Protein AF-U9U650-F1 (afdb_monomer_lite)

Organism: Rhizophagus irregularis (strain DAOM 181602 / DAOM 197198 / MUCL 43194) (NCBI:txid747089)

Radius of gyration: 29.49 Å; chains: 1; bounding box: 70×68×71 Å

Foldseek 3Di:
DLPPPQVVQCVVQVPHQRDQEAEAEDQCPPCQPCVFQSNVVSQLCSLLSSLHQAYHDHHDDPPVCVPPPVVVCVVQLVVLVPPDDDDFADDDPVLVVCVVPDDDPVSLVVSCVVPVSNVVRVVNRCVVVVVSSQVSQQPTDDPNDGDHDDDDDDDPDDPPQRGPVSQVVVVVSVVCCVQCPNSHDNPDPPDPRHDDRPDDPVVSVQDDDQAAWDADPVGRVDTDDSVVCPPHDHDNCPVPVNVVCVVQDFPDDPVFVALVFFADWDAAPVQRAIFTKGFPDHDDPVSVVVLVVLNVVDRDAALDQSDDPPDPCSNGIDTGNSTHSQAFYDPSLVVHPDPPRDAAARGRRHRPQWDDDDPVLVQFAPDWHIHHPVVVVVVDDIDGDDTDPPPPPPPPPPPD

pLDDT: mean 83.82, std 13.19, range [29.0, 96.94]

Secondary structure (DSSP, 8-state):
-TT-HHHHHHHHTTTSPPPSEEEEEE---GGG-TTSHHHHHHHHHHHHHTT-SEEEEEEPPTT-GGG-HHHHHHHHHHHHHTT----PPPPPHHHHHHHHT--SHHHHHHHHHH-HHHHHHHHHTTHHHHHHHHHHHHT-EETTEEP---PPPP----STT-SHHHHHT-HHHHHHHHHTTTTB----TT-SSPPPP-S-HHHHHT-PPPPPP-B-SS-TTSBPPHHHHTTS---GGG-HHHHHHHHT--SS-TTTSSGGGEEEEEE-TTT--EEEEEESSPPPHHHHHHHHHHHHH----TT--SS-TT-GGGGTEEE-SS--TTSPPPHHHHH---TT-----TTT---SSBPPPPHHHHHHEEEE---BHHHHHTT----EEEE-------------

Sequence (400 aa):
MRKNSHNTLNIQYECQILPPILCFYTDGGPDHRCNYGSIQIALICLFLQGDFNLLVAVRTTPNHSWTNSAERIMSTLNLGLQGVALKRDQMSSESKSLFDMTNTLSDIRQKAQEFNELKSELKESIVSIQDLLNSRTERLLLKDKKFKCHNSANSTLKIEETTQAQIRHHSVLVEFMNTHCRIKKCNNTTCLYCKPIRLPSSEFRNLSFLPDPIPSQNNTDHYATFQDIYRTETTEKYRPTYIQSQVNAEPIPKSILVVRKIRSYINCEDCGKRRCVYSDKSLTCKEQQDYQQALDSYSYSCGALIFLDDHYLKETVFVRTRISCNSPIEILYYSSHKSGNYLICYYCGESEDLVTTPQSLKEHFKQIYPLCEGCQGNGKEFYTKGEIKTNGCSSKHHKI

Structure (mmCIF, N/CA/C/O backbone):
data_AF-U9U650-F1
#
_entry.id   AF-U9U650-F1
#
loop_
_atom_site.group_PDB
_atom_site.id
_atom_site.type_symbol
_atom_site.label_atom_id
_atom_site.label_alt_id
_atom_site.label_comp_id
_atom_site.label_asym_id
_atom_site.label_entity_id
_atom_site.label_seq_id
_atom_site.pdbx_PDB_ins_code
_atom_site.Cartn_x
_atom_site.Cartn_y
_atom_site.Cartn_z
_atom_site.occupancy
_atom_site.B_iso_or_equiv
_atom_site.auth_seq_id
_atom_site.auth_comp_id
_atom_site.auth_asym_id
_atom_site.auth_atom_id
_atom_site.pdbx_PDB_model_num
ATOM 1 N N . MET A 1 1 ? -3.698 2.415 15.973 1.00 41.12 1 MET A N 1
ATOM 2 C CA . MET A 1 1 ? -4.398 1.255 16.596 1.00 41.12 1 MET A CA 1
ATOM 3 C C . MET A 1 1 ? -3.538 0.271 17.421 1.00 41.12 1 MET A C 1
ATOM 5 O O . MET A 1 1 ? -4.000 -0.816 17.742 1.00 41.12 1 MET A O 1
ATOM 9 N N . ARG A 1 2 ? -2.328 0.635 17.874 1.00 43.12 2 ARG A N 1
ATOM 10 C CA . ARG A 1 2 ? -1.353 -0.308 18.476 1.00 43.12 2 ARG A CA 1
ATOM 11 C C . ARG A 1 2 ? -1.689 -0.874 19.878 1.00 43.12 2 ARG A C 1
ATOM 13 O O . ARG A 1 2 ? -0.834 -1.530 20.454 1.00 43.12 2 ARG A O 1
ATOM 20 N N . LYS A 1 3 ? -2.856 -0.576 20.470 1.00 46.44 3 LYS A N 1
ATOM 21 C CA . LYS A 1 3 ? -3.097 -0.774 21.921 1.00 46.44 3 LYS A CA 1
ATOM 22 C C . LYS A 1 3 ? -4.461 -1.344 22.342 1.00 46.44 3 LYS A C 1
ATOM 24 O O . LYS A 1 3 ? -4.626 -1.598 23.526 1.00 46.44 3 LYS A O 1
ATOM 29 N N . ASN A 1 4 ? -5.419 -1.575 21.438 1.00 52.78 4 ASN A N 1
ATOM 30 C CA . ASN A 1 4 ? -6.812 -1.777 21.878 1.00 52.78 4 ASN A CA 1
ATOM 31 C C . ASN A 1 4 ? -7.466 -3.116 21.547 1.00 52.78 4 ASN A C 1
ATOM 33 O O . ASN A 1 4 ? -8.429 -3.442 22.221 1.00 52.78 4 ASN A O 1
ATOM 37 N N . SER A 1 5 ? -6.983 -3.921 20.598 1.00 56.16 5 SER A N 1
ATOM 38 C CA . SER A 1 5 ? -7.759 -5.095 20.168 1.00 56.16 5 SER A CA 1
ATOM 39 C C . SER A 1 5 ? -8.018 -6.099 21.299 1.00 56.16 5 SER A C 1
ATOM 41 O O . SER A 1 5 ? -9.138 -6.574 21.431 1.00 56.16 5 SER A O 1
ATOM 43 N N . HIS A 1 6 ? -7.029 -6.376 22.158 1.00 55.59 6 HIS A N 1
ATOM 44 C CA . HIS A 1 6 ? -7.211 -7.306 23.279 1.00 55.59 6 HIS A CA 1
ATOM 45 C C . HIS A 1 6 ? -8.136 -6.739 24.369 1.00 55.59 6 HIS A C 1
ATOM 47 O O . HIS A 1 6 ? -9.048 -7.427 24.811 1.00 55.59 6 HIS A O 1
ATOM 53 N N . ASN A 1 7 ? -7.977 -5.464 24.742 1.00 59.28 7 ASN A N 1
ATOM 54 C CA . ASN A 1 7 ? -8.865 -4.817 25.713 1.00 59.28 7 ASN A CA 1
ATOM 55 C C . ASN A 1 7 ? -10.302 -4.698 25.189 1.00 59.28 7 ASN A C 1
ATOM 57 O O . ASN A 1 7 ? -11.239 -4.972 25.926 1.00 59.28 7 ASN A O 1
ATOM 61 N N . THR A 1 8 ? -10.487 -4.355 23.911 1.00 59.47 8 THR A N 1
ATOM 62 C CA . THR A 1 8 ? -11.807 -4.332 23.266 1.00 59.47 8 THR A CA 1
ATOM 63 C C . THR A 1 8 ? -12.449 -5.718 23.257 1.00 59.47 8 THR A C 1
ATOM 65 O O . THR A 1 8 ? -13.646 -5.824 23.498 1.00 59.47 8 THR A O 1
ATOM 68 N N . LEU A 1 9 ? -11.672 -6.782 23.035 1.00 62.84 9 LEU A N 1
ATOM 69 C CA . LEU A 1 9 ? -12.170 -8.155 23.128 1.00 62.84 9 LEU A CA 1
ATOM 70 C C . LEU A 1 9 ? -12.554 -8.523 24.566 1.00 62.84 9 LEU A C 1
ATOM 72 O O . LEU A 1 9 ? -13.633 -9.061 24.775 1.00 62.84 9 LEU A O 1
ATOM 76 N N . ASN A 1 10 ? -11.738 -8.175 25.562 1.00 64.06 10 ASN A N 1
ATOM 77 C CA . ASN A 1 10 ? -12.074 -8.419 26.968 1.00 64.06 10 ASN A CA 1
ATOM 78 C C . ASN A 1 10 ? -13.358 -7.687 27.390 1.00 64.06 10 ASN A C 1
ATOM 80 O O . ASN A 1 10 ? -14.159 -8.246 28.126 1.00 64.06 10 ASN A O 1
ATOM 84 N N . ILE A 1 11 ? -13.576 -6.476 26.871 1.00 64.19 11 ILE A N 1
ATOM 85 C CA . ILE A 1 11 ? -14.802 -5.697 27.078 1.00 64.19 11 ILE A CA 1
ATOM 86 C C . ILE A 1 11 ? -16.004 -6.346 26.372 1.00 64.19 11 ILE A C 1
ATOM 88 O O . ILE A 1 11 ? -17.077 -6.488 26.952 1.00 64.19 11 ILE A O 1
ATOM 92 N N . GLN A 1 12 ? -15.848 -6.755 25.109 1.00 60.53 12 GLN A N 1
ATOM 93 C CA . GLN A 1 12 ? -16.933 -7.366 24.333 1.00 60.53 12 GLN A CA 1
ATOM 94 C C . GLN A 1 12 ? -17.403 -8.697 24.938 1.00 60.53 12 GLN A C 1
ATOM 96 O O . GLN A 1 12 ? -18.583 -9.032 24.837 1.00 60.53 12 GLN A O 1
ATOM 101 N N . TYR A 1 13 ? -16.484 -9.440 25.552 1.00 63.31 13 TYR A N 1
ATOM 102 C CA . TYR A 1 13 ? -16.736 -10.734 26.172 1.00 63.31 13 TYR A CA 1
ATOM 103 C C . TYR A 1 13 ? -16.679 -10.656 27.705 1.00 63.31 13 TYR A C 1
ATOM 105 O O . TYR A 1 13 ? -16.291 -11.636 28.332 1.00 63.31 13 TYR A O 1
ATOM 113 N N . GLU A 1 14 ? -17.057 -9.529 28.325 1.00 56.16 14 GLU A N 1
ATOM 114 C CA . GLU A 1 14 ? -17.195 -9.426 29.788 1.00 56.16 14 GLU A CA 1
ATOM 115 C C . GLU A 1 14 ? -18.008 -10.628 30.317 1.00 56.16 14 GLU A C 1
ATOM 117 O O . GLU A 1 14 ? -19.205 -10.749 30.057 1.00 56.16 14 GLU A O 1
ATOM 122 N N . CYS A 1 15 ? -17.325 -11.542 31.020 1.00 51.34 15 CYS A N 1
ATOM 123 C CA . CYS A 1 15 ? -17.827 -12.818 31.561 1.00 51.34 15 CYS A CA 1
ATOM 124 C C . CYS A 1 15 ? -18.006 -14.001 30.578 1.00 51.34 15 CYS A C 1
ATOM 126 O O . CYS A 1 15 ? -18.596 -15.014 30.956 1.00 51.34 15 CYS A O 1
ATOM 128 N N . GLN A 1 16 ? -17.474 -13.939 29.354 1.00 61.53 16 GLN A N 1
ATOM 129 C CA . GLN A 1 16 ? -17.494 -15.037 28.380 1.00 61.53 16 GLN A CA 1
ATOM 130 C C . GLN A 1 16 ? -16.085 -15.460 27.956 1.00 61.53 16 GLN A C 1
ATOM 132 O O . GLN A 1 16 ? -15.161 -14.659 27.837 1.00 61.53 16 GLN A O 1
ATOM 137 N N . ILE A 1 17 ? -15.920 -16.756 27.693 1.00 72.25 17 ILE A N 1
ATOM 138 C CA . ILE A 1 17 ? -14.660 -17.293 27.189 1.00 72.25 17 ILE A CA 1
ATOM 139 C C . ILE A 1 17 ? -14.483 -16.819 25.738 1.00 72.25 17 ILE A C 1
ATOM 141 O O . ILE A 1 17 ? -15.305 -17.141 24.880 1.00 72.25 17 ILE A O 1
ATOM 145 N N . LEU A 1 18 ? -13.393 -16.094 25.452 1.00 82.62 18 LEU A N 1
ATOM 146 C CA . LEU A 1 18 ? -13.045 -15.657 24.093 1.00 82.62 18 LEU A CA 1
ATOM 147 C C . LEU A 1 18 ? -13.084 -16.834 23.110 1.00 82.62 18 LEU A C 1
ATOM 149 O O . LEU A 1 18 ? -12.563 -17.897 23.456 1.00 82.62 18 LEU A O 1
ATOM 153 N N . PRO A 1 19 ? -13.630 -16.689 21.892 1.00 87.75 19 PRO A N 1
ATOM 154 C CA . PRO A 1 19 ? -13.633 -17.775 20.920 1.00 87.75 19 PRO A CA 1
ATOM 155 C C . PRO A 1 19 ? -12.196 -18.195 20.574 1.00 87.75 19 PRO A C 1
ATOM 157 O O . PRO A 1 19 ? -11.296 -17.356 20.553 1.00 87.75 19 PRO A O 1
ATOM 160 N N . PRO A 1 20 ? -11.945 -19.482 20.279 1.00 91.12 20 PRO A N 1
ATOM 161 C CA . PRO A 1 20 ? -10.599 -19.960 19.978 1.00 91.12 20 PRO A CA 1
ATOM 162 C C . PRO A 1 20 ? -10.077 -19.483 18.613 1.00 91.12 20 PRO A C 1
ATOM 164 O O . PRO A 1 20 ? -8.884 -19.605 18.355 1.00 91.12 20 PRO A O 1
ATOM 167 N N . ILE A 1 21 ? -10.925 -18.946 17.733 1.00 91.69 21 ILE A N 1
ATOM 168 C CA . ILE A 1 21 ? -10.524 -18.380 16.440 1.00 91.69 21 ILE A CA 1
ATOM 169 C C . ILE A 1 21 ? -10.930 -16.909 16.407 1.00 91.69 21 ILE A C 1
ATOM 171 O O . ILE A 1 21 ? -12.083 -16.581 16.686 1.00 91.69 21 ILE A O 1
ATOM 175 N N . LEU A 1 22 ? -9.995 -16.037 16.025 1.00 90.69 22 LEU A N 1
ATOM 176 C CA . LEU A 1 22 ? -10.253 -14.614 15.822 1.00 90.69 22 LEU A CA 1
ATOM 177 C C . LEU A 1 22 ? -10.045 -14.236 14.354 1.00 90.69 22 LEU A C 1
ATOM 179 O O . LEU A 1 22 ? -8.936 -14.344 13.838 1.00 90.69 22 LEU A O 1
ATOM 183 N N . CYS A 1 23 ? -11.087 -13.714 13.710 1.00 88.50 23 CYS A N 1
ATOM 184 C CA . CYS A 1 23 ? -10.999 -13.097 12.386 1.00 88.50 23 CYS A CA 1
ATOM 185 C C . CYS A 1 23 ? -11.188 -11.582 12.516 1.00 88.50 23 CYS A C 1
ATOM 187 O O . CYS A 1 23 ? -12.250 -11.119 12.929 1.00 88.50 23 CYS A O 1
ATOM 189 N N . PHE A 1 24 ? -10.165 -10.809 12.161 1.00 83.69 24 PHE A N 1
ATOM 190 C CA . PHE A 1 24 ? -10.156 -9.352 12.252 1.00 83.69 24 PHE A CA 1
ATOM 191 C C . PHE A 1 24 ? -10.232 -8.735 10.856 1.00 83.69 24 PHE A C 1
ATOM 193 O O . PHE A 1 24 ? -9.329 -8.939 10.051 1.00 83.69 24 PHE A O 1
ATOM 200 N N . TYR A 1 25 ? -11.297 -7.986 10.571 1.00 83.56 25 TYR A N 1
ATOM 201 C CA . TYR A 1 25 ? -11.533 -7.366 9.266 1.00 83.56 25 TYR A CA 1
ATOM 202 C C . TYR A 1 25 ? -11.102 -5.901 9.269 1.00 83.56 25 TYR A C 1
ATOM 204 O O . TYR A 1 25 ? -11.429 -5.154 10.189 1.00 83.56 25 TYR A O 1
ATOM 212 N N . THR A 1 26 ? -10.380 -5.491 8.227 1.00 82.00 26 THR A N 1
ATOM 213 C CA . THR A 1 26 ?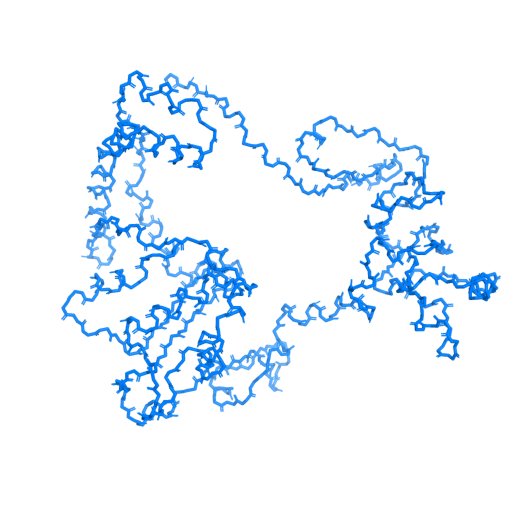 -9.872 -4.122 8.059 1.00 82.00 26 THR A CA 1
ATOM 214 C C . THR A 1 26 ? -9.939 -3.685 6.605 1.00 82.00 26 THR A C 1
ATOM 216 O O . THR A 1 26 ? -9.930 -4.518 5.704 1.00 82.00 26 THR A O 1
ATOM 219 N N . ASP A 1 27 ? -9.903 -2.380 6.365 1.00 77.38 27 ASP A N 1
ATOM 220 C CA . ASP A 1 27 ? -9.704 -1.784 5.036 1.00 77.38 27 ASP A CA 1
ATOM 221 C C . ASP A 1 27 ? -8.244 -1.899 4.525 1.00 77.38 27 ASP A C 1
ATOM 223 O O . ASP A 1 27 ? -7.923 -1.624 3.363 1.00 77.38 27 ASP A O 1
ATOM 227 N N . GLY A 1 28 ? -7.325 -2.332 5.394 1.00 73.56 28 GLY A N 1
ATOM 228 C CA . GLY A 1 28 ? -5.894 -2.408 5.121 1.00 73.56 28 GLY A CA 1
ATOM 229 C C . GLY A 1 28 ? -5.218 -1.047 4.954 1.00 73.56 28 GLY A C 1
ATOM 230 O O . GLY A 1 28 ? -4.214 -0.941 4.233 1.00 73.56 28 GLY A O 1
ATOM 231 N N . GLY A 1 29 ? -5.742 -0.014 5.621 1.00 76.62 29 GLY A N 1
ATOM 232 C CA . GLY A 1 29 ? -5.046 1.251 5.832 1.00 76.62 29 GLY A CA 1
ATOM 233 C C . GLY A 1 29 ? -3.665 1.054 6.486 1.00 76.62 29 GLY A C 1
ATOM 234 O O . GLY A 1 29 ? -3.342 -0.043 6.945 1.00 76.62 29 GLY A O 1
ATOM 235 N N . PRO A 1 30 ? -2.802 2.089 6.533 1.00 74.69 30 PRO A N 1
ATOM 236 C CA . PRO A 1 30 ? -1.428 1.981 7.045 1.00 74.69 30 PRO A CA 1
ATOM 237 C C . PRO A 1 30 ? -1.303 1.316 8.426 1.00 74.69 30 PRO A C 1
ATOM 239 O O . PRO A 1 30 ? -0.351 0.575 8.659 1.00 74.69 30 PRO A O 1
ATOM 242 N N . ASP A 1 31 ? -2.297 1.521 9.292 1.00 75.44 31 ASP A N 1
ATOM 243 C CA . ASP A 1 31 ? -2.402 0.948 10.640 1.00 75.44 31 ASP A CA 1
ATOM 244 C C . ASP A 1 31 ? -2.746 -0.557 10.674 1.00 75.44 31 ASP A C 1
ATOM 246 O O . ASP A 1 31 ? -2.756 -1.164 11.742 1.00 75.44 31 ASP A O 1
ATOM 250 N N . HIS A 1 32 ? -3.006 -1.167 9.518 1.00 77.06 32 HIS A N 1
ATOM 251 C CA . HIS A 1 32 ? -3.410 -2.568 9.356 1.00 77.06 32 HIS A CA 1
ATOM 252 C C . HIS A 1 32 ? -2.570 -3.323 8.321 1.00 77.06 32 HIS A C 1
ATOM 254 O O . HIS A 1 32 ? -2.830 -4.487 8.009 1.00 77.06 32 HIS A O 1
ATOM 260 N N . ARG A 1 33 ? -1.537 -2.679 7.769 1.00 79.25 33 ARG A N 1
ATOM 261 C CA . ARG A 1 33 ? -0.676 -3.304 6.766 1.00 79.25 33 ARG A CA 1
ATOM 262 C C . ARG A 1 33 ? 0.229 -4.348 7.410 1.00 79.25 33 ARG A C 1
ATOM 264 O O . ARG A 1 33 ? 1.184 -4.022 8.107 1.00 79.25 33 ARG A O 1
ATOM 271 N N . CYS A 1 34 ? -0.032 -5.615 7.102 1.00 79.56 34 CYS A N 1
ATOM 272 C CA . CYS A 1 34 ? 0.685 -6.760 7.669 1.00 79.56 34 CYS A CA 1
ATOM 273 C C . CYS A 1 34 ? 2.155 -6.889 7.214 1.00 79.56 34 CYS A C 1
ATOM 275 O O . CYS A 1 34 ? 2.869 -7.749 7.718 1.00 79.56 34 CYS A O 1
ATOM 277 N N . ASN A 1 35 ? 2.633 -6.046 6.289 1.00 78.00 35 ASN A N 1
ATOM 278 C CA . ASN A 1 35 ? 4.058 -5.952 5.944 1.00 78.00 35 ASN A CA 1
ATOM 279 C C . ASN A 1 35 ? 4.848 -5.060 6.920 1.00 78.00 35 ASN A C 1
ATOM 281 O O . ASN A 1 35 ? 6.080 -5.101 6.945 1.00 78.00 35 ASN A O 1
ATOM 285 N N . TYR A 1 36 ? 4.166 -4.242 7.724 1.00 80.56 36 TYR A N 1
ATOM 286 C CA . TYR A 1 36 ? 4.811 -3.404 8.723 1.00 80.56 36 TYR A CA 1
ATOM 287 C C . TYR A 1 36 ? 5.099 -4.224 9.974 1.00 80.56 36 TYR A C 1
ATOM 289 O O . TYR A 1 36 ? 4.199 -4.821 10.562 1.00 80.56 36 TYR A O 1
ATOM 297 N N . GLY A 1 37 ? 6.355 -4.183 10.416 1.00 79.81 37 GLY A N 1
ATOM 298 C CA . GLY A 1 37 ? 6.824 -4.915 11.589 1.00 79.81 37 GLY A CA 1
ATOM 299 C C . GLY A 1 37 ? 5.994 -4.641 12.844 1.00 79.81 37 GLY A C 1
ATOM 300 O O . GLY A 1 37 ? 5.559 -5.560 13.529 1.00 79.81 37 GLY A O 1
ATOM 301 N N . SER A 1 38 ? 5.664 -3.368 13.078 1.00 79.06 38 SER A N 1
ATOM 302 C CA . SER A 1 38 ? 4.773 -2.954 14.172 1.00 79.06 38 SER A CA 1
ATOM 303 C C . SER A 1 38 ? 3.412 -3.650 14.187 1.00 79.06 38 SER A C 1
ATOM 305 O O . SER A 1 38 ? 2.895 -3.936 15.264 1.00 79.06 38 SER A O 1
ATOM 307 N N . ILE A 1 39 ? 2.840 -3.938 13.016 1.00 82.25 39 ILE A N 1
ATOM 308 C CA . ILE A 1 39 ? 1.546 -4.612 12.904 1.00 82.25 39 ILE A CA 1
ATOM 309 C C . ILE A 1 39 ? 1.715 -6.110 13.132 1.00 82.25 39 ILE A C 1
ATOM 311 O O . ILE A 1 39 ? 0.917 -6.700 13.850 1.00 82.25 39 ILE A O 1
ATOM 315 N N . GLN A 1 40 ? 2.784 -6.710 12.605 1.00 83.44 40 GLN A N 1
ATOM 316 C CA . GLN A 1 40 ? 3.107 -8.117 12.857 1.00 83.44 40 GLN A CA 1
ATOM 317 C C . GLN A 1 40 ? 3.282 -8.387 14.357 1.00 83.44 40 GLN A C 1
ATOM 319 O O . GLN A 1 40 ? 2.621 -9.274 14.890 1.00 83.44 40 GLN A O 1
ATOM 324 N N . ILE A 1 41 ? 4.078 -7.569 15.055 1.00 83.50 41 ILE A N 1
ATOM 325 C CA . ILE A 1 41 ? 4.258 -7.673 16.512 1.00 83.50 41 ILE A CA 1
ATOM 326 C C . ILE A 1 41 ? 2.915 -7.523 17.230 1.00 83.50 41 ILE A C 1
ATOM 328 O O . ILE A 1 41 ? 2.586 -8.341 18.082 1.00 83.50 41 ILE A O 1
ATOM 332 N N . ALA A 1 42 ? 2.111 -6.517 16.872 1.00 83.44 42 ALA A N 1
ATOM 333 C CA . ALA A 1 42 ? 0.817 -6.299 17.512 1.00 83.44 42 ALA A CA 1
ATOM 334 C C . ALA A 1 42 ? -0.133 -7.501 17.351 1.00 83.44 42 ALA A C 1
ATOM 336 O O . ALA A 1 42 ? -0.807 -7.877 18.309 1.00 83.44 42 ALA A O 1
ATOM 337 N N . LEU A 1 43 ? -0.167 -8.127 16.169 1.00 87.00 43 LEU A N 1
ATOM 338 C CA . LEU A 1 43 ? -0.974 -9.322 15.912 1.00 87.00 43 LEU A CA 1
ATOM 339 C C . LEU A 1 43 ? -0.452 -10.549 16.673 1.00 87.00 43 LEU A C 1
ATOM 341 O O . LEU A 1 43 ? -1.256 -11.321 17.187 1.00 87.00 43 LEU A O 1
ATOM 345 N N . ILE A 1 44 ? 0.869 -10.705 16.800 1.00 86.94 44 ILE A N 1
ATOM 346 C CA . ILE A 1 44 ? 1.484 -11.772 17.605 1.00 86.94 44 ILE A CA 1
ATOM 347 C C . ILE A 1 44 ? 1.150 -11.578 19.088 1.00 86.94 44 ILE A C 1
ATOM 349 O O . ILE A 1 44 ? 0.699 -12.513 19.743 1.00 86.94 44 ILE A O 1
ATOM 353 N N . CYS A 1 45 ? 1.296 -10.360 19.617 1.00 85.75 45 CYS A N 1
ATOM 354 C CA . CYS A 1 45 ? 0.905 -10.049 20.990 1.00 85.75 45 CYS A CA 1
ATOM 355 C C . CYS A 1 45 ? -0.578 -10.352 21.226 1.00 85.75 45 CYS A C 1
ATOM 357 O O . CYS A 1 45 ? -0.915 -10.995 22.215 1.00 85.75 45 CYS A O 1
ATOM 359 N N . LEU A 1 46 ? -1.453 -9.950 20.299 1.00 86.62 46 LEU A N 1
ATOM 360 C CA . LEU A 1 46 ? -2.886 -10.233 20.369 1.00 86.62 46 LEU A CA 1
ATOM 361 C C . LEU A 1 46 ? -3.181 -11.740 20.361 1.00 86.62 46 LEU A C 1
ATOM 363 O O . LEU A 1 46 ? -4.016 -12.201 21.136 1.00 86.62 46 LEU A O 1
ATOM 367 N N . PHE A 1 47 ? -2.483 -12.499 19.515 1.00 88.75 47 PHE A N 1
ATOM 368 C CA . PHE A 1 47 ? -2.591 -13.953 19.439 1.00 88.75 47 PHE A CA 1
ATOM 369 C C . PHE A 1 47 ? -2.232 -14.636 20.760 1.00 88.75 47 PHE A C 1
ATOM 371 O O . PHE A 1 47 ? -3.006 -15.451 21.263 1.00 88.75 47 PHE A O 1
ATOM 378 N N . LEU A 1 48 ? -1.085 -14.265 21.333 1.00 86.88 48 LEU A N 1
ATOM 379 C CA . LEU A 1 48 ? -0.573 -14.848 22.572 1.00 86.88 48 LEU A CA 1
ATOM 380 C C . LEU A 1 48 ? -1.420 -14.445 23.787 1.00 86.88 48 LEU A C 1
ATOM 382 O O . LEU A 1 48 ? -1.742 -15.290 24.621 1.00 86.88 48 LEU A O 1
ATOM 386 N N . GLN A 1 49 ? -1.812 -13.170 23.881 1.00 85.06 49 GLN A N 1
ATOM 387 C CA . GLN A 1 49 ? -2.625 -12.660 24.991 1.00 85.06 49 GLN A CA 1
ATOM 388 C C . GLN A 1 49 ? -4.052 -13.211 24.967 1.00 85.06 49 GLN A C 1
ATOM 390 O O . GLN A 1 49 ? -4.582 -13.580 26.011 1.00 85.06 49 GLN A O 1
ATOM 395 N N . GLY A 1 50 ? -4.669 -13.297 23.786 1.00 84.88 50 GLY A N 1
ATOM 396 C CA . GLY A 1 50 ? -6.021 -13.834 23.631 1.00 84.88 50 GLY A CA 1
ATOM 397 C C . GLY A 1 50 ? -6.111 -15.362 23.628 1.00 84.88 50 GLY A C 1
ATOM 398 O O . GLY A 1 50 ? -7.215 -15.895 23.564 1.00 84.88 50 GLY A O 1
ATOM 399 N N . ASP A 1 51 ? -4.975 -16.064 23.699 1.00 89.81 51 ASP A N 1
ATOM 400 C CA . ASP A 1 51 ? -4.893 -17.528 23.661 1.00 89.81 51 ASP A CA 1
ATOM 401 C C . ASP A 1 51 ? -5.634 -18.158 22.460 1.00 89.81 51 ASP A C 1
ATOM 403 O O . ASP A 1 51 ? -6.303 -19.196 22.551 1.00 89.81 51 ASP A O 1
ATOM 407 N N . PHE A 1 52 ? -5.529 -17.509 21.299 1.00 91.50 52 PHE A N 1
ATOM 408 C CA . PHE A 1 52 ? -6.203 -17.966 20.089 1.00 91.50 52 PHE A CA 1
ATOM 409 C C . PHE A 1 52 ? -5.511 -19.206 19.512 1.00 91.50 52 PHE A C 1
ATOM 411 O O . PHE A 1 52 ? -4.302 -19.393 19.598 1.00 91.50 52 PHE A O 1
ATOM 418 N N . ASN A 1 53 ? -6.287 -20.103 18.919 1.00 92.12 53 ASN A N 1
ATOM 419 C CA . ASN A 1 53 ? -5.803 -21.253 18.158 1.00 92.12 53 ASN A CA 1
ATOM 420 C C . ASN A 1 53 ? -5.455 -20.861 16.715 1.00 92.12 53 ASN A C 1
ATOM 422 O O . ASN A 1 53 ? -4.523 -21.426 16.142 1.00 92.12 53 ASN A O 1
ATOM 426 N N . LEU A 1 54 ? -6.167 -19.872 16.167 1.00 91.62 54 LEU A N 1
ATOM 427 C CA . LEU A 1 54 ? -5.915 -19.252 14.869 1.00 91.62 54 LEU A CA 1
ATOM 428 C C . LEU A 1 54 ? -6.321 -17.774 14.921 1.00 91.62 54 LEU A C 1
ATOM 430 O O . LEU A 1 54 ? -7.414 -17.448 15.390 1.00 91.62 54 LEU A O 1
ATOM 434 N N . LEU A 1 55 ? -5.463 -16.895 14.406 1.00 91.25 55 LEU A N 1
ATOM 435 C CA . LEU A 1 55 ? -5.786 -15.490 14.175 1.00 91.25 55 LEU A CA 1
ATOM 436 C C . LEU A 1 55 ? -5.669 -15.179 12.684 1.00 91.25 55 LEU A C 1
ATOM 438 O O . LEU A 1 55 ? -4.625 -15.392 12.075 1.00 91.25 55 LEU A O 1
ATOM 442 N N . VAL A 1 56 ? -6.731 -14.624 12.107 1.00 89.31 56 VAL A N 1
ATOM 443 C CA . VAL A 1 56 ? -6.786 -14.229 10.699 1.00 89.31 56 VAL A CA 1
ATOM 444 C C . VAL A 1 56 ? -6.977 -12.721 10.604 1.00 89.31 56 VAL A C 1
ATOM 446 O O . VAL A 1 56 ? -7.999 -12.189 11.032 1.00 89.31 56 VAL A O 1
ATOM 449 N N . ALA A 1 57 ? -6.007 -12.025 10.014 1.00 88.06 57 ALA A N 1
ATOM 450 C CA . ALA A 1 57 ? -6.149 -10.620 9.645 1.00 88.06 57 ALA A CA 1
ATOM 451 C C . ALA A 1 57 ? -6.666 -10.533 8.202 1.00 88.06 57 ALA A C 1
ATOM 453 O O . ALA A 1 57 ? -5.924 -10.760 7.247 1.00 88.06 57 ALA A O 1
ATOM 454 N N . VAL A 1 58 ? -7.952 -10.230 8.050 1.00 83.81 58 VAL A N 1
ATOM 455 C CA . VAL A 1 58 ? -8.623 -10.094 6.759 1.00 83.81 58 VAL A CA 1
ATOM 456 C C . VAL A 1 58 ? -8.588 -8.636 6.316 1.00 83.81 58 VAL A C 1
ATOM 458 O O . VAL A 1 58 ? -8.914 -7.714 7.068 1.00 83.81 58 VAL A O 1
ATOM 461 N N . ARG A 1 59 ? -8.211 -8.428 5.057 1.00 80.75 59 ARG A N 1
ATOM 462 C CA . ARG A 1 59 ? -8.275 -7.130 4.395 1.00 80.75 59 ARG A CA 1
ATOM 463 C C . ARG A 1 59 ? -9.416 -7.140 3.384 1.00 80.75 59 ARG A C 1
ATOM 465 O O . ARG A 1 59 ? -9.448 -8.016 2.523 1.00 80.75 59 ARG A O 1
ATOM 472 N N . THR A 1 60 ? -10.322 -6.173 3.471 1.00 76.19 60 THR A N 1
ATOM 473 C CA . THR A 1 60 ? -11.367 -5.980 2.463 1.00 76.19 60 THR A CA 1
ATOM 474 C C . THR A 1 60 ? -10.758 -5.476 1.159 1.00 76.19 60 THR A C 1
ATOM 476 O O . THR A 1 60 ? -9.703 -4.832 1.132 1.00 76.19 60 THR A O 1
ATOM 479 N N . THR A 1 61 ? -11.396 -5.808 0.041 1.00 71.69 61 THR A N 1
ATOM 480 C CA . THR A 1 61 ? -10.944 -5.344 -1.269 1.00 71.69 61 THR A CA 1
ATOM 481 C C . THR A 1 61 ? -11.014 -3.812 -1.340 1.00 71.69 61 THR A C 1
ATOM 483 O O . THR A 1 61 ? -11.980 -3.211 -0.853 1.00 71.69 61 THR A O 1
ATOM 486 N N . PRO A 1 62 ? -10.002 -3.143 -1.930 1.00 68.62 62 PRO A N 1
ATOM 487 C CA . PRO A 1 62 ? -10.051 -1.698 -2.139 1.00 68.62 62 PRO A CA 1
ATOM 488 C C . PRO A 1 62 ? -11.338 -1.296 -2.865 1.00 68.62 62 PRO A C 1
ATOM 490 O O . PRO A 1 62 ? -11.766 -2.001 -3.771 1.00 68.62 62 PRO A O 1
ATOM 493 N N . ASN A 1 63 ? -11.943 -0.172 -2.477 1.00 68.62 63 ASN A N 1
ATOM 494 C CA . ASN A 1 63 ? -13.213 0.341 -3.019 1.00 68.62 63 ASN A CA 1
ATOM 495 C C . ASN A 1 63 ? -14.463 -0.519 -2.739 1.00 68.62 63 ASN A C 1
ATOM 497 O O . ASN A 1 63 ? -15.539 -0.210 -3.241 1.00 68.62 63 ASN A O 1
ATOM 501 N N . HIS A 1 64 ? -14.371 -1.541 -1.882 1.00 74.44 64 HIS A N 1
ATOM 502 C CA . HIS A 1 64 ? -15.523 -2.314 -1.399 1.00 74.44 64 HIS A CA 1
ATOM 503 C C . HIS A 1 64 ? -15.794 -2.062 0.089 1.00 74.44 64 HIS A C 1
ATOM 505 O O . HIS A 1 64 ? -16.082 -2.986 0.852 1.00 74.44 64 HIS A O 1
ATOM 511 N N . SER A 1 65 ? -15.708 -0.802 0.524 1.00 70.31 65 SER A N 1
ATOM 512 C CA . SER A 1 65 ? -15.918 -0.400 1.925 1.00 70.31 65 SER A CA 1
ATOM 513 C C . SER A 1 65 ? -17.276 -0.847 2.482 1.00 70.31 65 SER A C 1
ATOM 515 O O . SER A 1 65 ? -17.370 -1.161 3.661 1.00 70.31 65 SER A O 1
ATOM 517 N N . TRP A 1 66 ? -18.300 -1.003 1.637 1.00 73.25 66 TRP A N 1
ATOM 518 C CA . TRP A 1 66 ? -19.615 -1.539 2.016 1.00 73.25 66 TRP A CA 1
ATOM 519 C C . TRP A 1 66 ? -19.573 -2.958 2.621 1.00 73.25 66 TRP A C 1
ATOM 521 O O . TRP A 1 66 ? -20.483 -3.334 3.362 1.00 73.25 66 TRP A O 1
ATOM 531 N N . THR A 1 67 ? -18.524 -3.743 2.341 1.00 74.56 67 THR A N 1
ATOM 532 C CA . THR A 1 67 ? -18.297 -5.065 2.960 1.00 74.56 67 THR A CA 1
ATOM 533 C C . THR A 1 67 ? -17.733 -4.970 4.379 1.00 74.56 67 THR A C 1
ATOM 535 O O . THR A 1 67 ? -17.851 -5.920 5.154 1.00 74.56 67 THR A O 1
ATOM 538 N N . ASN A 1 68 ? -17.140 -3.831 4.747 1.00 77.19 68 ASN A N 1
ATOM 539 C CA . ASN A 1 68 ? -16.618 -3.596 6.084 1.00 77.19 68 ASN A CA 1
ATOM 540 C C . ASN A 1 68 ? -17.781 -3.316 7.047 1.00 77.19 68 ASN A C 1
ATOM 542 O O . ASN A 1 68 ? -18.503 -2.326 6.921 1.00 77.19 68 ASN A O 1
ATOM 546 N N . SER A 1 69 ? -17.957 -4.180 8.045 1.00 75.75 69 SER A N 1
ATOM 547 C CA . SER A 1 69 ? -19.013 -4.027 9.049 1.00 75.75 69 SER A CA 1
ATOM 548 C C . SER A 1 69 ? -18.885 -2.732 9.855 1.00 75.75 69 SER A C 1
ATOM 550 O O . SER A 1 69 ? -19.910 -2.190 10.267 1.00 75.75 69 SER A O 1
ATOM 552 N N . ALA A 1 70 ? -17.667 -2.204 10.031 1.00 78.31 70 ALA A N 1
ATOM 553 C CA . ALA A 1 70 ? -17.445 -0.932 10.713 1.00 78.31 70 ALA A CA 1
ATOM 554 C C . ALA A 1 70 ? -18.117 0.236 9.971 1.00 78.31 70 ALA A C 1
ATOM 556 O O . ALA A 1 70 ? -18.806 1.042 10.593 1.00 78.31 70 ALA A O 1
ATOM 557 N N . GLU A 1 71 ? -18.015 0.269 8.638 1.00 78.56 71 GLU A N 1
ATOM 558 C CA . GLU A 1 71 ? -18.614 1.319 7.796 1.00 78.56 71 GLU A CA 1
ATOM 559 C C . GLU A 1 71 ? -20.141 1.326 7.889 1.00 78.56 71 GLU A C 1
ATOM 561 O O . GLU A 1 71 ? -20.777 2.379 7.887 1.00 78.56 71 GLU A O 1
ATOM 566 N N . ARG A 1 72 ? -20.752 0.147 8.057 1.00 77.31 72 ARG A N 1
ATOM 567 C CA . ARG A 1 72 ? -22.208 0.036 8.221 1.00 77.31 72 ARG A CA 1
ATOM 568 C C . ARG A 1 72 ? -22.699 0.755 9.481 1.00 77.31 72 ARG A C 1
ATOM 570 O O . ARG A 1 72 ? -23.783 1.331 9.460 1.00 77.31 72 ARG A O 1
ATOM 577 N N . ILE A 1 73 ? -21.903 0.745 10.552 1.00 83.81 73 ILE A N 1
ATOM 578 C CA . ILE A 1 73 ? -22.243 1.359 11.846 1.00 83.81 73 ILE A CA 1
ATOM 579 C C . ILE A 1 73 ? -21.981 2.874 11.842 1.00 83.81 73 ILE A C 1
ATOM 581 O O . ILE A 1 73 ? -22.668 3.611 12.548 1.00 83.81 73 ILE A O 1
ATOM 585 N N . MET A 1 74 ? -21.047 3.361 11.016 1.00 84.00 74 MET A N 1
ATOM 586 C CA . MET A 1 74 ? -20.702 4.790 10.942 1.00 84.00 74 MET A CA 1
ATOM 587 C C . MET A 1 74 ? -21.912 5.681 10.650 1.00 84.00 74 MET A C 1
ATOM 589 O O . MET A 1 74 ? -22.049 6.746 11.247 1.00 84.00 74 MET A O 1
ATOM 593 N N . SER A 1 75 ? -22.830 5.224 9.793 1.00 84.19 75 SER A N 1
ATOM 594 C CA . SER A 1 75 ? -24.077 5.944 9.502 1.00 84.19 75 SER A CA 1
ATOM 595 C C . SER A 1 75 ? -24.926 6.199 10.757 1.00 84.19 75 SER A C 1
ATOM 597 O O . SER A 1 75 ? -25.437 7.301 10.942 1.00 84.19 75 SER A O 1
ATOM 599 N N . THR A 1 76 ? -25.015 5.218 11.660 1.00 88.81 76 THR A N 1
ATOM 600 C CA . THR A 1 76 ? -25.715 5.343 12.944 1.00 88.81 76 THR A CA 1
ATOM 601 C C . THR A 1 76 ? -24.970 6.275 13.894 1.00 88.81 76 THR A C 1
ATOM 603 O O . THR A 1 76 ? -25.593 7.138 14.506 1.00 88.81 76 THR A O 1
ATOM 606 N N . LEU A 1 77 ? -23.642 6.152 13.991 1.00 88.50 77 LEU A N 1
ATOM 607 C CA . LEU A 1 77 ? -22.824 7.029 14.840 1.00 88.50 77 LEU A CA 1
ATOM 608 C C . LEU A 1 77 ? -22.935 8.500 14.420 1.00 88.50 77 LEU A C 1
ATOM 610 O O . LEU A 1 77 ? -23.025 9.379 15.277 1.00 88.50 77 LEU A O 1
ATOM 614 N N . ASN A 1 78 ? -23.019 8.767 13.114 1.00 89.06 78 ASN A N 1
ATOM 615 C CA . ASN A 1 78 ? -23.178 10.120 12.585 1.00 89.06 78 ASN A CA 1
ATOM 616 C C . ASN A 1 78 ? -24.461 10.806 13.077 1.00 89.06 78 ASN A C 1
ATOM 618 O O . ASN A 1 78 ? -24.438 12.017 13.277 1.00 89.06 78 ASN A O 1
ATOM 622 N N . LEU A 1 79 ? -25.547 10.068 13.346 1.00 89.69 79 LEU A N 1
ATOM 623 C CA . LEU A 1 79 ? -26.769 10.638 13.937 1.00 89.69 79 LEU A CA 1
ATOM 624 C C . LEU A 1 79 ? -26.492 11.256 15.314 1.00 89.69 79 LEU A C 1
ATOM 626 O O . LEU A 1 79 ? -26.993 12.333 15.633 1.00 89.69 79 LEU A O 1
ATOM 630 N N . GLY A 1 80 ? -25.630 10.616 16.110 1.00 88.75 80 GLY A N 1
ATOM 631 C CA . GLY A 1 80 ? -25.197 11.136 17.406 1.00 88.75 80 GLY A CA 1
ATOM 632 C C . GLY A 1 80 ? -24.432 12.454 17.290 1.00 88.75 80 GLY A C 1
ATOM 633 O O . GLY A 1 80 ? -24.474 13.260 18.218 1.00 88.75 80 GLY A O 1
ATOM 634 N N . LEU A 1 81 ? -23.801 12.709 16.143 1.00 90.06 81 LEU A N 1
ATOM 635 C CA . LEU A 1 81 ? -22.976 13.889 15.874 1.00 90.06 81 LEU A CA 1
ATOM 636 C C . LEU A 1 81 ? -23.714 14.999 15.107 1.00 90.06 81 LEU A C 1
ATOM 638 O O . LEU A 1 81 ? -23.176 16.095 14.953 1.00 90.06 81 LEU A O 1
ATOM 642 N N . GLN A 1 82 ? -24.943 14.761 14.641 1.00 90.06 82 GLN A N 1
ATOM 643 C CA . GLN A 1 82 ? -25.708 15.770 13.907 1.00 90.06 82 GLN A CA 1
ATOM 644 C C . GLN A 1 82 ? -26.000 17.005 14.769 1.00 90.06 82 GLN A C 1
ATOM 646 O O . GLN A 1 82 ? -26.477 16.903 15.905 1.00 90.06 82 GLN A O 1
ATOM 651 N N . GLY A 1 83 ? -25.717 18.183 14.204 1.00 89.19 83 GLY A N 1
ATOM 652 C CA . GLY A 1 83 ? -25.934 19.471 14.865 1.00 89.19 83 GLY A CA 1
ATOM 653 C C . GLY A 1 83 ? -25.042 19.706 16.087 1.00 89.19 83 GLY A C 1
ATOM 654 O O . GLY A 1 83 ? -25.395 20.511 16.943 1.00 89.19 83 GLY A O 1
ATOM 655 N N . VAL A 1 84 ? -23.919 18.989 16.210 1.00 89.25 84 VAL A N 1
ATOM 656 C CA . VAL A 1 84 ? -22.973 19.154 17.321 1.00 89.25 84 VAL A CA 1
ATOM 657 C C . VAL A 1 84 ? -21.824 20.066 16.902 1.00 89.25 84 VAL A C 1
ATOM 659 O O . VAL A 1 84 ? -21.100 19.769 15.954 1.00 89.25 84 VAL A O 1
ATOM 662 N N . ALA A 1 85 ? -21.620 21.146 17.654 1.00 91.25 85 ALA A N 1
ATOM 663 C CA . ALA A 1 85 ? -20.400 21.942 17.618 1.00 91.25 85 ALA A CA 1
ATOM 664 C C . ALA A 1 85 ? -19.572 21.633 18.871 1.00 91.25 85 ALA A C 1
ATOM 666 O O . ALA A 1 85 ? -20.103 21.623 19.981 1.00 91.25 85 ALA A O 1
ATOM 667 N N . LEU A 1 86 ? -18.278 21.365 18.693 1.00 91.94 86 LEU A N 1
ATOM 668 C CA . LEU A 1 86 ? -17.369 21.038 19.788 1.00 91.94 86 LEU A CA 1
ATOM 669 C C . LEU A 1 86 ? -16.421 22.204 20.037 1.00 91.94 86 LEU A C 1
ATOM 671 O O . LEU A 1 86 ? -15.748 22.679 19.122 1.00 91.94 86 LEU A O 1
ATOM 675 N N . LYS A 1 87 ? -16.342 22.635 21.292 1.00 92.81 87 LYS A N 1
ATOM 676 C CA . LYS A 1 87 ? -15.395 23.643 21.756 1.00 92.81 87 LYS A CA 1
ATOM 677 C C . LYS A 1 87 ? -14.816 23.162 23.074 1.00 92.81 87 LYS A C 1
ATOM 679 O O . LYS A 1 87 ? -15.568 22.782 23.961 1.00 92.81 87 LYS A O 1
ATOM 684 N N . ARG A 1 88 ? -13.486 23.150 23.166 1.00 92.44 88 ARG A N 1
ATOM 685 C CA . ARG A 1 88 ? -12.789 22.816 24.410 1.00 92.44 88 ARG A CA 1
ATOM 686 C C . ARG A 1 88 ? -13.005 23.911 25.441 1.00 92.44 88 ARG A C 1
ATOM 688 O O . ARG A 1 88 ? -13.123 25.084 25.067 1.00 92.44 88 ARG A O 1
ATOM 695 N N . ASP A 1 89 ? -12.965 23.536 26.705 1.00 93.19 89 ASP A N 1
ATOM 696 C CA . ASP A 1 89 ? -13.018 24.508 27.780 1.00 93.19 89 ASP A CA 1
ATOM 697 C C . ASP A 1 89 ? -11.768 25.393 27.776 1.00 93.19 89 ASP A C 1
ATOM 699 O O . ASP A 1 89 ? -10.720 25.093 27.174 1.00 93.19 89 ASP A O 1
ATOM 703 N N . GLN A 1 90 ? -11.926 26.560 28.391 1.00 92.62 90 GLN A N 1
ATOM 704 C CA . GLN A 1 90 ? -10.851 27.524 28.500 1.00 92.62 90 GLN A CA 1
ATOM 705 C C . GLN A 1 90 ? -9.769 26.981 29.436 1.00 92.62 90 GLN A C 1
ATOM 707 O O . GLN A 1 90 ? -10.052 26.406 30.479 1.00 92.62 90 GLN A O 1
ATOM 712 N N . MET A 1 91 ? -8.527 27.164 29.009 1.00 93.94 91 MET A N 1
ATOM 713 C CA . MET A 1 91 ? -7.323 26.829 29.763 1.00 93.94 91 MET A CA 1
ATOM 714 C C . MET A 1 91 ? -6.736 28.111 30.361 1.00 93.94 91 MET A C 1
ATOM 716 O O . MET A 1 91 ? -7.147 29.210 29.967 1.00 93.94 91 MET A O 1
ATOM 720 N N . SER A 1 92 ? -5.753 27.983 31.248 1.00 93.81 92 SER A N 1
ATOM 721 C CA . SER A 1 92 ? -4.968 29.116 31.736 1.00 93.81 92 SER A CA 1
ATOM 722 C C . SER A 1 92 ? -4.289 29.861 30.584 1.00 93.81 92 SER A C 1
ATOM 724 O O . SER A 1 92 ? -4.042 29.314 29.501 1.00 93.81 92 SER A O 1
ATOM 726 N N . SER A 1 93 ? -3.995 31.141 30.808 1.00 93.19 93 SER A N 1
ATOM 727 C CA . SER A 1 93 ? -3.261 31.987 29.862 1.00 93.19 93 SER A CA 1
ATOM 728 C C . SER A 1 93 ? -1.912 31.385 29.476 1.00 93.19 93 SER A C 1
ATOM 730 O O . SER A 1 93 ? -1.536 31.393 28.303 1.00 93.19 93 SER A O 1
ATOM 732 N N . GLU A 1 94 ? -1.210 30.824 30.455 1.00 92.12 94 GLU A N 1
ATOM 733 C CA . GLU A 1 94 ? 0.109 30.221 30.334 1.00 92.12 94 GLU A CA 1
ATOM 734 C C . GLU A 1 94 ? 0.048 28.971 29.454 1.00 92.12 94 GLU A C 1
ATOM 736 O O . GLU A 1 94 ? 0.722 28.902 28.422 1.00 92.12 94 GLU A O 1
ATOM 741 N N . SER A 1 95 ? -0.827 28.017 29.789 1.00 91.19 95 SER A N 1
ATOM 742 C CA . SER A 1 95 ? -1.013 26.798 28.998 1.00 91.19 95 SER A CA 1
ATOM 743 C C . SER A 1 95 ? -1.548 27.102 27.598 1.00 91.19 95 SER A C 1
ATOM 745 O O . SER A 1 95 ? -1.187 26.430 26.627 1.00 91.19 95 SER A O 1
ATOM 747 N N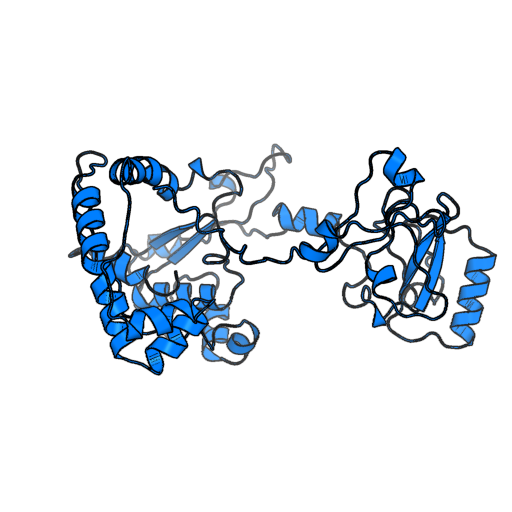 . LYS A 1 96 ? -2.379 28.142 27.455 1.00 91.94 96 LYS A N 1
ATOM 748 C CA . LYS A 1 96 ? -2.882 28.589 26.154 1.00 91.94 96 LYS A CA 1
ATOM 749 C C . LYS A 1 96 ? -1.765 29.148 25.274 1.00 91.94 96 LYS A C 1
ATOM 751 O O . LYS A 1 96 ? -1.688 28.760 24.111 1.00 91.94 96 LYS A O 1
ATOM 756 N N . SER A 1 97 ? -0.897 29.987 25.834 1.00 92.12 97 SER A N 1
ATOM 757 C CA . SER A 1 97 ? 0.277 30.529 25.145 1.00 92.12 97 SER A CA 1
ATOM 758 C C . SER A 1 97 ? 1.228 29.411 24.711 1.00 92.12 97 SER A C 1
ATOM 760 O O . SER A 1 97 ? 1.578 29.312 23.536 1.00 92.12 97 SER A O 1
ATOM 762 N N . LEU A 1 98 ? 1.550 28.487 25.626 1.00 90.62 98 LEU A N 1
ATOM 763 C CA . LEU A 1 98 ? 2.399 27.330 25.330 1.00 90.62 98 LEU A CA 1
ATOM 764 C C . LEU A 1 98 ? 1.814 26.454 24.219 1.00 90.62 98 LEU A C 1
ATOM 766 O O . LEU A 1 98 ? 2.543 26.031 23.324 1.00 90.62 98 LEU A O 1
ATOM 770 N N . PHE A 1 99 ? 0.506 26.195 24.253 1.00 90.06 99 PHE A N 1
ATOM 771 C CA . PHE A 1 99 ? -0.174 25.437 23.207 1.00 90.06 99 PHE A CA 1
ATOM 772 C C . PHE A 1 99 ? -0.146 26.170 21.860 1.00 90.06 99 PHE A C 1
ATOM 774 O O . PHE A 1 99 ? 0.142 25.557 20.835 1.00 90.06 99 PHE A O 1
ATOM 781 N N . ASP A 1 100 ? -0.397 27.478 21.847 1.00 89.12 100 ASP A N 1
ATOM 782 C CA . ASP A 1 100 ? -0.441 28.273 20.617 1.00 89.12 100 ASP A CA 1
ATOM 783 C C . ASP A 1 100 ? 0.951 28.433 19.961 1.00 89.12 100 ASP A C 1
ATOM 785 O O . ASP A 1 100 ? 1.033 28.654 18.755 1.00 89.12 100 ASP A O 1
ATOM 789 N N . MET A 1 101 ? 2.045 28.246 20.714 1.00 89.19 101 MET A N 1
ATOM 790 C CA . MET A 1 101 ? 3.420 28.191 20.186 1.00 89.19 101 MET A CA 1
ATOM 791 C C . MET A 1 101 ? 3.782 26.857 19.509 1.00 89.19 101 MET A C 1
ATOM 793 O O . MET A 1 101 ? 4.844 26.748 18.891 1.00 89.19 101 MET A O 1
ATOM 797 N N . THR A 1 102 ? 2.945 25.823 19.634 1.00 89.00 102 THR A N 1
ATOM 798 C CA . THR A 1 102 ? 3.223 24.489 19.081 1.00 89.00 102 THR A CA 1
ATOM 799 C C . THR A 1 102 ? 2.522 24.261 17.746 1.00 89.00 102 THR A C 1
ATOM 801 O O . THR A 1 102 ? 1.354 24.598 17.575 1.00 89.00 102 THR A O 1
ATOM 804 N N . ASN A 1 103 ? 3.230 23.644 16.795 1.00 83.44 103 ASN A N 1
ATOM 805 C CA . ASN A 1 103 ? 2.724 23.436 15.432 1.00 83.44 103 ASN A CA 1
ATOM 806 C C . ASN A 1 103 ? 2.380 21.973 15.127 1.00 83.44 103 ASN A C 1
ATOM 808 O O . ASN A 1 103 ? 1.661 21.689 14.166 1.00 83.44 103 ASN A O 1
ATOM 812 N N . THR A 1 104 ? 2.885 21.023 15.920 1.00 82.94 104 THR A N 1
ATOM 813 C CA . THR A 1 104 ? 2.637 19.592 15.716 1.00 82.94 104 THR A CA 1
ATOM 814 C C . THR A 1 104 ? 2.217 18.883 17.002 1.00 82.94 104 THR A C 1
ATOM 816 O O . THR A 1 104 ? 2.545 19.293 18.113 1.00 82.94 104 THR A O 1
ATOM 819 N N . LEU A 1 105 ? 1.538 17.737 16.859 1.00 81.81 105 LEU A N 1
ATOM 820 C CA . LEU A 1 105 ? 1.233 16.851 17.992 1.00 81.81 105 LEU A CA 1
ATOM 821 C C . LEU A 1 105 ? 2.494 16.346 18.709 1.00 81.81 105 LEU A C 1
ATOM 823 O O . LEU A 1 105 ? 2.411 15.964 19.874 1.00 81.81 105 LEU A O 1
ATOM 827 N N . SER A 1 106 ? 3.637 16.297 18.017 1.00 81.38 106 SER A N 1
ATOM 828 C CA . SER A 1 106 ? 4.915 15.941 18.633 1.00 81.38 106 SER A CA 1
ATOM 829 C C . SER A 1 106 ? 5.388 17.058 19.556 1.00 81.38 106 SER A C 1
ATOM 831 O O . SER A 1 106 ? 5.685 16.790 20.717 1.00 81.38 106 SER A O 1
ATOM 833 N N . ASP A 1 107 ? 5.353 18.301 19.075 1.00 87.69 107 ASP A N 1
ATOM 834 C CA . ASP A 1 107 ? 5.763 19.479 19.846 1.00 87.69 107 ASP A CA 1
ATOM 835 C C . ASP A 1 107 ? 4.867 19.664 21.070 1.00 87.69 107 ASP A C 1
ATOM 837 O O . ASP A 1 107 ? 5.367 19.881 22.169 1.00 87.69 107 ASP A O 1
ATOM 841 N N . ILE A 1 108 ? 3.548 19.480 20.911 1.00 87.75 108 ILE A N 1
ATOM 842 C CA . ILE A 1 108 ? 2.591 19.505 22.027 1.00 87.75 108 ILE A CA 1
ATOM 843 C C . ILE A 1 108 ? 2.973 18.463 23.081 1.00 87.75 108 ILE A C 1
ATOM 845 O O . ILE A 1 108 ? 2.986 18.764 24.270 1.00 87.75 108 ILE A O 1
ATOM 849 N N . ARG A 1 109 ? 3.290 17.227 22.669 1.00 86.75 109 ARG A N 1
ATOM 850 C CA . ARG A 1 109 ? 3.667 16.156 23.606 1.00 86.75 109 ARG A CA 1
ATOM 851 C C . ARG A 1 109 ? 4.980 16.451 24.312 1.00 86.75 109 ARG A C 1
ATOM 853 O O . ARG A 1 109 ? 5.070 16.172 25.501 1.00 86.75 109 ARG A O 1
ATOM 860 N N . GLN A 1 110 ? 5.964 16.992 23.601 1.00 88.56 110 GLN A N 1
ATOM 861 C CA . GLN A 1 110 ? 7.239 17.389 24.184 1.00 88.56 110 GLN A CA 1
ATOM 862 C C . GLN A 1 110 ? 7.036 18.524 25.193 1.00 88.56 110 GLN A C 1
ATOM 864 O O . GLN A 1 110 ? 7.447 18.408 26.343 1.00 88.56 110 GLN A O 1
ATOM 869 N N . LYS A 1 111 ? 6.296 19.572 24.817 1.00 87.94 111 LYS A N 1
ATOM 870 C CA . LYS A 1 111 ? 5.962 20.673 25.724 1.00 87.94 111 LYS A CA 1
ATOM 871 C C . LYS A 1 111 ? 5.155 20.218 26.932 1.00 87.94 111 LYS A C 1
ATOM 873 O O . LYS A 1 111 ? 5.416 20.679 28.030 1.00 87.94 111 LYS A O 1
ATOM 878 N N . ALA A 1 112 ? 4.244 19.266 26.767 1.00 87.69 112 ALA A N 1
ATOM 879 C CA . ALA A 1 112 ? 3.488 18.672 27.869 1.00 87.69 112 ALA A CA 1
ATOM 880 C C . ALA A 1 112 ? 4.319 17.720 28.757 1.00 87.69 112 ALA A C 1
ATOM 882 O O . ALA A 1 112 ? 3.862 17.340 29.834 1.00 87.69 112 ALA A O 1
ATOM 883 N N . GLN A 1 113 ? 5.500 17.278 28.307 1.00 87.56 113 GLN A N 1
ATOM 884 C CA . GLN A 1 113 ? 6.478 16.577 29.150 1.00 87.56 113 GLN A CA 1
ATOM 885 C C . GLN A 1 113 ? 7.347 17.567 29.932 1.00 87.56 113 GLN A C 1
ATOM 887 O O . GLN A 1 113 ? 7.687 17.287 31.076 1.00 87.56 113 GLN A O 1
ATOM 892 N N . GLU A 1 114 ? 7.678 18.709 29.325 1.00 88.75 114 GLU A N 1
ATOM 893 C CA . GLU A 1 114 ? 8.403 19.812 29.968 1.00 88.75 114 GLU A CA 1
ATOM 894 C C . GLU A 1 114 ? 7.520 20.545 31.001 1.00 88.75 114 GLU A C 1
ATOM 896 O O . GLU A 1 114 ? 7.992 20.896 32.079 1.00 88.75 114 GLU A O 1
ATOM 901 N N . PHE A 1 115 ? 6.227 20.719 30.705 1.00 88.19 115 PHE A N 1
ATOM 902 C CA . PHE A 1 115 ? 5.248 21.439 31.523 1.00 88.19 115 PHE A CA 1
ATOM 903 C C . PHE A 1 115 ? 4.055 20.536 31.861 1.00 88.19 115 PHE A C 1
ATOM 905 O O . PHE A 1 115 ? 3.145 20.340 31.053 1.00 88.19 115 PHE A O 1
ATOM 912 N N . ASN A 1 116 ? 4.042 19.988 33.077 1.00 88.25 116 ASN A N 1
ATOM 913 C CA . ASN A 1 116 ? 2.992 19.060 33.512 1.00 88.25 116 ASN A CA 1
ATOM 914 C C . ASN A 1 116 ? 1.597 19.707 33.602 1.00 88.25 116 ASN A C 1
ATOM 916 O O . ASN A 1 116 ? 0.612 19.019 33.345 1.00 88.25 116 ASN A O 1
ATOM 920 N N . GLU A 1 117 ? 1.504 21.003 33.908 1.00 91.56 117 GLU A N 1
ATOM 921 C CA . GLU A 1 117 ? 0.228 21.741 33.969 1.00 91.56 117 GLU A CA 1
ATOM 922 C C . GLU A 1 117 ? -0.466 21.803 32.605 1.00 91.56 117 GLU A C 1
ATOM 924 O O . GLU A 1 117 ? -1.660 21.529 32.493 1.00 91.56 117 GLU A O 1
ATOM 929 N N . LEU A 1 118 ? 0.300 22.013 31.528 1.00 90.00 118 LEU A N 1
ATOM 930 C CA . LEU A 1 118 ? -0.226 21.953 30.164 1.00 90.00 118 LEU A CA 1
ATOM 931 C C . LEU A 1 118 ? -0.880 20.590 29.884 1.00 90.00 118 LEU A C 1
ATOM 933 O O . LEU A 1 118 ? -1.912 20.505 29.221 1.00 90.00 118 LEU A O 1
ATOM 937 N N . LYS A 1 119 ? -0.295 19.504 30.399 1.00 89.38 119 LYS A N 1
ATOM 938 C CA . LYS A 1 119 ? -0.819 18.145 30.226 1.00 89.38 119 LYS A CA 1
ATOM 939 C C . LYS A 1 119 ? -2.121 17.914 30.992 1.00 89.38 119 LYS A C 1
ATOM 941 O O . LYS A 1 119 ? -2.996 17.235 30.451 1.00 89.38 119 LYS A O 1
ATOM 946 N N . SER A 1 120 ? -2.233 18.386 32.235 1.00 90.12 120 SER A N 1
ATOM 947 C CA . SER A 1 120 ? -3.467 18.256 33.024 1.00 90.12 120 SER A CA 1
ATOM 948 C C . SER A 1 120 ? -4.577 19.110 32.428 1.00 90.12 120 SER A C 1
ATOM 950 O O . SER A 1 120 ? -5.634 18.573 32.111 1.00 90.12 120 SER A O 1
ATOM 952 N N . GLU A 1 121 ? -4.303 20.378 32.123 1.00 93.19 121 GLU A N 1
ATOM 953 C CA . GLU A 1 121 ? -5.299 21.285 31.549 1.00 93.19 121 GLU A CA 1
ATOM 954 C C . GLU A 1 121 ? -5.777 20.845 30.157 1.00 93.19 121 GLU A C 1
ATOM 956 O O . GLU A 1 121 ? -6.953 20.981 29.818 1.00 93.19 121 GLU A O 1
ATOM 961 N N . LEU A 1 122 ? -4.901 20.266 29.326 1.00 90.50 122 LEU A N 1
ATOM 962 C CA . LEU A 1 122 ? -5.319 19.710 28.034 1.00 90.50 122 LEU A CA 1
ATOM 963 C C . LEU A 1 122 ? -6.261 18.515 28.199 1.00 90.50 122 LEU A C 1
ATOM 965 O O . LEU A 1 122 ? -7.134 18.317 27.358 1.00 90.50 122 LEU A O 1
ATOM 969 N N . LYS A 1 123 ? -6.082 17.708 29.250 1.00 89.12 123 LYS A N 1
ATOM 970 C CA . LYS A 1 123 ? -7.000 16.605 29.552 1.00 89.12 123 LYS A CA 1
ATOM 971 C C . LYS A 1 123 ? -8.319 17.128 30.095 1.00 89.12 123 LYS A C 1
ATOM 973 O O . LYS A 1 123 ? -9.359 16.685 29.630 1.00 89.12 123 LYS A O 1
ATOM 978 N N . GLU A 1 124 ? -8.270 18.060 31.038 1.00 92.38 124 GLU A N 1
ATOM 979 C CA . GLU A 1 124 ? -9.452 18.642 31.677 1.00 92.38 124 GLU A CA 1
ATOM 980 C C . GLU A 1 124 ? -10.309 19.417 30.675 1.00 92.38 124 GLU A C 1
ATOM 982 O O . GLU A 1 124 ? -11.518 19.212 30.616 1.00 92.38 124 GLU A O 1
ATOM 987 N N . SER A 1 125 ? -9.684 20.206 29.795 1.00 94.06 125 SER A N 1
ATOM 988 C CA . SER A 1 125 ? -10.394 21.040 28.815 1.00 94.06 125 SER A CA 1
ATOM 989 C C . SER A 1 125 ? -11.215 20.273 27.773 1.00 94.06 125 SER A C 1
ATOM 991 O O . SER A 1 125 ? -11.983 20.883 27.028 1.00 94.06 125 SER A O 1
ATOM 993 N N . ILE A 1 126 ? -11.061 18.949 27.683 1.00 92.38 126 ILE A N 1
ATOM 994 C CA . ILE A 1 126 ? -11.837 18.098 26.774 1.00 92.38 126 ILE A CA 1
ATOM 995 C C . ILE A 1 126 ? -12.814 17.167 27.499 1.00 92.38 126 ILE A C 1
ATOM 997 O O . ILE A 1 126 ? -13.555 16.461 26.817 1.00 92.38 126 ILE A O 1
ATOM 1001 N N . VAL A 1 127 ? -12.843 17.150 28.838 1.00 92.25 127 VAL A N 1
ATOM 1002 C CA . VAL A 1 127 ? -13.723 16.252 29.612 1.00 92.25 127 VAL A CA 1
ATOM 1003 C C . VAL A 1 127 ? -15.189 16.523 29.286 1.00 92.25 127 VAL A C 1
ATOM 1005 O O . VAL A 1 127 ? -15.917 15.599 28.937 1.00 92.25 127 VAL A O 1
ATOM 1008 N N . SER A 1 128 ? -15.600 17.794 29.272 1.00 92.31 128 SER A N 1
ATOM 1009 C CA . SER A 1 128 ? -16.971 18.195 28.929 1.00 92.31 128 SER A CA 1
ATOM 1010 C C . SER A 1 128 ? -17.396 17.717 27.532 1.00 92.31 128 SER A C 1
ATOM 1012 O O . SER A 1 128 ? -18.515 17.238 27.336 1.00 92.31 128 SER A O 1
ATOM 1014 N N . ILE A 1 129 ? -16.481 17.776 26.558 1.00 92.62 129 ILE A N 1
ATOM 1015 C CA . ILE A 1 129 ? -16.689 17.239 25.208 1.00 92.62 129 ILE A CA 1
ATOM 1016 C C . ILE A 1 129 ? -16.838 15.717 25.247 1.00 92.62 129 ILE A C 1
ATOM 1018 O O . ILE A 1 129 ? -17.720 15.177 24.579 1.00 92.62 129 ILE A O 1
ATOM 1022 N N . GLN A 1 130 ? -15.973 15.017 25.984 1.00 91.19 130 GLN A N 1
ATOM 1023 C CA . GLN A 1 130 ? -16.029 13.560 26.101 1.00 91.19 130 GLN A CA 1
ATOM 1024 C C . GLN A 1 130 ? -17.365 13.114 26.697 1.00 91.19 130 GLN A C 1
ATOM 1026 O O . GLN A 1 130 ? -18.013 12.239 26.125 1.00 91.19 130 GLN A O 1
ATOM 1031 N N . ASP A 1 131 ? -17.821 13.763 27.766 1.00 91.94 131 ASP A N 1
ATOM 1032 C CA . ASP A 1 131 ? -19.100 13.471 28.413 1.00 91.94 131 ASP A CA 1
ATOM 1033 C C . ASP A 1 131 ? -20.288 13.747 27.486 1.00 91.94 131 ASP A C 1
ATOM 1035 O O . ASP A 1 131 ? -21.199 12.920 27.373 1.00 91.94 131 ASP A O 1
ATOM 1039 N N . LEU A 1 132 ? -20.260 14.866 26.750 1.00 93.25 132 LEU A N 1
ATOM 1040 C CA . LEU A 1 132 ? -21.270 15.185 25.740 1.00 93.25 132 LEU A CA 1
ATOM 1041 C C . LEU A 1 132 ? -21.341 14.100 24.657 1.00 93.25 132 LEU A C 1
ATOM 1043 O O . LEU A 1 132 ? -22.428 13.619 24.323 1.00 93.25 132 LEU A O 1
ATOM 1047 N N . LEU A 1 133 ? -20.191 13.714 24.099 1.00 92.31 133 LEU A N 1
ATOM 1048 C CA . LEU A 1 133 ? -20.109 12.696 23.054 1.00 92.31 133 LEU A CA 1
ATOM 1049 C C . LEU A 1 133 ? -20.539 11.322 23.575 1.00 92.31 133 LEU A C 1
ATOM 1051 O O . LEU A 1 133 ? -21.273 10.620 22.875 1.00 92.31 133 LEU A O 1
ATOM 1055 N N . ASN A 1 134 ? -20.157 10.962 24.801 1.00 92.12 134 ASN A N 1
ATOM 1056 C CA . ASN A 1 134 ? -20.578 9.723 25.449 1.00 92.12 134 ASN A CA 1
ATOM 1057 C C . ASN A 1 134 ? -22.095 9.695 25.634 1.00 92.12 134 ASN A C 1
ATOM 1059 O O . ASN A 1 134 ? -22.758 8.792 25.126 1.00 92.12 134 ASN A O 1
ATOM 1063 N N . SER A 1 135 ? -22.665 10.742 26.238 1.00 92.06 135 SER A N 1
ATOM 1064 C CA . SER A 1 135 ? -24.107 10.842 26.477 1.00 92.06 135 SER A CA 1
ATOM 1065 C C . SER A 1 135 ? -24.922 10.760 25.186 1.00 92.06 135 SER A C 1
ATOM 1067 O O . SER A 1 135 ? -25.989 10.148 25.165 1.00 92.06 135 SER A O 1
ATOM 1069 N N . ARG A 1 136 ? -24.449 11.370 24.092 1.00 93.19 136 ARG A N 1
ATOM 1070 C CA . ARG A 1 136 ? -25.135 11.293 22.793 1.00 93.19 136 ARG A CA 1
ATOM 1071 C C . ARG A 1 136 ? -24.983 9.923 22.145 1.00 93.19 136 ARG A C 1
ATOM 1073 O O . ARG A 1 136 ? -25.960 9.410 21.605 1.00 93.19 136 ARG A O 1
ATOM 1080 N N . THR A 1 137 ? -23.800 9.321 22.225 1.00 91.69 137 THR A N 1
ATOM 1081 C CA . THR A 1 137 ? -23.535 7.996 21.651 1.00 91.69 137 THR A CA 1
ATOM 1082 C C . THR A 1 137 ? -24.358 6.917 22.354 1.00 91.69 137 THR A C 1
ATOM 1084 O O . THR A 1 137 ? -24.991 6.110 21.685 1.00 91.69 137 THR A O 1
ATOM 1087 N N . GLU A 1 138 ? -24.453 6.943 23.684 1.00 93.62 138 GLU A N 1
ATOM 1088 C CA . GLU A 1 138 ? -25.208 5.959 24.480 1.00 93.62 138 GLU A CA 1
ATOM 1089 C C . GLU A 1 138 ? -26.734 6.020 24.279 1.00 93.62 138 GLU A C 1
ATOM 1091 O O . GLU A 1 138 ? -27.452 5.073 24.613 1.00 93.62 138 GLU A O 1
ATOM 1096 N N . ARG A 1 139 ? -27.252 7.112 23.696 1.00 92.44 139 ARG A N 1
ATOM 1097 C CA . ARG A 1 139 ? -28.660 7.222 23.270 1.00 92.44 139 ARG A CA 1
ATOM 1098 C C . ARG A 1 139 ? -28.935 6.531 21.938 1.00 92.44 139 ARG A C 1
ATOM 1100 O O . ARG A 1 139 ? -30.098 6.281 21.628 1.00 92.44 139 ARG A O 1
ATOM 1107 N N . LEU A 1 140 ? -27.902 6.251 21.144 1.00 92.81 140 LEU A N 1
ATOM 1108 C CA . LEU A 1 140 ? -28.058 5.559 19.871 1.00 92.81 140 LEU A CA 1
ATOM 1109 C C . LEU A 1 140 ? -28.430 4.094 20.102 1.00 92.81 140 LEU A C 1
ATOM 1111 O O . LEU A 1 140 ? -28.060 3.473 21.102 1.00 92.81 140 LEU A O 1
ATOM 1115 N N . LEU A 1 141 ? -29.146 3.537 19.131 1.00 91.06 141 LEU A N 1
ATOM 1116 C CA . LEU A 1 141 ? -29.598 2.153 19.124 1.00 91.06 141 LEU A CA 1
ATOM 1117 C C . LEU A 1 141 ? -29.191 1.498 17.808 1.00 91.06 141 LEU A C 1
ATOM 1119 O O . LEU A 1 141 ? -29.328 2.087 16.737 1.00 91.06 141 LEU A O 1
ATOM 1123 N N . LEU A 1 142 ? -28.727 0.257 17.888 1.00 86.75 142 LEU A N 1
ATOM 1124 C CA . LEU A 1 142 ? -28.517 -0.604 16.732 1.00 86.75 142 LEU A CA 1
ATOM 1125 C C . LEU A 1 142 ? -29.141 -1.966 17.027 1.00 86.75 142 LEU A C 1
ATOM 1127 O O . LEU A 1 142 ? -28.677 -2.672 17.921 1.00 86.75 142 LEU A O 1
ATOM 1131 N N . LYS A 1 143 ? -30.182 -2.339 16.269 1.00 87.56 143 LYS A N 1
ATOM 1132 C CA . LYS A 1 143 ? -30.960 -3.574 16.497 1.00 87.56 143 LYS A CA 1
ATOM 1133 C C . LYS A 1 143 ? -31.409 -3.701 17.961 1.00 87.56 143 LYS A C 1
ATOM 1135 O O . LYS A 1 143 ? -31.099 -4.689 18.624 1.00 87.56 143 LYS A O 1
ATOM 1140 N N . ASP A 1 144 ? -32.019 -2.633 18.471 1.00 87.25 144 ASP A N 1
ATOM 1141 C CA . ASP A 1 144 ? -32.548 -2.521 19.839 1.00 87.25 144 ASP A CA 1
ATOM 1142 C C . ASP A 1 144 ? -31.506 -2.618 20.967 1.00 87.25 144 ASP A C 1
ATOM 1144 O O . ASP A 1 144 ? -31.851 -2.659 22.148 1.00 87.25 144 ASP A O 1
ATOM 1148 N N . LYS A 1 145 ? -30.210 -2.596 20.632 1.00 88.06 145 LYS A N 1
ATOM 1149 C CA . LYS A 1 145 ? -29.117 -2.534 21.607 1.00 88.06 145 LYS A CA 1
ATOM 1150 C C . LYS A 1 145 ? -28.531 -1.132 21.661 1.00 88.06 145 LYS A C 1
ATOM 1152 O O . LYS A 1 145 ? -28.200 -0.554 20.626 1.00 88.06 145 LYS A O 1
ATOM 1157 N N . LYS A 1 146 ? -28.379 -0.604 22.877 1.00 89.62 146 LYS A N 1
ATOM 1158 C CA . LYS A 1 146 ? -27.715 0.681 23.120 1.00 89.62 146 LYS A CA 1
ATOM 1159 C C . LYS A 1 146 ? -26.209 0.560 22.926 1.00 89.62 146 LYS A C 1
ATOM 1161 O O . LYS A 1 146 ? -25.619 -0.476 23.243 1.00 89.62 146 LYS A O 1
ATOM 1166 N N . PHE A 1 147 ? -25.596 1.631 22.440 1.00 89.25 147 PHE A N 1
ATOM 1167 C CA . PHE A 1 147 ? -24.141 1.749 22.432 1.00 89.25 147 PHE A CA 1
ATOM 1168 C C . PHE A 1 147 ? -23.619 1.940 23.860 1.00 89.25 147 PHE A C 1
ATOM 1170 O O . PHE A 1 147 ? -24.319 2.471 24.721 1.00 89.25 147 PHE A O 1
ATOM 1177 N N . LYS A 1 148 ? -22.383 1.498 24.098 1.00 86.56 148 LYS A N 1
ATOM 1178 C CA . LYS A 1 148 ? -21.655 1.705 25.352 1.00 86.56 148 LYS A CA 1
ATOM 1179 C C . LYS A 1 148 ? -20.363 2.445 25.052 1.00 86.56 148 LYS A C 1
ATOM 1181 O O . LYS A 1 148 ? -19.647 2.068 24.119 1.00 86.56 148 LYS A O 1
ATOM 1186 N N . CYS A 1 149 ? -20.063 3.465 25.842 1.00 84.62 149 CYS A N 1
ATOM 1187 C CA . CYS A 1 149 ? -18.779 4.140 25.780 1.00 84.62 149 CYS A CA 1
ATOM 1188 C C . CYS A 1 149 ? -17.795 3.515 26.769 1.00 84.62 149 CYS A C 1
ATOM 1190 O O . CYS A 1 149 ? -18.163 3.071 27.854 1.00 84.62 149 CYS A O 1
ATOM 1192 N N . HIS A 1 150 ? -16.522 3.471 26.381 1.00 79.50 150 HIS A N 1
ATOM 1193 C CA . HIS A 1 150 ? -15.453 2.910 27.199 1.00 79.50 150 HIS A CA 1
ATOM 1194 C C . HIS A 1 150 ? -14.293 3.896 27.302 1.00 79.50 150 HIS A C 1
ATOM 1196 O O . HIS A 1 150 ? -13.964 4.596 26.341 1.00 79.50 150 HIS A O 1
ATOM 1202 N N . ASN A 1 151 ? -13.644 3.911 28.465 1.00 71.06 151 ASN A N 1
ATOM 1203 C CA . ASN A 1 151 ? -12.485 4.758 28.718 1.00 71.06 151 ASN A CA 1
ATOM 1204 C C . ASN A 1 151 ? -11.275 4.318 27.882 1.00 71.06 151 ASN A C 1
ATOM 1206 O O . ASN A 1 151 ? -11.092 3.139 27.571 1.00 71.06 151 ASN A O 1
ATOM 1210 N N . SER A 1 152 ? -10.410 5.274 27.535 1.00 60.62 152 SER A N 1
ATOM 1211 C CA . SER A 1 152 ? -9.183 4.983 26.790 1.00 60.62 152 SER A CA 1
ATOM 1212 C C . SER A 1 152 ? -8.245 4.073 27.590 1.00 60.62 152 SER A C 1
ATOM 1214 O O . SER A 1 152 ? -7.984 4.339 28.763 1.00 60.62 152 SER A O 1
ATOM 1216 N N . ALA A 1 153 ? -7.666 3.055 26.953 1.00 52.03 153 ALA A N 1
ATOM 1217 C CA . ALA A 1 153 ? -6.666 2.202 27.590 1.00 52.03 153 ALA A CA 1
ATOM 1218 C C . ALA A 1 153 ? -5.328 2.937 27.828 1.00 52.03 153 ALA A C 1
ATOM 1220 O O . ALA A 1 153 ? -4.876 3.726 26.991 1.00 52.03 153 ALA A O 1
ATOM 1221 N N . ASN A 1 154 ? -4.670 2.635 28.955 1.00 47.56 154 ASN A N 1
ATOM 1222 C CA . ASN A 1 154 ? -3.395 3.236 29.363 1.00 47.56 154 ASN A CA 1
ATOM 1223 C C . ASN A 1 154 ? -2.243 2.990 28.363 1.00 47.56 154 ASN A C 1
ATOM 1225 O O . ASN A 1 154 ? -2.145 1.974 27.675 1.00 47.56 154 ASN A O 1
ATOM 1229 N N . SER A 1 155 ? -1.343 3.971 28.273 1.00 46.47 155 SER A N 1
ATOM 1230 C CA . SER A 1 155 ? -0.409 4.190 27.167 1.00 46.47 155 SER A CA 1
ATOM 1231 C C . SER A 1 155 ? 0.909 3.392 27.217 1.00 46.47 155 SER A C 1
ATOM 1233 O O . SER A 1 155 ? 1.941 3.934 26.834 1.00 46.47 155 SER A O 1
ATOM 1235 N N . THR A 1 156 ? 0.927 2.105 27.558 1.00 45.34 156 THR A N 1
ATOM 1236 C CA . THR A 1 156 ? 2.171 1.413 27.993 1.00 45.34 156 THR A CA 1
ATOM 1237 C C . THR A 1 156 ? 3.035 0.720 26.917 1.00 45.34 156 THR A C 1
ATOM 1239 O O . THR A 1 156 ? 3.857 -0.121 27.247 1.00 45.34 156 THR A O 1
ATOM 1242 N N . LEU A 1 157 ? 2.921 1.055 25.627 1.00 44.34 157 LEU A N 1
ATOM 1243 C CA . LEU A 1 157 ? 3.829 0.518 24.587 1.00 44.34 157 LEU A CA 1
ATOM 1244 C C . LEU A 1 157 ? 4.579 1.653 23.886 1.00 44.34 157 LEU A C 1
ATOM 1246 O O . LEU A 1 157 ? 3.937 2.541 23.306 1.00 44.34 157 LEU A O 1
ATOM 1250 N N . LYS A 1 158 ? 5.916 1.621 23.974 1.00 48.44 158 LYS A N 1
ATOM 1251 C CA . LYS A 1 158 ? 6.844 2.495 23.243 1.00 48.44 158 LYS A CA 1
ATOM 1252 C C . LYS A 1 158 ? 6.959 2.000 21.794 1.00 48.44 158 LYS A C 1
ATOM 1254 O O . LYS A 1 158 ? 6.954 0.805 21.528 1.00 48.44 158 LYS A O 1
ATOM 1259 N N . ILE A 1 159 ? 6.961 2.935 20.848 1.00 55.28 159 ILE A N 1
ATOM 1260 C CA . ILE A 1 159 ? 6.796 2.702 19.397 1.00 55.28 159 ILE A CA 1
ATOM 1261 C C . ILE A 1 159 ? 8.125 2.366 18.689 1.00 55.28 159 ILE A C 1
ATOM 1263 O O . ILE A 1 159 ? 8.120 1.948 17.528 1.00 55.28 159 ILE A O 1
ATOM 1267 N N . GLU A 1 160 ? 9.243 2.518 19.392 1.00 55.09 160 GLU A N 1
ATOM 1268 C CA . GLU A 1 160 ? 10.565 2.797 18.817 1.00 55.09 160 GLU A CA 1
ATOM 1269 C C . GLU A 1 160 ? 11.322 1.556 18.297 1.00 55.09 160 GLU A C 1
ATOM 1271 O O . GLU A 1 160 ? 12.269 1.701 17.529 1.00 55.09 160 GLU A O 1
ATOM 1276 N N . GLU A 1 161 ? 10.856 0.339 18.600 1.00 57.66 161 GLU A N 1
ATOM 1277 C CA . GLU A 1 161 ? 11.554 -0.924 18.267 1.00 57.66 161 GLU A CA 1
ATOM 1278 C C . GLU A 1 161 ? 10.828 -1.785 17.216 1.00 57.66 161 GLU A C 1
ATOM 1280 O O . GLU A 1 161 ? 10.969 -3.003 17.161 1.00 57.66 161 GLU A O 1
ATOM 1285 N N . THR A 1 162 ? 9.985 -1.172 16.383 1.00 65.25 162 THR A N 1
ATOM 1286 C CA . THR A 1 162 ? 9.018 -1.915 15.552 1.00 65.25 162 THR A CA 1
ATOM 1287 C C . THR A 1 162 ? 9.298 -1.897 14.045 1.00 65.25 162 THR A C 1
ATOM 1289 O O . THR A 1 162 ? 8.431 -2.258 13.237 1.00 65.25 162 THR A O 1
ATOM 1292 N N . THR A 1 163 ? 10.495 -1.472 13.630 1.00 72.25 163 THR A N 1
ATOM 1293 C CA . THR A 1 163 ? 10.893 -1.516 12.214 1.00 72.25 163 THR A CA 1
ATOM 1294 C C . THR A 1 163 ? 11.282 -2.933 11.783 1.00 72.25 163 THR A C 1
ATOM 1296 O O . THR A 1 163 ? 11.741 -3.741 12.585 1.00 72.25 163 THR A O 1
ATOM 1299 N N . GLN A 1 164 ? 11.142 -3.241 10.488 1.00 70.56 164 GLN A N 1
ATOM 1300 C CA . GLN A 1 164 ? 11.534 -4.553 9.949 1.00 70.56 164 GLN A CA 1
ATOM 1301 C C . GLN A 1 164 ? 13.028 -4.857 10.139 1.00 70.56 164 GLN A C 1
ATOM 1303 O O . GLN A 1 164 ? 13.396 -6.011 10.326 1.00 70.56 164 GLN A O 1
ATOM 1308 N N . ALA A 1 165 ? 13.890 -3.835 10.110 1.00 75.06 165 ALA A N 1
ATOM 1309 C CA . ALA A 1 165 ? 15.317 -4.006 10.369 1.00 75.06 165 ALA A CA 1
ATOM 1310 C C . ALA A 1 165 ? 15.568 -4.454 11.817 1.00 75.06 165 ALA A C 1
ATOM 1312 O O . ALA A 1 165 ? 16.249 -5.448 12.034 1.00 75.06 165 ALA A O 1
ATOM 1313 N N . GLN A 1 166 ? 14.941 -3.789 12.791 1.00 77.44 166 GLN A N 1
ATOM 1314 C CA . GLN A 1 166 ? 15.063 -4.133 14.213 1.00 77.44 166 GLN A CA 1
ATOM 1315 C C . GLN A 1 166 ? 14.503 -5.526 14.525 1.00 77.44 166 GLN A C 1
ATOM 1317 O O . GLN A 1 166 ? 15.144 -6.297 15.232 1.00 77.44 166 GLN A O 1
ATOM 1322 N N . ILE A 1 167 ? 13.357 -5.890 13.937 1.00 76.88 167 ILE A N 1
ATOM 1323 C CA . ILE A 1 167 ? 12.735 -7.212 14.130 1.00 76.88 167 ILE A CA 1
ATOM 1324 C C . ILE A 1 167 ? 13.673 -8.353 13.735 1.00 76.88 167 ILE A C 1
ATOM 1326 O O . ILE A 1 167 ? 13.720 -9.368 14.425 1.00 76.88 167 ILE A O 1
ATOM 1330 N N . ARG A 1 168 ? 14.452 -8.186 12.658 1.00 78.56 168 ARG A N 1
ATOM 1331 C CA . ARG A 1 168 ? 15.404 -9.209 12.192 1.00 78.56 168 ARG A CA 1
ATOM 1332 C C . ARG A 1 168 ? 16.528 -9.488 13.187 1.00 78.56 168 ARG A C 1
ATOM 1334 O O . ARG A 1 168 ? 17.100 -10.571 13.141 1.00 78.56 168 ARG A O 1
ATOM 1341 N N . HIS A 1 169 ? 16.834 -8.547 14.076 1.00 81.50 169 HIS A N 1
ATOM 1342 C CA . HIS A 1 169 ? 17.837 -8.734 15.123 1.00 81.50 169 HIS A CA 1
ATOM 1343 C C . HIS A 1 169 ? 17.288 -9.482 16.348 1.00 81.50 169 HIS A C 1
ATOM 1345 O O . HIS A 1 169 ? 18.065 -9.894 17.205 1.00 81.50 169 HIS A O 1
ATOM 1351 N N . HIS A 1 170 ? 15.972 -9.701 16.431 1.00 82.31 170 HIS A N 1
ATOM 1352 C CA . HIS A 1 170 ? 15.339 -10.378 17.557 1.00 82.31 170 HIS A CA 1
ATOM 1353 C C . HIS A 1 170 ? 15.107 -11.863 17.235 1.00 82.31 170 HIS A C 1
ATOM 1355 O O . HIS A 1 170 ? 14.036 -12.256 16.769 1.00 82.31 170 HIS A O 1
ATOM 1361 N N . SER A 1 171 ? 16.117 -12.699 17.498 1.00 83.44 171 SER A N 1
ATOM 1362 C CA . SER A 1 171 ? 16.142 -14.130 17.139 1.00 83.44 171 SER A CA 1
ATOM 1363 C C . SER A 1 171 ? 14.878 -14.892 17.552 1.00 83.44 171 SER A C 1
ATOM 1365 O O . SER A 1 171 ? 14.291 -15.577 16.723 1.00 83.44 171 SER A O 1
ATOM 1367 N N . VAL A 1 172 ? 14.397 -14.687 18.781 1.00 83.19 172 VAL A N 1
ATOM 1368 C CA . VAL A 1 172 ? 13.179 -15.326 19.318 1.00 83.19 172 VAL A CA 1
ATOM 1369 C C . VAL A 1 172 ? 11.929 -14.997 18.490 1.00 83.19 172 VAL A C 1
ATOM 1371 O O . VAL A 1 172 ? 11.074 -15.851 18.274 1.00 83.19 172 VAL A O 1
ATOM 1374 N N . LEU A 1 173 ? 11.803 -13.755 18.012 1.00 81.88 173 LEU A N 1
ATOM 1375 C CA . LEU A 1 173 ? 10.648 -13.326 17.222 1.00 81.88 173 LEU A CA 1
ATOM 1376 C C . LEU A 1 173 ? 10.728 -13.881 15.797 1.00 81.88 173 LEU A C 1
ATOM 1378 O O . LEU A 1 173 ? 9.716 -14.297 15.238 1.00 81.88 173 LEU A O 1
ATOM 1382 N N . VAL A 1 174 ? 11.932 -13.913 15.220 1.00 82.56 174 VAL A N 1
ATOM 1383 C CA . VAL A 1 174 ? 12.187 -14.544 13.919 1.00 82.56 174 VAL A CA 1
ATOM 1384 C C . VAL A 1 174 ? 11.886 -16.043 13.983 1.00 82.56 174 VAL A C 1
ATOM 1386 O O . VAL A 1 174 ? 11.188 -16.561 13.115 1.00 82.56 174 VAL A O 1
ATOM 1389 N N . GLU A 1 175 ? 12.333 -16.723 15.038 1.00 85.19 175 GLU A N 1
ATOM 1390 C CA . GLU A 1 175 ? 12.027 -18.130 15.295 1.00 85.19 175 GLU A CA 1
ATOM 1391 C C . GLU A 1 175 ? 10.520 -18.361 15.428 1.00 85.19 175 GLU A C 1
ATOM 1393 O O . GLU A 1 175 ? 9.981 -19.251 14.768 1.00 85.19 175 GLU A O 1
ATOM 1398 N N . PHE A 1 176 ? 9.812 -17.525 16.195 1.00 85.12 176 PHE A N 1
ATOM 1399 C CA . PHE A 1 176 ? 8.355 -17.595 16.292 1.00 85.12 176 PHE A CA 1
ATOM 1400 C C . PHE A 1 176 ? 7.690 -17.455 14.916 1.00 85.12 176 PHE A C 1
ATOM 1402 O O . PHE A 1 176 ? 6.849 -18.275 14.557 1.00 85.12 176 PHE A O 1
ATOM 1409 N N . MET A 1 177 ? 8.073 -16.453 14.119 1.00 82.44 177 MET A N 1
ATOM 1410 C CA . MET A 1 177 ? 7.492 -16.232 12.789 1.00 82.44 177 MET A CA 1
ATOM 1411 C C . MET A 1 177 ? 7.751 -17.400 11.828 1.00 82.44 177 MET A C 1
ATOM 1413 O O . MET A 1 177 ? 6.870 -17.737 11.038 1.00 82.44 177 MET A O 1
ATOM 1417 N N . ASN A 1 178 ? 8.924 -18.032 11.918 1.00 81.75 178 ASN A N 1
ATOM 1418 C CA . ASN A 1 178 ? 9.277 -19.191 11.099 1.00 81.75 178 ASN A CA 1
ATOM 1419 C C . ASN A 1 178 ? 8.512 -20.454 11.528 1.00 81.75 178 ASN A C 1
ATOM 1421 O O . ASN A 1 178 ? 8.043 -21.211 10.683 1.00 81.75 178 ASN A O 1
ATOM 1425 N N . THR A 1 179 ? 8.366 -20.677 12.836 1.00 80.25 179 THR A N 1
ATOM 1426 C CA . THR A 1 179 ? 7.745 -21.891 13.402 1.00 80.25 179 THR A CA 1
ATOM 1427 C C . THR A 1 179 ? 6.216 -21.831 13.442 1.00 80.25 179 THR A C 1
ATOM 1429 O O . THR A 1 179 ? 5.555 -22.854 13.287 1.00 80.25 179 THR A O 1
ATOM 1432 N N . HIS A 1 180 ? 5.635 -20.642 13.616 1.00 79.12 180 HIS A N 1
ATOM 1433 C CA . HIS A 1 180 ? 4.192 -20.415 13.770 1.00 79.12 180 HIS A CA 1
ATOM 1434 C C . HIS A 1 180 ? 3.607 -19.683 12.560 1.00 79.12 180 HIS A C 1
ATOM 1436 O O . HIS A 1 180 ? 2.795 -18.761 12.704 1.00 79.12 180 HIS A O 1
ATOM 1442 N N . CYS A 1 181 ? 4.045 -20.104 11.366 1.00 63.28 181 CYS A N 1
ATOM 1443 C CA . CYS A 1 181 ? 3.649 -19.566 10.065 1.00 63.28 181 CYS A CA 1
ATOM 1444 C C . CYS A 1 181 ? 2.165 -19.157 10.060 1.00 63.28 181 CYS A C 1
ATOM 1446 O O . CYS A 1 181 ? 1.298 -19.945 10.430 1.00 63.28 181 CYS A O 1
ATOM 1448 N N . ARG A 1 182 ? 1.874 -17.904 9.680 1.00 70.00 182 ARG A N 1
ATOM 1449 C CA . ARG A 1 182 ? 0.504 -17.360 9.575 1.00 70.00 182 ARG A CA 1
ATOM 1450 C C . ARG A 1 182 ? -0.349 -17.449 10.874 1.00 70.00 182 ARG A C 1
ATOM 1452 O O . ARG A 1 182 ? -1.562 -17.590 10.789 1.00 70.00 182 ARG A O 1
ATOM 1459 N N . ILE A 1 183 ? 0.256 -17.298 12.063 1.00 82.25 183 ILE A N 1
ATOM 1460 C CA . ILE A 1 183 ? -0.406 -17.104 13.381 1.00 82.25 183 ILE A CA 1
ATOM 1461 C C . ILE A 1 183 ? -1.475 -18.182 13.697 1.00 82.25 183 ILE A C 1
ATOM 1463 O O . ILE A 1 183 ? -2.656 -17.911 13.939 1.00 82.25 183 ILE A O 1
ATOM 1467 N N . LYS A 1 184 ? -1.031 -19.444 13.709 1.00 88.88 184 LYS A N 1
ATOM 1468 C CA . LYS A 1 184 ? -1.785 -20.625 14.163 1.00 88.88 184 LYS A CA 1
ATOM 1469 C C . LYS A 1 184 ? -0.955 -21.387 15.196 1.00 88.88 184 LYS A C 1
ATOM 1471 O O . LYS A 1 184 ? 0.268 -21.443 15.082 1.00 88.88 184 LYS A O 1
ATOM 1476 N N . LYS A 1 185 ? -1.600 -22.010 16.189 1.00 90.31 185 LYS A N 1
ATOM 1477 C CA . LYS A 1 185 ? -0.894 -22.913 17.116 1.00 90.31 185 LYS A CA 1
ATOM 1478 C C . LYS A 1 185 ? -0.290 -24.103 16.357 1.00 90.31 185 LYS A C 1
ATOM 1480 O O . LYS A 1 185 ? -0.867 -24.591 15.391 1.00 90.31 185 LYS A O 1
ATOM 1485 N N . CYS A 1 186 ? 0.861 -24.595 16.800 1.00 86.50 186 CYS A N 1
ATOM 1486 C CA . CYS A 1 186 ? 1.608 -25.633 16.079 1.00 86.50 186 CYS A CA 1
ATOM 1487 C C . CYS A 1 186 ? 1.257 -27.079 16.480 1.00 86.50 186 CYS A C 1
ATOM 1489 O O . CYS A 1 186 ? 1.802 -28.009 15.898 1.00 86.50 186 CYS A O 1
ATOM 1491 N N . ASN A 1 187 ? 0.361 -27.290 17.457 1.00 83.62 187 ASN A N 1
ATOM 1492 C CA . ASN A 1 187 ? 0.022 -28.615 18.016 1.00 83.62 187 ASN A CA 1
ATOM 1493 C C . ASN A 1 187 ? 1.219 -29.403 18.587 1.00 83.62 187 ASN A C 1
ATOM 1495 O O . ASN A 1 187 ? 1.113 -30.604 18.816 1.00 83.62 187 ASN A O 1
ATOM 1499 N N . ASN A 1 188 ? 2.351 -28.738 18.827 1.00 85.00 188 ASN A N 1
ATOM 1500 C CA . ASN A 1 188 ? 3.510 -29.342 19.463 1.00 85.00 188 ASN A CA 1
ATOM 1501 C C . ASN A 1 188 ? 3.427 -29.153 20.986 1.00 85.00 188 ASN A C 1
ATOM 1503 O O . ASN A 1 188 ? 3.346 -28.023 21.469 1.00 85.00 188 ASN A O 1
ATOM 1507 N N . THR A 1 189 ? 3.473 -30.255 21.736 1.00 81.69 189 THR A N 1
ATOM 1508 C CA . THR A 1 189 ? 3.441 -30.267 23.206 1.00 81.69 189 THR A CA 1
ATOM 1509 C C . THR A 1 189 ? 4.690 -29.660 23.841 1.00 81.69 189 THR A C 1
ATOM 1511 O O . THR A 1 189 ? 4.618 -29.202 24.976 1.00 81.69 189 THR A O 1
ATOM 1514 N N . THR A 1 190 ? 5.813 -29.604 23.118 1.00 86.81 190 THR A N 1
ATOM 1515 C CA . THR A 1 190 ? 7.058 -28.961 23.572 1.00 86.81 190 THR A CA 1
ATOM 1516 C C . THR A 1 190 ? 7.177 -27.504 23.125 1.00 86.81 190 THR A C 1
ATOM 1518 O O . THR A 1 190 ? 8.220 -26.879 23.309 1.00 86.81 190 THR A O 1
ATOM 1521 N N . CYS A 1 191 ? 6.125 -26.934 22.526 1.00 86.38 191 CYS A N 1
ATOM 1522 C CA . CYS A 1 191 ? 6.145 -25.545 22.093 1.00 86.38 191 CYS A CA 1
ATOM 1523 C C . CYS A 1 191 ? 6.235 -24.592 23.289 1.00 86.38 191 CYS A C 1
ATOM 1525 O O . CYS A 1 191 ? 5.339 -24.544 24.128 1.00 86.38 191 CYS A O 1
ATOM 1527 N N . LEU A 1 192 ? 7.279 -23.763 23.306 1.00 86.12 192 LEU A N 1
ATOM 1528 C CA . LEU A 1 192 ? 7.506 -22.769 24.358 1.00 86.12 192 LEU A CA 1
ATOM 1529 C C . LEU A 1 192 ? 6.535 -21.577 24.293 1.00 86.12 192 LEU A C 1
ATOM 1531 O O . LEU A 1 192 ? 6.428 -20.817 25.251 1.00 86.12 192 LEU A O 1
ATOM 1535 N N . TYR A 1 193 ? 5.832 -21.398 23.169 1.00 86.81 193 TYR A N 1
ATOM 1536 C CA . TYR A 1 193 ? 4.980 -20.230 22.923 1.00 86.81 193 TYR A CA 1
ATOM 1537 C C . TYR A 1 193 ? 3.481 -20.531 23.027 1.00 86.81 193 TYR A C 1
ATOM 1539 O O . TYR A 1 193 ? 2.696 -19.674 23.433 1.00 86.81 193 TYR A O 1
ATOM 1547 N N . CYS A 1 194 ? 3.055 -21.730 22.623 1.00 88.44 194 CYS A N 1
ATOM 1548 C CA . CYS A 1 194 ? 1.643 -22.083 22.532 1.00 88.44 194 CYS A CA 1
ATOM 1549 C C . CYS A 1 194 ? 1.140 -22.712 23.833 1.00 88.44 194 CYS A C 1
ATOM 1551 O O . CYS A 1 194 ? 1.582 -23.784 24.227 1.00 88.44 194 CYS A O 1
ATOM 1553 N N . LYS A 1 195 ? 0.109 -22.112 24.430 1.00 88.62 195 LYS A N 1
ATOM 1554 C CA . LYS A 1 195 ? -0.738 -22.787 25.428 1.00 88.62 195 LYS A CA 1
ATOM 1555 C C . LYS A 1 195 ? -1.527 -23.950 24.793 1.00 88.62 195 LYS A C 1
ATOM 1557 O O . LYS A 1 195 ? -1.669 -23.963 23.562 1.00 88.62 195 LYS A O 1
ATOM 1562 N N . PRO A 1 196 ? -2.134 -24.854 25.588 1.00 90.25 196 PRO A N 1
ATOM 1563 C CA . PRO A 1 196 ? -2.971 -25.941 25.076 1.00 90.25 196 PRO A CA 1
ATOM 1564 C C . PRO A 1 196 ? -4.028 -25.488 24.057 1.00 90.25 196 PRO A C 1
ATOM 1566 O O . PRO A 1 196 ? -4.576 -24.384 24.133 1.00 90.25 196 PRO A O 1
ATOM 1569 N N . ILE A 1 197 ? -4.293 -26.327 23.055 1.00 91.75 197 ILE A N 1
ATOM 1570 C CA . ILE A 1 197 ? -5.321 -26.055 22.043 1.00 91.75 197 ILE A CA 1
ATOM 1571 C C . ILE A 1 197 ? -6.698 -26.121 22.705 1.00 91.75 197 ILE A C 1
ATOM 1573 O O . ILE A 1 197 ? -6.963 -26.993 23.525 1.00 91.75 197 ILE A O 1
ATOM 1577 N N . ARG A 1 198 ? -7.559 -25.166 22.347 1.00 92.62 198 ARG A N 1
ATOM 1578 C CA . ARG A 1 198 ? -8.892 -24.995 22.933 1.00 92.62 198 ARG A CA 1
ATOM 1579 C C . A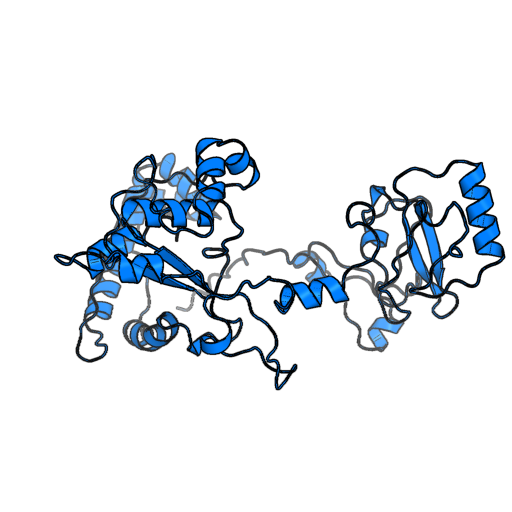RG A 1 198 ? -9.998 -25.605 22.071 1.00 92.62 198 ARG A C 1
ATOM 1581 O O . ARG A 1 198 ? -11.056 -25.934 22.590 1.00 92.62 198 ARG A O 1
ATOM 1588 N N . LEU A 1 199 ? -9.763 -25.725 20.766 1.00 91.50 199 LEU A N 1
ATOM 1589 C CA . LEU A 1 199 ? -10.634 -26.430 19.832 1.00 91.50 199 LEU A CA 1
ATOM 1590 C C . LEU A 1 199 ? -10.565 -27.950 20.040 1.00 91.50 199 LEU A C 1
ATOM 1592 O O . LEU A 1 199 ? -9.495 -28.471 20.371 1.00 91.50 199 LEU A O 1
ATOM 1596 N N . PRO A 1 200 ? -11.656 -28.683 19.758 1.00 92.12 200 PRO A N 1
ATOM 1597 C CA . PRO A 1 200 ? -11.623 -30.137 19.663 1.00 92.12 200 PRO A CA 1
ATOM 1598 C C . PRO A 1 200 ? -10.542 -30.622 18.687 1.00 92.12 200 PRO A C 1
ATOM 1600 O O . PRO A 1 200 ? -10.330 -30.039 17.621 1.00 92.12 200 PRO A O 1
ATOM 1603 N N . SER A 1 201 ? -9.863 -31.724 19.016 1.00 88.50 201 SER A N 1
ATOM 1604 C CA . SER A 1 201 ? -8.718 -32.210 18.231 1.00 88.50 201 SER A CA 1
ATOM 1605 C C . SER A 1 201 ? -9.072 -32.586 16.787 1.00 88.50 201 SER A C 1
ATOM 1607 O O . SER A 1 201 ? -8.207 -32.543 15.915 1.00 88.50 201 SER A O 1
ATOM 1609 N N . SER A 1 202 ? -10.314 -32.990 16.508 1.00 89.38 202 SER A N 1
ATOM 1610 C CA . SER A 1 202 ? -10.802 -33.231 15.142 1.00 89.38 202 SER A CA 1
ATOM 1611 C C . SER A 1 202 ? -10.928 -31.925 14.352 1.00 89.38 202 SER A C 1
ATOM 1613 O O . SER A 1 202 ? -10.430 -31.839 13.233 1.00 89.38 202 SER A O 1
ATOM 1615 N N . GLU A 1 203 ? -11.521 -30.891 14.946 1.00 91.00 203 GLU A N 1
ATOM 1616 C CA . GLU A 1 203 ? -11.696 -29.575 14.323 1.00 91.00 203 GLU A CA 1
ATOM 1617 C C . GLU A 1 203 ? -10.356 -28.887 14.067 1.00 91.00 203 GLU A C 1
ATOM 1619 O O . GLU A 1 203 ? -10.109 -28.404 12.965 1.00 91.00 203 GLU A O 1
ATOM 1624 N N . PHE A 1 204 ? -9.453 -28.901 15.051 1.00 90.69 204 PHE A N 1
ATOM 1625 C CA . PHE A 1 204 ? -8.152 -28.250 14.918 1.00 90.69 204 PHE A CA 1
ATOM 1626 C C . PHE A 1 204 ? -7.271 -28.894 13.837 1.00 90.69 204 PHE A C 1
ATOM 1628 O O . PHE A 1 204 ? -6.600 -28.188 13.079 1.00 90.69 204 PHE A O 1
ATOM 1635 N N . ARG A 1 205 ? -7.285 -30.232 13.737 1.00 87.12 205 ARG A N 1
ATOM 1636 C CA . ARG A 1 205 ? -6.566 -30.966 12.679 1.00 87.12 205 ARG A CA 1
ATOM 1637 C C . ARG A 1 205 ? -7.108 -30.640 11.289 1.00 87.12 205 ARG A C 1
ATOM 1639 O O . ARG A 1 205 ? -6.336 -30.539 10.345 1.00 87.12 205 ARG A O 1
ATOM 1646 N N . ASN A 1 206 ? -8.413 -30.414 11.195 1.00 87.56 206 ASN A N 1
ATOM 1647 C CA . ASN A 1 206 ? -9.119 -30.091 9.960 1.00 87.56 206 ASN A CA 1
ATOM 1648 C C . ASN A 1 206 ? -9.078 -28.598 9.580 1.00 87.56 206 ASN A C 1
ATOM 1650 O O . ASN A 1 206 ? -9.578 -28.223 8.512 1.00 87.56 206 ASN A O 1
ATOM 1654 N N . LEU A 1 207 ? -8.520 -27.749 10.448 1.00 87.88 207 LEU A N 1
ATOM 1655 C CA . LEU A 1 207 ? -8.419 -26.307 10.255 1.00 87.88 207 LEU A CA 1
ATOM 1656 C C . LEU A 1 207 ? -7.188 -25.970 9.405 1.00 87.88 207 LEU A C 1
ATOM 1658 O O . LEU A 1 207 ? -6.065 -25.947 9.908 1.00 87.88 207 LEU A O 1
ATOM 1662 N N . SER A 1 208 ? -7.386 -25.658 8.129 1.00 86.06 208 SER A N 1
ATOM 1663 C CA . SER A 1 208 ? -6.329 -25.186 7.223 1.00 86.06 208 SER A CA 1
ATOM 1664 C C . SER A 1 208 ? -6.324 -23.663 7.102 1.00 86.06 208 SER A C 1
ATOM 1666 O O . SER A 1 208 ? -7.329 -23.005 7.387 1.00 86.06 208 SER A O 1
ATOM 1668 N N . PHE A 1 209 ? -5.190 -23.101 6.674 1.00 86.19 209 PHE A N 1
ATOM 1669 C CA . PHE A 1 209 ? -5.097 -21.681 6.337 1.00 86.19 209 PHE A CA 1
ATOM 1670 C C . PHE A 1 209 ? -6.016 -21.321 5.172 1.00 86.19 209 PHE A C 1
ATOM 1672 O O . PHE A 1 209 ? -6.403 -22.179 4.378 1.00 86.19 209 PHE A O 1
ATOM 1679 N N . LEU A 1 210 ? -6.352 -20.033 5.080 1.00 86.12 210 LEU A N 1
ATOM 1680 C CA . LEU A 1 210 ? -7.069 -19.525 3.922 1.00 86.12 210 LEU A CA 1
ATOM 1681 C C . LEU A 1 210 ? -6.203 -19.714 2.662 1.00 86.12 210 LEU A C 1
ATOM 1683 O O . LEU A 1 210 ? -5.013 -19.378 2.700 1.00 86.12 210 LEU A O 1
ATOM 1687 N N . PRO A 1 211 ? -6.786 -20.259 1.584 1.00 89.12 211 PRO A N 1
ATOM 1688 C CA . PRO A 1 211 ? -6.089 -20.476 0.330 1.00 89.12 211 PRO A CA 1
ATOM 1689 C C . PRO A 1 211 ? -5.835 -19.138 -0.369 1.00 89.12 211 PRO A C 1
ATOM 1691 O O . PRO A 1 211 ? -6.607 -18.183 -0.239 1.00 89.12 211 PRO A O 1
ATOM 1694 N N . ASP A 1 212 ? -4.741 -19.072 -1.114 1.00 88.38 212 ASP A N 1
ATOM 1695 C CA . ASP A 1 212 ? -4.438 -17.962 -2.009 1.00 88.38 212 ASP A CA 1
ATOM 1696 C C . ASP A 1 212 ? -5.349 -18.043 -3.250 1.00 88.38 212 ASP A C 1
ATOM 1698 O O . ASP A 1 212 ? -5.817 -19.128 -3.607 1.00 88.38 212 ASP A O 1
ATOM 1702 N N . PRO A 1 213 ? -5.631 -16.916 -3.924 1.00 87.81 213 PRO A N 1
ATOM 1703 C CA . PRO A 1 213 ? -6.496 -16.923 -5.099 1.00 87.81 213 PRO A CA 1
ATOM 1704 C C . PRO A 1 213 ? -5.875 -17.753 -6.235 1.00 87.81 213 PRO A C 1
ATOM 1706 O O . PRO A 1 213 ? -4.721 -17.533 -6.597 1.00 87.81 213 PRO A O 1
ATOM 1709 N N . ILE A 1 214 ? -6.647 -18.680 -6.812 1.00 90.44 214 ILE A N 1
ATOM 1710 C CA . ILE A 1 214 ? -6.273 -19.518 -7.968 1.00 90.44 214 ILE A CA 1
ATOM 1711 C C . ILE A 1 214 ? -7.391 -19.434 -9.019 1.00 90.44 214 ILE A C 1
ATOM 1713 O O . ILE A 1 214 ? -8.558 -19.463 -8.623 1.00 90.44 214 ILE A O 1
ATOM 1717 N N . PRO A 1 215 ? -7.089 -19.300 -10.325 1.00 90.19 215 PRO A N 1
ATOM 1718 C CA . PRO A 1 215 ? -8.098 -19.306 -11.382 1.00 90.19 215 PRO A CA 1
ATOM 1719 C C . PRO A 1 215 ? -8.959 -20.572 -11.353 1.00 90.19 215 PRO A C 1
ATOM 1721 O O . PRO A 1 215 ? -8.468 -21.663 -11.059 1.00 90.19 215 PRO A O 1
ATOM 1724 N N . SER A 1 216 ? -10.242 -20.435 -11.669 1.00 89.75 216 SER A N 1
ATOM 1725 C CA . SER A 1 216 ? -11.138 -21.575 -11.820 1.00 89.75 216 SER A CA 1
ATOM 1726 C C . SER A 1 216 ? -10.724 -22.417 -13.025 1.00 89.75 216 SER A C 1
ATOM 1728 O O . SER A 1 216 ? -10.354 -21.886 -14.072 1.00 89.75 216 SER A O 1
ATOM 1730 N N . GLN A 1 217 ? -10.826 -23.741 -12.890 1.00 86.38 217 GLN A N 1
ATOM 1731 C CA . GLN A 1 217 ? -10.554 -24.678 -13.984 1.00 86.38 217 GLN A CA 1
ATOM 1732 C C . GLN A 1 217 ? -11.561 -24.527 -15.134 1.00 86.38 217 GLN A C 1
ATOM 1734 O O . GLN A 1 217 ? -11.209 -24.741 -16.289 1.00 86.38 217 GLN A O 1
ATOM 1739 N N . ASN A 1 218 ? -12.798 -24.129 -14.817 1.00 85.50 218 ASN A N 1
ATOM 1740 C CA . ASN A 1 218 ? -13.889 -24.017 -15.787 1.00 85.50 218 ASN A CA 1
ATOM 1741 C C . ASN A 1 218 ? -13.958 -22.636 -16.451 1.00 85.50 218 ASN A C 1
ATOM 1743 O O . ASN A 1 218 ? -14.521 -22.503 -17.533 1.00 85.50 218 ASN A O 1
ATOM 1747 N N . ASN A 1 219 ? -13.438 -21.598 -15.789 1.00 84.50 219 ASN A N 1
ATOM 1748 C CA . ASN A 1 219 ? -13.433 -20.235 -16.309 1.00 84.50 219 ASN A CA 1
ATOM 1749 C C . ASN A 1 219 ? -12.233 -19.458 -15.755 1.00 84.50 219 ASN A C 1
ATOM 1751 O O . ASN A 1 219 ? -12.237 -19.031 -14.600 1.00 84.50 219 ASN A O 1
ATOM 1755 N N . THR A 1 220 ? -11.226 -19.240 -16.596 1.00 81.31 220 THR A N 1
ATOM 1756 C CA . THR A 1 220 ? -9.981 -18.565 -16.212 1.00 81.31 220 THR A CA 1
ATOM 1757 C C . THR A 1 220 ? -10.153 -17.084 -15.866 1.00 81.31 220 THR A C 1
ATOM 1759 O O . THR A 1 220 ? -9.258 -16.520 -15.239 1.00 81.31 220 THR A O 1
ATOM 1762 N N . ASP A 1 221 ? -11.290 -16.466 -16.209 1.00 85.00 221 ASP A N 1
ATOM 1763 C CA . ASP A 1 221 ? -11.601 -15.071 -15.861 1.00 85.00 221 ASP A CA 1
ATOM 1764 C C . ASP A 1 221 ? -12.084 -14.914 -14.410 1.00 85.00 221 ASP A C 1
ATOM 1766 O O . ASP A 1 221 ? -12.162 -13.802 -13.884 1.00 85.00 221 ASP A O 1
ATOM 1770 N N . HIS A 1 222 ? -12.385 -16.024 -13.731 1.00 86.56 222 HIS A N 1
ATOM 1771 C CA . HIS A 1 222 ? -12.822 -16.039 -12.340 1.00 86.56 222 HIS A CA 1
ATOM 1772 C C . HIS A 1 222 ? -11.883 -16.873 -11.467 1.00 86.56 222 HIS A C 1
ATOM 1774 O O . HIS A 1 222 ? -11.286 -17.851 -11.910 1.00 86.56 222 HIS A O 1
ATOM 1780 N N . TYR A 1 223 ? -11.776 -16.515 -10.186 1.00 90.38 223 TYR A N 1
ATOM 1781 C CA . TYR A 1 223 ? -11.115 -17.371 -9.201 1.00 90.38 223 TYR A CA 1
ATOM 1782 C C . TYR A 1 223 ? -11.995 -18.573 -8.848 1.00 90.38 223 TYR A C 1
ATOM 1784 O O . TYR A 1 223 ? -13.224 -18.483 -8.857 1.00 90.38 223 TYR A O 1
ATOM 1792 N N . ALA A 1 224 ? -11.353 -19.692 -8.521 1.00 91.00 224 ALA A N 1
ATOM 1793 C CA . ALA A 1 224 ? -12.006 -20.876 -7.988 1.00 91.00 224 ALA A CA 1
ATOM 1794 C C . ALA A 1 224 ? -12.733 -20.556 -6.672 1.00 91.00 224 ALA A C 1
ATOM 1796 O O . ALA A 1 224 ? -12.338 -19.654 -5.922 1.00 91.00 224 ALA A O 1
ATOM 1797 N N . THR A 1 225 ? -13.811 -21.287 -6.389 1.00 91.38 225 THR A N 1
ATOM 1798 C CA . THR A 1 225 ? -14.586 -21.065 -5.166 1.00 91.38 225 THR A CA 1
ATOM 1799 C C . THR A 1 225 ? -13.815 -21.565 -3.948 1.00 91.38 225 THR A C 1
ATOM 1801 O O . THR A 1 225 ? -12.987 -22.466 -4.061 1.00 91.38 225 THR A O 1
ATOM 1804 N N . PHE A 1 226 ? -14.094 -21.012 -2.761 1.00 89.81 226 PHE A N 1
ATOM 1805 C CA . PHE A 1 226 ? -13.428 -21.437 -1.523 1.00 89.81 226 PHE A CA 1
ATOM 1806 C C . PHE A 1 226 ? -13.546 -22.948 -1.292 1.00 89.81 226 PHE A C 1
ATOM 1808 O O . PHE A 1 226 ? -12.555 -23.577 -0.937 1.00 89.81 226 PHE A O 1
ATOM 1815 N N . GLN A 1 227 ? -14.727 -23.529 -1.518 1.00 90.62 227 GLN A N 1
ATOM 1816 C CA . GLN A 1 227 ? -14.971 -24.963 -1.358 1.00 90.62 227 GLN A CA 1
ATOM 1817 C C . GLN A 1 227 ? -14.037 -25.822 -2.218 1.00 90.62 227 GLN A C 1
ATOM 1819 O O . GLN A 1 227 ? -13.577 -26.853 -1.736 1.00 90.62 227 GLN A O 1
ATOM 1824 N N . ASP A 1 228 ? -13.729 -25.381 -3.437 1.00 89.75 228 ASP A N 1
ATOM 1825 C CA . ASP A 1 228 ? -12.915 -26.152 -4.382 1.00 89.75 228 ASP A CA 1
ATOM 1826 C C . ASP A 1 228 ? -11.424 -26.138 -4.019 1.00 89.75 228 ASP A C 1
ATOM 1828 O O . ASP A 1 228 ? -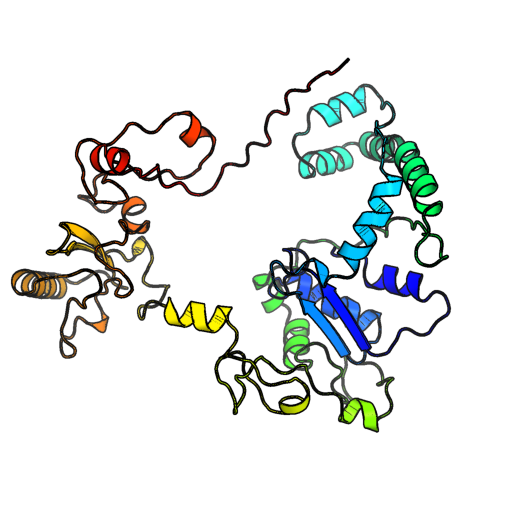10.706 -27.099 -4.287 1.00 89.75 228 ASP A O 1
ATOM 1832 N N . ILE A 1 229 ? -10.944 -25.045 -3.413 1.00 91.44 229 ILE A N 1
ATOM 1833 C CA . ILE A 1 229 ? -9.511 -24.834 -3.137 1.00 91.44 229 ILE A CA 1
ATOM 1834 C C . ILE A 1 229 ? -9.142 -24.954 -1.659 1.00 91.44 229 ILE A C 1
ATOM 1836 O O . ILE A 1 229 ? -7.957 -25.009 -1.317 1.00 91.44 229 ILE A O 1
ATOM 1840 N N . TYR A 1 230 ? -10.110 -24.976 -0.746 1.00 91.62 230 TYR A N 1
ATOM 1841 C CA . TYR A 1 230 ? -9.803 -25.095 0.672 1.00 91.62 230 TYR A CA 1
ATOM 1842 C C . TYR A 1 230 ? -9.100 -26.426 0.954 1.00 91.62 230 TYR A C 1
ATOM 1844 O O . TYR A 1 230 ? -9.552 -27.485 0.530 1.00 91.62 230 TYR A O 1
ATOM 1852 N N . ARG A 1 231 ? -8.002 -26.368 1.721 1.00 87.25 231 ARG A N 1
ATOM 1853 C CA . ARG A 1 231 ? -7.100 -27.503 2.020 1.00 87.25 231 ARG A CA 1
ATOM 1854 C C . ARG A 1 231 ? -6.254 -28.004 0.847 1.00 87.25 231 ARG A C 1
ATOM 1856 O O . ARG A 1 231 ? -5.607 -29.037 0.988 1.00 87.25 231 ARG A O 1
ATOM 1863 N N . THR A 1 232 ? -6.212 -27.274 -0.259 1.00 88.12 232 THR A N 1
ATOM 1864 C CA . THR A 1 232 ? -5.242 -27.519 -1.333 1.00 88.12 232 THR A CA 1
ATOM 1865 C C . THR A 1 232 ? -4.008 -26.635 -1.145 1.00 88.12 232 THR A C 1
ATOM 1867 O O . THR A 1 232 ? -4.066 -25.613 -0.453 1.00 88.12 232 THR A O 1
ATOM 1870 N N . GLU A 1 233 ? -2.873 -27.030 -1.724 1.00 85.19 233 GLU A N 1
ATOM 1871 C CA . GLU A 1 233 ? -1.699 -26.159 -1.776 1.00 85.19 233 GLU A CA 1
ATOM 1872 C C . GLU A 1 233 ? -1.929 -25.036 -2.787 1.00 85.19 233 GLU A C 1
ATOM 1874 O O . GLU A 1 233 ? -2.216 -25.272 -3.961 1.00 85.19 233 GLU A O 1
ATOM 1879 N N . THR A 1 234 ? -1.784 -23.799 -2.322 1.00 87.69 234 THR A N 1
ATOM 1880 C CA . THR A 1 234 ? -1.966 -22.600 -3.137 1.00 87.69 234 THR A CA 1
ATOM 1881 C C . THR A 1 234 ? -0.719 -21.731 -3.131 1.00 87.69 234 THR A C 1
ATOM 1883 O O . THR A 1 234 ? 0.153 -21.873 -2.275 1.00 87.69 234 THR A O 1
ATOM 1886 N N . THR A 1 235 ? -0.623 -20.816 -4.097 1.00 86.56 235 THR A N 1
ATOM 1887 C CA . THR A 1 235 ? 0.494 -19.867 -4.181 1.00 86.56 235 THR A CA 1
ATOM 1888 C C . THR A 1 235 ? -0.013 -18.459 -4.461 1.00 86.56 235 THR A C 1
ATOM 1890 O O . THR A 1 235 ? -1.037 -18.271 -5.117 1.00 86.56 235 THR A O 1
ATOM 1893 N N . GLU A 1 236 ? 0.752 -17.440 -4.064 1.00 85.81 236 GLU A N 1
ATOM 1894 C CA . GLU A 1 236 ? 0.424 -16.038 -4.368 1.00 85.81 236 GLU A CA 1
ATOM 1895 C C . GLU A 1 236 ? 0.569 -15.665 -5.861 1.00 85.81 236 GLU A C 1
ATOM 1897 O O . GLU A 1 236 ? 0.353 -14.505 -6.224 1.00 85.81 236 GLU A O 1
ATOM 1902 N N . LYS A 1 237 ? 0.927 -16.615 -6.744 1.00 86.94 237 LYS A N 1
ATOM 1903 C CA . LYS A 1 237 ? 1.224 -16.374 -8.168 1.00 86.94 237 LYS A CA 1
ATOM 1904 C C . LYS A 1 237 ? 0.090 -15.653 -8.894 1.00 86.94 237 LYS A C 1
ATOM 1906 O O . LYS A 1 237 ? 0.356 -14.800 -9.738 1.00 86.94 237 LYS A O 1
ATOM 1911 N N . TYR A 1 238 ? -1.157 -15.969 -8.555 1.00 86.69 238 TYR A N 1
ATOM 1912 C CA . TYR A 1 238 ? -2.322 -15.388 -9.216 1.00 86.69 238 TYR A CA 1
ATOM 1913 C C . TYR A 1 238 ? -2.926 -14.203 -8.458 1.00 86.69 238 TYR A C 1
ATOM 1915 O O . TYR A 1 238 ? -3.992 -13.719 -8.816 1.00 86.69 238 TYR A O 1
ATOM 1923 N N . ARG A 1 239 ? -2.252 -13.671 -7.430 1.00 84.50 239 ARG A N 1
ATOM 1924 C CA . ARG A 1 239 ? -2.697 -12.440 -6.769 1.00 84.50 239 ARG A CA 1
ATOM 1925 C C . ARG A 1 239 ? -2.653 -11.275 -7.778 1.00 84.50 239 ARG A C 1
ATOM 1927 O O . ARG A 1 239 ? -1.570 -11.010 -8.304 1.00 84.50 239 ARG A O 1
ATOM 1934 N N . PRO A 1 240 ? -3.732 -10.488 -7.976 1.00 78.62 240 PRO A N 1
ATOM 1935 C CA . PRO A 1 240 ? -3.786 -9.437 -9.004 1.00 78.62 240 PRO A CA 1
ATOM 1936 C C . PRO A 1 240 ? -2.605 -8.462 -8.968 1.00 78.62 240 PRO A C 1
ATOM 1938 O O . PRO A 1 240 ? -1.974 -8.187 -9.984 1.00 78.62 240 PRO A O 1
ATOM 1941 N N . THR A 1 241 ? -2.241 -7.986 -7.773 1.00 77.00 241 THR A N 1
ATOM 1942 C CA . THR A 1 241 ? -1.108 -7.066 -7.592 1.00 77.00 241 THR A CA 1
ATOM 1943 C C . THR A 1 241 ? 0.226 -7.710 -7.967 1.00 77.00 241 THR A C 1
ATOM 1945 O O . THR A 1 241 ? 1.124 -7.022 -8.441 1.00 77.00 241 THR A O 1
ATOM 1948 N N . TYR A 1 242 ? 0.373 -9.020 -7.745 1.00 81.94 242 TYR A N 1
ATOM 1949 C CA . TYR A 1 242 ? 1.587 -9.743 -8.110 1.00 81.94 242 TYR A CA 1
ATOM 1950 C C . TYR A 1 242 ? 1.677 -9.921 -9.628 1.00 81.94 242 TYR A C 1
ATOM 1952 O O . TYR A 1 242 ? 2.697 -9.544 -10.203 1.00 81.94 242 TYR A O 1
ATOM 1960 N N . ILE A 1 243 ? 0.591 -10.353 -10.281 1.00 83.06 243 ILE A N 1
ATOM 1961 C CA . ILE A 1 243 ? 0.499 -10.436 -11.749 1.00 83.06 243 ILE A CA 1
ATOM 1962 C C . ILE A 1 243 ? 0.840 -9.080 -12.373 1.00 83.06 243 ILE A C 1
ATOM 1964 O O . ILE A 1 243 ? 1.746 -8.983 -13.197 1.00 83.06 243 ILE A O 1
ATOM 1968 N N . GLN A 1 244 ? 0.189 -8.006 -11.920 1.00 79.31 244 GLN A N 1
ATOM 1969 C CA . GLN A 1 244 ? 0.436 -6.662 -12.439 1.00 79.31 244 GLN A CA 1
ATOM 1970 C C . GLN A 1 244 ? 1.884 -6.211 -12.205 1.00 79.31 244 GLN A C 1
ATOM 1972 O O . GLN A 1 244 ? 2.474 -5.546 -13.056 1.00 79.31 244 GLN A O 1
ATOM 1977 N N . SER A 1 245 ? 2.485 -6.586 -11.071 1.00 78.88 245 SER A N 1
ATOM 1978 C CA . SER A 1 245 ? 3.892 -6.284 -10.801 1.00 78.88 245 SER A CA 1
ATOM 1979 C C . SER A 1 245 ? 4.856 -7.049 -11.706 1.00 78.88 245 SER A C 1
ATOM 1981 O O . SER A 1 245 ? 5.894 -6.491 -12.043 1.00 78.88 245 SER A O 1
ATOM 1983 N N . GLN A 1 246 ? 4.518 -8.278 -12.114 1.00 78.81 246 GLN A N 1
ATOM 1984 C CA . GLN A 1 246 ? 5.322 -9.063 -13.050 1.00 78.81 246 GLN A CA 1
ATOM 1985 C C . GLN A 1 246 ? 5.191 -8.547 -14.484 1.00 78.81 246 GLN A C 1
ATOM 1987 O O . GLN A 1 246 ? 6.200 -8.379 -15.160 1.00 78.81 246 GLN A O 1
ATOM 1992 N N . VAL A 1 247 ? 3.970 -8.236 -14.934 1.00 77.44 247 VAL A N 1
ATOM 1993 C CA . VAL A 1 247 ? 3.726 -7.666 -16.272 1.00 77.44 247 VAL A CA 1
ATOM 1994 C C . VAL A 1 247 ? 4.496 -6.355 -16.451 1.00 77.44 247 VAL A C 1
ATOM 1996 O O . VAL A 1 247 ? 5.110 -6.128 -17.491 1.00 77.44 247 VAL A O 1
ATOM 1999 N N . ASN A 1 248 ? 4.520 -5.525 -15.405 1.00 74.88 248 ASN A N 1
ATOM 2000 C CA . ASN A 1 248 ? 5.218 -4.240 -15.400 1.00 74.88 248 ASN A CA 1
ATOM 2001 C C . ASN A 1 248 ? 6.683 -4.330 -14.939 1.00 74.88 248 ASN A C 1
ATOM 2003 O O . ASN A 1 248 ? 7.329 -3.294 -14.762 1.00 74.88 248 ASN A O 1
ATOM 2007 N N . ALA A 1 249 ? 7.208 -5.530 -14.678 1.00 80.19 249 ALA A N 1
ATOM 2008 C CA . ALA A 1 249 ? 8.596 -5.678 -14.274 1.00 80.19 249 ALA A CA 1
ATOM 2009 C C . ALA A 1 249 ? 9.514 -5.439 -15.477 1.00 80.19 249 ALA A C 1
ATOM 2011 O O . ALA A 1 249 ? 9.354 -6.040 -16.542 1.00 80.19 249 ALA A O 1
ATOM 2012 N N . GLU A 1 250 ? 10.502 -4.570 -15.281 1.00 85.12 250 GLU A N 1
ATOM 2013 C CA . GLU A 1 250 ? 11.670 -4.539 -16.154 1.00 85.12 250 GLU A CA 1
ATOM 2014 C C . GLU A 1 250 ? 12.455 -5.846 -15.960 1.00 85.12 250 GLU A C 1
ATOM 2016 O O . GLU A 1 250 ? 12.652 -6.255 -14.810 1.00 85.12 250 GLU A O 1
ATOM 2021 N N . PRO A 1 251 ? 12.944 -6.482 -17.041 1.00 84.25 251 PRO A N 1
ATOM 2022 C CA . PRO A 1 251 ? 13.885 -7.601 -16.947 1.00 84.25 251 PRO A CA 1
ATOM 2023 C C . PRO A 1 251 ? 15.164 -7.221 -16.187 1.00 84.25 251 PRO A C 1
ATOM 2025 O O . PRO A 1 251 ? 15.823 -8.063 -15.582 1.00 84.25 251 PRO A O 1
ATOM 2028 N N . ILE A 1 252 ? 15.500 -5.929 -16.197 1.00 86.00 252 ILE A N 1
ATOM 2029 C CA . ILE A 1 252 ? 16.682 -5.374 -15.547 1.00 86.00 252 ILE A CA 1
ATOM 2030 C C . ILE A 1 252 ? 16.465 -5.295 -14.027 1.00 86.00 252 ILE A C 1
ATOM 2032 O O . ILE A 1 252 ? 15.467 -4.717 -13.573 1.00 86.00 252 ILE A O 1
ATOM 2036 N N . PRO A 1 253 ? 17.421 -5.777 -13.209 1.00 85.81 253 PRO A N 1
ATOM 2037 C CA . PRO A 1 253 ? 17.373 -5.631 -11.761 1.00 85.81 253 PRO A CA 1
ATOM 2038 C C . PRO A 1 253 ? 17.161 -4.179 -11.308 1.00 85.81 253 PRO A C 1
ATOM 2040 O O . PRO A 1 253 ? 17.858 -3.255 -11.730 1.00 85.81 253 PRO A O 1
ATOM 2043 N N . LYS A 1 254 ? 16.242 -3.967 -10.357 1.00 85.50 254 LYS A N 1
ATOM 2044 C CA . LYS A 1 254 ? 15.938 -2.627 -9.811 1.00 85.50 254 LYS A CA 1
ATOM 2045 C C . LYS A 1 254 ? 17.150 -1.932 -9.179 1.00 85.50 254 LYS A C 1
ATOM 2047 O O . LYS A 1 254 ? 17.170 -0.708 -9.119 1.00 85.50 254 LYS A O 1
ATOM 2052 N N . SER A 1 255 ? 18.143 -2.691 -8.715 1.00 88.69 255 SER A N 1
ATOM 2053 C CA . SER A 1 255 ? 19.411 -2.165 -8.194 1.00 88.69 255 SER A CA 1
ATOM 2054 C C . SER A 1 255 ? 20.249 -1.445 -9.257 1.00 88.69 255 SER A C 1
ATOM 2056 O O . SER A 1 255 ? 21.037 -0.569 -8.904 1.00 88.69 255 SER A O 1
ATOM 2058 N N . ILE A 1 256 ? 20.066 -1.782 -10.538 1.00 90.62 256 ILE A N 1
ATOM 2059 C CA . ILE A 1 256 ? 20.754 -1.159 -11.676 1.00 90.62 256 ILE A CA 1
ATOM 2060 C C . ILE A 1 256 ? 20.017 0.105 -12.136 1.00 90.62 256 ILE A C 1
ATOM 2062 O O . ILE A 1 256 ? 20.657 1.080 -12.518 1.00 90.62 256 ILE A O 1
ATOM 2066 N N . LEU A 1 257 ? 18.683 0.138 -12.049 1.00 91.19 257 LEU A N 1
ATOM 2067 C CA . LEU A 1 257 ? 17.849 1.279 -12.457 1.00 91.19 257 LEU A CA 1
ATOM 2068 C C . LEU A 1 257 ? 17.870 2.422 -11.422 1.00 91.19 257 LEU A C 1
ATOM 2070 O O . LEU A 1 257 ? 16.837 2.817 -10.877 1.00 91.19 257 LEU A O 1
ATOM 2074 N N . VAL A 1 258 ? 19.060 2.950 -11.136 1.00 93.19 258 VAL A N 1
ATOM 2075 C CA . VAL A 1 258 ? 19.299 4.057 -10.201 1.00 93.19 258 VAL A CA 1
ATOM 2076 C C . VAL A 1 258 ? 20.238 5.092 -10.816 1.00 93.19 258 VAL A C 1
ATOM 2078 O O . VAL A 1 258 ? 21.102 4.763 -11.626 1.00 93.19 258 VAL A O 1
ATOM 2081 N N . VAL A 1 259 ? 20.128 6.350 -10.378 1.00 91.00 259 VAL A N 1
ATOM 2082 C CA . VAL A 1 259 ? 20.882 7.491 -10.939 1.00 91.00 259 VAL A CA 1
ATOM 2083 C C . VAL A 1 259 ? 22.390 7.227 -11.027 1.00 91.00 259 VAL A C 1
ATOM 2085 O O . VAL A 1 259 ? 23.008 7.471 -12.057 1.00 91.00 259 VAL A O 1
ATOM 2088 N N . ARG A 1 260 ? 22.994 6.662 -9.969 1.00 90.88 260 ARG A N 1
ATOM 2089 C CA . ARG A 1 260 ? 24.451 6.407 -9.889 1.00 90.88 260 ARG A CA 1
ATOM 2090 C C . ARG A 1 260 ? 24.959 5.386 -10.915 1.00 90.88 260 ARG A C 1
ATOM 2092 O O . ARG A 1 260 ? 26.170 5.252 -11.090 1.00 90.88 260 ARG A O 1
ATOM 2099 N N . LYS A 1 261 ? 24.058 4.633 -11.543 1.00 93.81 261 LYS A N 1
ATOM 2100 C CA . LYS A 1 261 ? 24.363 3.584 -12.520 1.00 93.81 261 LYS A CA 1
ATOM 2101 C C . LYS A 1 261 ? 24.090 4.027 -13.957 1.00 93.81 261 LYS A C 1
ATOM 2103 O O . LYS A 1 261 ? 24.385 3.270 -14.871 1.00 93.81 261 LYS A O 1
ATOM 2108 N N . ILE A 1 262 ? 23.611 5.255 -14.171 1.00 93.12 262 ILE A N 1
ATOM 2109 C CA . ILE A 1 262 ? 23.515 5.852 -15.507 1.00 93.12 262 ILE A CA 1
ATOM 2110 C C . ILE A 1 262 ? 24.934 6.114 -16.035 1.00 93.12 262 ILE A C 1
ATOM 2112 O O . ILE A 1 262 ? 25.763 6.740 -15.363 1.00 93.12 262 ILE A O 1
ATOM 2116 N N . ARG A 1 263 ? 25.236 5.611 -17.234 1.00 90.94 263 ARG A N 1
ATOM 2117 C CA . ARG A 1 263 ? 26.546 5.741 -17.895 1.00 90.94 263 ARG A CA 1
ATOM 2118 C C . ARG A 1 263 ? 26.512 6.667 -19.091 1.00 90.94 263 ARG A C 1
ATOM 2120 O O . ARG A 1 263 ? 27.442 7.455 -19.254 1.00 90.94 263 ARG A O 1
ATOM 2127 N N . SER A 1 264 ? 25.446 6.624 -19.865 1.00 91.25 264 SER A N 1
ATOM 2128 C CA . SER A 1 264 ? 25.277 7.436 -21.062 1.00 91.25 264 SER A CA 1
ATOM 2129 C C . SER A 1 264 ? 23.790 7.619 -21.345 1.00 91.25 264 SER A C 1
ATOM 2131 O O . SER A 1 264 ? 22.926 7.190 -20.568 1.00 91.25 264 SER A O 1
ATOM 2133 N N . TYR A 1 265 ? 23.507 8.286 -22.454 1.00 92.19 265 TYR A N 1
ATOM 2134 C CA . TYR A 1 265 ? 22.170 8.396 -22.994 1.00 92.19 265 TYR A CA 1
ATOM 2135 C C . TYR A 1 265 ? 22.171 7.983 -24.454 1.00 92.19 265 TYR A C 1
ATOM 2137 O O . TYR A 1 265 ? 23.176 8.144 -25.143 1.00 92.19 265 TYR A O 1
ATOM 2145 N N . ILE A 1 266 ? 21.029 7.485 -24.902 1.00 92.31 266 ILE A N 1
ATOM 2146 C CA . ILE A 1 266 ? 20.779 7.089 -26.282 1.00 92.31 266 ILE A CA 1
ATOM 2147 C C . ILE A 1 266 ? 19.505 7.781 -26.755 1.00 92.31 266 ILE A C 1
ATOM 2149 O O . ILE A 1 266 ? 18.548 7.898 -25.988 1.00 92.31 266 ILE A O 1
ATOM 2153 N N . ASN A 1 267 ? 19.494 8.293 -27.979 1.00 93.75 267 ASN A N 1
ATOM 2154 C CA . ASN A 1 267 ? 18.298 8.901 -28.552 1.00 93.75 267 ASN A CA 1
ATOM 2155 C C . ASN A 1 267 ? 17.540 7.838 -29.345 1.00 93.75 267 ASN A C 1
ATOM 2157 O O . ASN A 1 267 ? 18.147 7.058 -30.069 1.00 93.75 267 ASN A O 1
ATOM 2161 N N . CYS A 1 268 ? 16.223 7.797 -29.182 1.00 94.94 268 CYS A N 1
ATOM 2162 C CA . CYS A 1 268 ? 15.366 6.965 -30.013 1.00 94.94 268 CYS A CA 1
ATOM 2163 C C . CYS A 1 268 ? 15.211 7.588 -31.401 1.00 94.94 268 CYS A C 1
ATOM 2165 O O . CYS A 1 268 ? 14.866 8.764 -31.484 1.00 94.94 268 CYS A O 1
ATOM 2167 N N . GLU A 1 269 ? 15.392 6.811 -32.464 1.00 93.88 269 GLU A N 1
ATOM 2168 C CA . GLU A 1 269 ? 15.223 7.290 -33.842 1.00 93.88 269 GLU A CA 1
ATOM 2169 C C . GLU A 1 269 ? 13.765 7.641 -34.153 1.00 93.88 269 GLU A C 1
ATOM 2171 O O . GLU A 1 269 ? 13.492 8.707 -34.693 1.00 93.88 269 GLU A O 1
ATOM 2176 N N . ASP A 1 270 ? 12.814 6.823 -33.693 1.00 93.38 270 ASP A N 1
ATOM 2177 C CA . ASP A 1 270 ? 11.392 7.027 -34.003 1.00 93.38 270 ASP A CA 1
ATOM 2178 C C . ASP A 1 270 ? 10.777 8.279 -33.362 1.00 93.38 270 ASP A C 1
ATOM 2180 O O . ASP A 1 270 ? 9.819 8.845 -33.883 1.00 93.38 270 ASP A O 1
ATOM 2184 N N . CYS A 1 271 ? 11.245 8.679 -32.174 1.00 93.62 271 CYS A N 1
ATOM 2185 C CA . CYS A 1 271 ? 10.622 9.774 -31.416 1.00 93.62 271 CYS A CA 1
ATOM 2186 C C . CYS A 1 271 ? 11.584 10.854 -30.929 1.00 93.62 271 CYS A C 1
ATOM 2188 O O . CYS A 1 271 ? 11.151 11.751 -30.209 1.00 93.62 271 CYS A O 1
ATOM 2190 N N . GLY A 1 272 ? 12.881 10.739 -31.214 1.00 92.69 272 GLY A N 1
ATOM 2191 C CA . GLY A 1 272 ? 13.922 11.672 -30.771 1.00 92.69 272 GLY A CA 1
ATOM 2192 C C . GLY A 1 272 ? 14.209 11.669 -29.264 1.00 92.69 272 GLY A C 1
ATOM 2193 O O . GLY A 1 272 ? 15.210 12.231 -28.820 1.00 92.69 272 GLY A O 1
ATOM 2194 N N . LYS A 1 273 ? 13.369 11.021 -28.444 1.00 94.81 273 LYS A N 1
ATOM 2195 C CA . LYS A 1 273 ? 13.493 11.053 -26.982 1.00 94.81 273 LYS A CA 1
ATOM 2196 C C . LYS A 1 273 ? 14.778 10.396 -26.515 1.00 94.81 273 LYS A C 1
ATOM 2198 O O . LYS A 1 273 ? 15.098 9.264 -26.880 1.00 94.81 273 LYS A O 1
ATOM 2203 N N . ARG A 1 274 ? 15.438 11.079 -25.586 1.00 93.31 274 ARG A N 1
ATOM 2204 C CA . ARG A 1 274 ? 16.621 10.583 -24.896 1.00 93.31 274 ARG A CA 1
ATOM 2205 C C . ARG A 1 274 ? 16.248 9.561 -23.816 1.00 93.31 274 ARG A C 1
ATOM 2207 O O . ARG A 1 274 ? 15.393 9.820 -22.965 1.00 93.31 274 ARG A O 1
ATOM 2214 N N . ARG A 1 275 ? 16.902 8.401 -23.837 1.00 94.62 275 ARG A N 1
ATOM 2215 C CA . ARG A 1 275 ? 16.741 7.282 -22.897 1.00 94.62 275 ARG A CA 1
ATOM 2216 C C . ARG A 1 275 ? 18.020 7.057 -22.101 1.00 94.62 275 ARG A C 1
ATOM 2218 O O . ARG A 1 275 ? 19.124 7.292 -22.593 1.00 94.62 275 ARG A O 1
ATOM 2225 N N . CYS A 1 276 ? 17.869 6.659 -20.843 1.00 94.31 276 CYS A N 1
ATOM 2226 C CA . CYS A 1 276 ? 18.986 6.404 -19.945 1.00 94.31 276 CYS A CA 1
ATOM 2227 C C . CYS A 1 276 ? 19.601 5.035 -20.231 1.00 94.31 276 CYS A C 1
ATOM 2229 O O . CYS A 1 276 ? 18.897 4.030 -20.327 1.00 94.31 276 CYS A O 1
ATOM 2231 N N . VAL A 1 277 ? 20.930 5.004 -20.289 1.00 94.12 277 VAL A N 1
ATOM 2232 C CA . VAL A 1 277 ? 21.708 3.776 -20.438 1.00 94.12 277 VAL A CA 1
ATOM 2233 C C . VAL A 1 277 ? 22.413 3.495 -19.120 1.00 94.12 277 VAL A C 1
ATOM 2235 O O . VAL A 1 277 ? 23.102 4.358 -18.566 1.00 94.12 277 VAL A O 1
ATOM 2238 N N . TYR A 1 278 ? 22.223 2.291 -18.599 1.00 94.62 278 TYR A N 1
ATOM 2239 C CA . TYR A 1 278 ? 22.651 1.878 -17.270 1.00 94.62 278 TYR A CA 1
ATOM 2240 C C . TYR A 1 278 ? 23.748 0.815 -17.346 1.00 94.62 278 TYR A C 1
ATOM 2242 O O . TYR A 1 278 ? 23.760 -0.015 -18.248 1.00 94.62 278 TYR A O 1
ATOM 2250 N N . SER A 1 279 ? 24.646 0.800 -16.365 1.00 93.38 279 SER A N 1
ATOM 2251 C CA . SER A 1 279 ? 25.569 -0.314 -16.128 1.00 93.38 279 SER A CA 1
ATOM 2252 C C . SER A 1 279 ? 25.958 -0.377 -14.658 1.00 93.38 279 SER A C 1
ATOM 2254 O O . SER A 1 279 ? 26.095 0.655 -13.987 1.00 93.38 279 SER A O 1
ATOM 2256 N N . ASP A 1 280 ? 26.166 -1.588 -14.141 1.00 91.69 280 ASP A N 1
ATOM 2257 C CA . ASP A 1 280 ? 26.560 -1.769 -12.749 1.00 91.69 280 ASP A CA 1
ATOM 2258 C C . ASP A 1 280 ? 27.947 -1.158 -12.468 1.00 91.69 280 ASP A C 1
ATOM 2260 O O . ASP A 1 280 ? 28.148 -0.444 -11.476 1.00 91.69 280 ASP A O 1
ATOM 2264 N N . LYS A 1 281 ? 28.882 -1.321 -13.405 1.00 90.00 281 LYS A N 1
ATOM 2265 C CA . LYS A 1 281 ? 30.248 -0.787 -13.333 1.00 90.00 281 LYS A CA 1
ATOM 2266 C C . LYS A 1 281 ? 30.421 0.374 -14.308 1.00 90.00 281 LYS A C 1
ATOM 2268 O O . LYS A 1 281 ? 29.562 0.628 -15.149 1.00 90.00 281 LYS A O 1
ATOM 2273 N N . SER A 1 282 ? 31.480 1.155 -14.137 1.00 89.44 282 SER A N 1
ATOM 2274 C CA . SER A 1 282 ? 31.899 2.084 -15.189 1.00 89.44 282 SER A CA 1
ATOM 2275 C C . SER A 1 282 ? 32.461 1.272 -16.350 1.00 89.44 282 SER A C 1
ATOM 2277 O O . SER A 1 282 ? 33.187 0.313 -16.100 1.00 89.44 282 SER A O 1
ATOM 2279 N N . LEU A 1 283 ? 32.128 1.656 -17.582 1.00 89.00 283 LEU A N 1
ATOM 2280 C CA . LEU A 1 283 ? 32.679 1.013 -18.771 1.00 89.00 283 LEU A CA 1
ATOM 2281 C C . LEU A 1 283 ? 34.171 1.333 -18.883 1.00 89.00 283 LEU A C 1
ATOM 2283 O O . LEU A 1 283 ? 34.590 2.467 -18.636 1.00 89.00 283 LEU A O 1
ATOM 2287 N N . THR A 1 284 ? 34.965 0.331 -19.235 1.00 92.00 284 THR A N 1
ATOM 2288 C CA . THR A 1 284 ? 36.367 0.505 -19.621 1.00 92.00 284 THR A CA 1
ATOM 2289 C C . THR A 1 284 ? 36.471 1.230 -20.965 1.00 92.00 284 THR A C 1
ATOM 2291 O O . THR A 1 284 ? 35.505 1.288 -21.724 1.00 92.00 284 THR A O 1
ATOM 2294 N N . CYS A 1 285 ? 37.654 1.755 -21.303 1.00 91.50 285 CYS A N 1
ATOM 2295 C CA . CYS A 1 285 ? 37.859 2.436 -22.587 1.00 91.50 285 CYS A CA 1
ATOM 2296 C C . CYS A 1 285 ? 37.490 1.550 -23.787 1.00 91.50 285 CYS A C 1
ATOM 2298 O O . CYS A 1 285 ? 36.901 2.044 -24.742 1.00 91.50 285 CYS A O 1
ATOM 2300 N N . LYS A 1 286 ? 37.790 0.245 -23.714 1.00 92.06 286 LYS A N 1
ATOM 2301 C CA . LYS A 1 286 ? 37.438 -0.721 -24.762 1.00 92.06 286 LYS A CA 1
ATOM 2302 C C . LYS A 1 286 ? 35.926 -0.934 -24.849 1.00 92.06 286 LYS A C 1
ATOM 2304 O O . LYS A 1 286 ? 35.358 -0.791 -25.919 1.00 92.06 286 LYS A O 1
ATOM 2309 N N . GLU A 1 287 ? 35.262 -1.199 -23.725 1.00 91.69 287 GLU A N 1
ATOM 2310 C CA . GLU A 1 287 ? 33.802 -1.385 -23.700 1.00 91.69 287 GLU A CA 1
ATOM 2311 C C . GLU A 1 287 ? 33.059 -0.130 -24.173 1.00 91.69 287 GLU A C 1
ATOM 2313 O O . GLU A 1 287 ? 32.002 -0.229 -24.786 1.00 91.69 287 GLU A O 1
ATOM 2318 N N . GLN A 1 288 ? 33.607 1.057 -23.905 1.00 90.62 288 GLN A N 1
ATOM 2319 C CA . GLN A 1 288 ? 33.048 2.314 -24.385 1.00 90.62 288 GLN A CA 1
ATOM 2320 C C . GLN A 1 288 ? 33.212 2.485 -25.904 1.00 90.62 288 GLN A C 1
ATOM 2322 O O . GLN A 1 288 ? 32.295 2.995 -26.544 1.00 90.62 288 GLN A O 1
ATOM 2327 N N . GLN A 1 289 ? 34.339 2.052 -26.477 1.00 90.50 289 GLN A N 1
ATOM 2328 C CA . GLN A 1 289 ? 34.549 2.026 -27.930 1.00 90.50 289 GLN A CA 1
ATOM 2329 C C . GLN A 1 289 ? 33.605 1.030 -28.607 1.00 90.50 289 GLN A C 1
ATOM 2331 O O . GLN A 1 289 ? 32.900 1.409 -29.538 1.00 90.50 289 GLN A O 1
ATOM 2336 N N . ASP A 1 290 ? 33.523 -0.196 -28.088 1.00 90.31 290 ASP A N 1
ATOM 2337 C CA . ASP A 1 290 ? 32.644 -1.245 -28.617 1.00 90.31 290 ASP A CA 1
ATOM 2338 C C . ASP A 1 290 ? 31.163 -0.831 -28.509 1.00 90.31 290 ASP A C 1
ATOM 2340 O O . ASP A 1 290 ? 30.381 -1.028 -29.438 1.00 90.31 290 ASP A O 1
ATOM 2344 N N . TYR A 1 291 ? 30.775 -0.187 -27.400 1.00 90.81 291 TYR A N 1
ATOM 2345 C CA . TYR A 1 291 ? 29.445 0.402 -27.237 1.00 90.81 291 TYR A CA 1
ATOM 2346 C C . TYR A 1 291 ? 29.162 1.478 -28.292 1.00 90.81 291 TYR A C 1
ATOM 2348 O O . TYR A 1 291 ? 28.091 1.466 -28.891 1.00 90.81 291 TYR A O 1
ATOM 2356 N N . GLN A 1 292 ? 30.105 2.391 -28.543 1.00 89.00 292 GLN A N 1
ATOM 2357 C CA . GLN A 1 292 ? 29.916 3.441 -29.545 1.00 89.00 292 GLN A CA 1
ATOM 2358 C C . GLN A 1 292 ? 29.808 2.858 -30.960 1.00 89.00 292 GLN A C 1
ATOM 2360 O O . GLN A 1 292 ? 28.914 3.242 -31.702 1.00 89.00 292 GLN A O 1
ATOM 2365 N N . GLN A 1 293 ? 30.639 1.871 -31.300 1.00 88.25 293 GLN A N 1
ATOM 2366 C CA . GLN A 1 293 ? 30.574 1.178 -32.588 1.00 88.25 293 GLN A CA 1
ATOM 2367 C C . GLN A 1 293 ? 29.223 0.473 -32.801 1.00 88.25 293 GLN A C 1
ATOM 2369 O O . GLN A 1 293 ? 28.682 0.473 -33.910 1.00 88.25 293 GLN A O 1
ATOM 2374 N N . ALA A 1 294 ? 28.656 -0.108 -31.740 1.00 86.31 294 ALA A N 1
ATOM 2375 C CA . ALA A 1 294 ? 27.317 -0.683 -31.794 1.00 86.31 294 ALA A CA 1
ATOM 2376 C C . ALA A 1 294 ? 26.256 0.395 -32.057 1.00 86.31 294 ALA A C 1
ATOM 2378 O O . ALA A 1 294 ? 25.397 0.196 -32.907 1.00 86.31 294 ALA A O 1
ATOM 2379 N N . LEU A 1 295 ? 26.338 1.558 -31.401 1.00 85.75 295 LEU A N 1
ATOM 2380 C CA . LEU A 1 295 ? 25.410 2.665 -31.657 1.00 85.75 295 LEU A CA 1
ATOM 2381 C C . LEU A 1 295 ? 25.508 3.224 -33.078 1.00 85.75 295 LEU A C 1
ATOM 2383 O O . LEU A 1 295 ? 24.487 3.560 -33.665 1.00 85.75 295 LEU A O 1
ATOM 2387 N N . ASP A 1 296 ? 26.714 3.309 -33.634 1.00 85.31 296 ASP A N 1
ATOM 2388 C CA . ASP A 1 296 ? 26.930 3.852 -34.979 1.00 85.31 296 ASP A CA 1
ATOM 2389 C C . ASP A 1 296 ? 26.357 2.933 -36.077 1.00 85.31 296 ASP A C 1
ATOM 2391 O O . ASP A 1 296 ? 26.095 3.379 -37.193 1.00 85.31 296 ASP A O 1
ATOM 2395 N N . SER A 1 297 ? 26.157 1.647 -35.766 1.00 83.38 297 SER A N 1
ATOM 2396 C CA . SER A 1 297 ? 25.619 0.634 -36.684 1.00 83.38 297 SER A CA 1
ATOM 2397 C C . SER A 1 297 ? 24.168 0.237 -36.393 1.00 83.38 297 SER A C 1
ATOM 2399 O O . SER A 1 297 ? 23.554 -0.449 -37.213 1.00 83.38 297 SER A O 1
ATOM 2401 N N . TYR A 1 298 ? 23.605 0.662 -35.256 1.00 84.94 298 TYR A N 1
ATOM 2402 C CA . TYR A 1 298 ? 22.290 0.236 -34.785 1.00 84.94 298 TYR A CA 1
ATOM 2403 C C . TYR A 1 298 ? 21.296 1.391 -34.607 1.00 84.94 298 TYR A C 1
ATOM 2405 O O . TYR A 1 298 ? 21.490 2.306 -33.806 1.00 84.94 298 TYR A O 1
ATOM 2413 N N . SER A 1 299 ? 20.178 1.260 -35.326 1.00 87.56 299 SER A N 1
ATOM 2414 C CA . SER A 1 299 ? 18.937 2.019 -35.180 1.00 87.56 299 SER A CA 1
ATOM 2415 C C . SER A 1 299 ? 18.225 1.808 -33.830 1.00 87.56 299 SER A C 1
ATOM 2417 O O . SER A 1 299 ? 17.450 0.855 -33.736 1.00 87.56 299 SER A O 1
ATOM 2419 N N . TYR A 1 300 ? 18.447 2.604 -32.776 1.00 92.69 300 TYR A N 1
ATOM 2420 C CA . TYR A 1 300 ? 17.729 2.396 -31.511 1.00 92.69 300 TYR A CA 1
ATOM 2421 C C . TYR A 1 300 ? 16.292 2.943 -31.507 1.00 92.69 300 TYR A C 1
ATOM 2423 O O . TYR A 1 300 ? 16.047 4.146 -31.635 1.00 92.69 300 TYR A O 1
ATOM 2431 N N . SER A 1 301 ? 15.354 2.063 -31.152 1.00 93.75 301 SER A N 1
ATOM 2432 C CA . SER A 1 301 ? 13.954 2.389 -30.863 1.00 93.75 301 SER A CA 1
ATOM 2433 C C . SER A 1 301 ? 13.593 2.129 -29.399 1.00 93.75 301 SER A C 1
ATOM 2435 O O . SER A 1 301 ? 14.105 1.212 -28.755 1.00 93.75 301 SER A O 1
ATOM 2437 N N . CYS A 1 302 ? 12.674 2.927 -28.844 1.00 94.31 302 CYS A N 1
ATOM 2438 C CA . CYS A 1 302 ? 12.236 2.787 -27.453 1.00 94.31 302 CYS A CA 1
ATOM 2439 C C . CYS A 1 302 ? 11.746 1.362 -27.161 1.00 94.31 302 CYS A C 1
ATOM 2441 O O . CYS A 1 302 ? 10.826 0.876 -27.813 1.00 94.31 302 CYS A O 1
ATOM 2443 N N . GLY A 1 303 ? 12.311 0.738 -26.130 1.00 90.88 303 GLY A N 1
ATOM 2444 C CA . GLY A 1 303 ? 11.946 -0.616 -25.717 1.00 90.88 303 GLY A CA 1
ATOM 2445 C C . GLY A 1 303 ? 12.800 -1.722 -26.345 1.00 90.88 303 GLY A C 1
ATOM 2446 O O . GLY A 1 303 ? 12.760 -2.851 -25.857 1.00 90.88 303 GLY A O 1
ATOM 2447 N N . ALA A 1 304 ? 13.602 -1.406 -27.366 1.00 90.62 304 ALA A N 1
ATOM 2448 C CA . ALA A 1 304 ? 14.516 -2.356 -27.987 1.00 90.62 304 ALA A CA 1
ATOM 2449 C C . ALA A 1 304 ? 15.773 -2.600 -27.133 1.00 90.62 304 ALA A C 1
ATOM 2451 O O . ALA A 1 304 ? 16.145 -1.793 -26.275 1.00 90.62 304 ALA A O 1
ATOM 2452 N N . LEU A 1 305 ? 16.433 -3.731 -27.376 1.00 90.06 305 LEU A N 1
ATOM 2453 C CA . LEU A 1 305 ? 17.763 -4.013 -26.838 1.00 90.06 305 LEU A CA 1
ATOM 2454 C C . LEU A 1 305 ? 18.816 -3.295 -27.692 1.00 90.06 305 LEU A C 1
ATOM 2456 O O . LEU A 1 305 ? 18.664 -3.214 -28.903 1.00 90.06 305 LEU A O 1
ATOM 2460 N N . ILE A 1 306 ? 19.890 -2.800 -27.068 1.00 87.56 306 ILE A N 1
ATOM 2461 C CA . ILE A 1 306 ? 21.016 -2.187 -27.805 1.00 87.56 306 ILE A CA 1
ATOM 2462 C 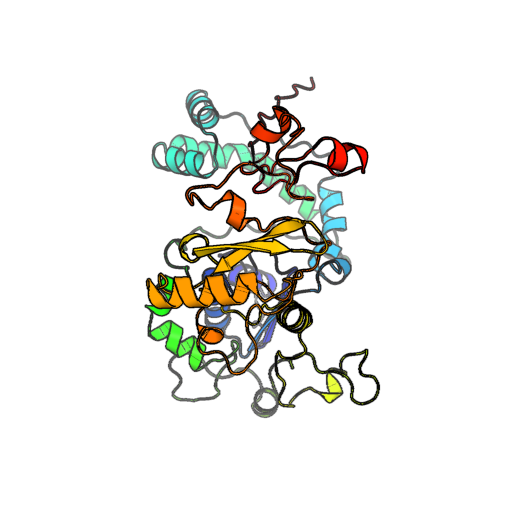C . ILE A 1 306 ? 21.832 -3.254 -28.539 1.00 87.56 306 ILE A C 1
ATOM 2464 O O . ILE A 1 306 ? 22.375 -3.013 -29.609 1.00 87.56 306 ILE A O 1
ATOM 2468 N N . PHE A 1 307 ? 21.943 -4.432 -27.932 1.00 87.38 307 PHE A N 1
ATOM 2469 C CA . PHE A 1 307 ? 22.818 -5.495 -28.389 1.00 87.38 307 PHE A CA 1
ATOM 2470 C C . PHE A 1 307 ? 22.023 -6.750 -28.733 1.00 87.38 307 PHE A C 1
ATOM 2472 O O . PHE A 1 307 ? 21.043 -7.072 -28.055 1.00 87.38 307 PHE A O 1
ATOM 2479 N N . LEU A 1 308 ? 22.497 -7.473 -29.748 1.00 80.44 308 LEU A N 1
ATOM 2480 C CA . LEU A 1 308 ? 22.042 -8.824 -30.063 1.00 80.44 308 LEU A CA 1
ATOM 2481 C C . LEU A 1 308 ? 22.434 -9.811 -28.955 1.00 80.44 308 LEU A C 1
ATOM 2483 O O . LEU A 1 308 ? 23.274 -9.525 -28.096 1.00 80.44 308 LEU A O 1
ATOM 2487 N N . ASP A 1 309 ? 21.787 -10.977 -28.965 1.00 77.12 309 ASP A N 1
ATOM 2488 C CA . ASP A 1 309 ? 21.855 -11.951 -27.876 1.00 77.12 309 ASP A CA 1
ATOM 2489 C C . ASP A 1 309 ? 23.257 -12.510 -27.593 1.00 77.12 309 ASP A C 1
ATOM 2491 O O . ASP A 1 309 ? 23.513 -12.941 -26.470 1.00 77.12 309 ASP A O 1
ATOM 2495 N N . ASP A 1 310 ? 24.144 -12.464 -28.580 1.00 81.94 310 ASP A N 1
ATOM 2496 C CA . ASP A 1 310 ? 25.511 -12.983 -28.584 1.00 81.94 310 ASP A CA 1
ATOM 2497 C C . ASP A 1 310 ? 26.580 -11.948 -28.189 1.00 81.94 310 ASP A C 1
ATOM 2499 O O . ASP A 1 310 ? 27.743 -12.301 -27.977 1.00 81.94 310 ASP A O 1
ATOM 2503 N N . HIS A 1 311 ? 26.216 -10.672 -28.044 1.00 87.12 311 HIS A N 1
ATOM 2504 C CA . HIS A 1 311 ? 27.181 -9.626 -27.730 1.00 87.12 311 HIS A CA 1
ATOM 2505 C C . HIS A 1 311 ? 27.539 -9.596 -26.235 1.00 87.12 311 HIS A C 1
ATOM 2507 O O . HIS A 1 311 ? 26.672 -9.470 -25.367 1.00 87.12 311 HIS A O 1
ATOM 2513 N N . TYR A 1 312 ? 28.835 -9.582 -25.911 1.00 90.06 312 TYR A N 1
ATOM 2514 C CA . TYR A 1 312 ? 29.314 -9.654 -24.522 1.00 90.06 312 TYR A CA 1
ATOM 2515 C C . TYR A 1 312 ? 28.858 -8.475 -23.630 1.00 90.06 312 TYR A C 1
ATOM 2517 O O . TYR A 1 312 ? 28.717 -8.623 -22.416 1.00 90.06 312 TYR A O 1
ATOM 2525 N N . LEU A 1 313 ? 28.584 -7.302 -24.217 1.00 89.81 313 LEU A N 1
ATOM 2526 C CA . LEU A 1 313 ? 28.063 -6.133 -23.487 1.00 89.81 313 LEU A CA 1
ATOM 2527 C C . LEU A 1 313 ? 26.578 -6.222 -23.114 1.00 89.81 313 LEU A C 1
ATOM 2529 O O . LEU A 1 313 ? 26.127 -5.413 -22.303 1.00 89.81 313 LEU A O 1
ATOM 2533 N N . LYS A 1 314 ? 25.818 -7.187 -23.645 1.00 87.62 314 LYS A N 1
ATOM 2534 C CA . LYS A 1 314 ? 24.374 -7.319 -23.393 1.00 87.62 314 LYS A CA 1
ATOM 2535 C C . LYS A 1 314 ? 24.030 -7.444 -21.905 1.00 87.62 314 LYS A C 1
ATOM 2537 O O . LYS A 1 314 ? 23.040 -6.881 -21.450 1.00 87.62 314 LYS A O 1
ATOM 2542 N N . GLU A 1 315 ? 24.853 -8.156 -21.139 1.00 87.56 315 GLU A N 1
ATOM 2543 C CA . GLU A 1 315 ? 24.670 -8.323 -19.688 1.00 87.56 315 GLU A CA 1
ATOM 2544 C C . GLU A 1 315 ? 25.377 -7.240 -18.857 1.00 87.56 315 GLU A C 1
ATOM 2546 O O . GLU A 1 315 ? 25.350 -7.265 -17.627 1.00 87.56 315 GLU A O 1
ATOM 2551 N N . THR A 1 316 ? 26.017 -6.275 -19.515 1.00 89.94 316 THR A N 1
ATOM 2552 C CA . THR A 1 316 ? 26.771 -5.200 -18.858 1.00 89.94 316 THR A CA 1
ATOM 2553 C C . THR A 1 316 ? 26.083 -3.850 -19.022 1.00 89.94 316 THR A C 1
ATOM 2555 O O . THR A 1 316 ? 26.087 -3.040 -18.090 1.00 89.94 316 THR A O 1
ATOM 2558 N N . VAL A 1 317 ? 25.489 -3.595 -20.187 1.00 92.12 317 VAL A N 1
ATOM 2559 C CA . VAL A 1 317 ? 24.879 -2.322 -20.570 1.00 92.12 317 VAL A CA 1
ATOM 2560 C C . VAL A 1 317 ? 23.391 -2.523 -20.819 1.00 92.12 317 VAL A C 1
ATOM 2562 O O . VAL A 1 317 ? 22.979 -3.380 -21.594 1.00 92.12 317 VAL A O 1
ATOM 2565 N N . PHE A 1 318 ? 22.579 -1.690 -20.181 1.00 93.44 318 PHE A N 1
ATOM 2566 C CA . PHE A 1 318 ? 21.140 -1.882 -20.104 1.00 93.44 318 PHE A CA 1
ATOM 2567 C C . PHE A 1 318 ? 20.372 -0.623 -20.494 1.00 93.44 318 PHE A C 1
ATOM 2569 O O . PHE A 1 318 ? 20.740 0.488 -20.117 1.00 93.44 318 PHE A O 1
ATOM 2576 N N . VAL A 1 319 ? 19.234 -0.814 -21.154 1.00 93.44 319 VAL A N 1
ATOM 2577 C CA . VAL A 1 319 ? 18.200 0.205 -21.388 1.00 93.44 319 VAL A CA 1
ATOM 2578 C C . VAL A 1 319 ? 16.856 -0.350 -20.978 1.00 93.44 319 VAL A C 1
ATOM 2580 O O . VAL A 1 319 ? 16.616 -1.551 -21.069 1.00 93.44 319 VAL A O 1
ATOM 2583 N N . ARG A 1 320 ? 15.953 0.524 -20.540 1.00 93.44 320 ARG A N 1
ATOM 2584 C CA . ARG A 1 320 ? 14.584 0.105 -20.247 1.00 93.44 320 ARG A CA 1
ATOM 2585 C C . ARG A 1 320 ? 13.923 -0.487 -21.486 1.00 93.44 320 ARG A C 1
ATOM 2587 O O . ARG A 1 320 ? 13.939 0.128 -22.549 1.00 93.44 320 ARG A O 1
ATOM 2594 N N . THR A 1 321 ? 13.314 -1.655 -21.311 1.00 91.69 321 THR A N 1
ATOM 2595 C CA . THR A 1 321 ? 12.625 -2.382 -22.391 1.00 91.69 321 THR A CA 1
ATOM 2596 C C . THR A 1 321 ? 11.108 -2.268 -22.261 1.00 91.69 321 THR A C 1
ATOM 2598 O O . THR A 1 321 ? 10.387 -2.310 -23.253 1.00 91.69 321 THR A O 1
ATOM 2601 N N . ARG A 1 322 ? 10.590 -2.013 -21.049 1.00 90.44 322 ARG A N 1
ATOM 2602 C CA . ARG A 1 322 ? 9.167 -1.713 -20.805 1.00 90.44 322 ARG A CA 1
ATOM 2603 C C . ARG A 1 322 ? 8.865 -0.224 -21.003 1.00 90.44 322 ARG A C 1
ATOM 2605 O O . ARG A 1 322 ? 8.217 0.415 -20.174 1.00 90.44 322 ARG A O 1
ATOM 2612 N N . ILE A 1 323 ? 9.346 0.338 -22.109 1.00 91.88 323 ILE A N 1
ATOM 2613 C CA . ILE A 1 323 ? 9.141 1.736 -22.493 1.00 91.88 323 ILE A CA 1
ATOM 2614 C C . ILE A 1 323 ? 8.780 1.821 -23.974 1.00 91.88 323 ILE A C 1
ATOM 2616 O O . ILE A 1 323 ? 9.210 0.996 -24.766 1.00 91.88 323 ILE A O 1
ATOM 2620 N N . SER A 1 324 ? 7.986 2.820 -24.350 1.00 93.69 324 SER A N 1
ATOM 2621 C CA . SER A 1 324 ? 7.595 3.066 -25.743 1.00 93.69 324 SER A CA 1
ATOM 2622 C C . SER A 1 324 ? 7.853 4.519 -26.127 1.00 93.69 324 SER A C 1
ATOM 2624 O O . SER A 1 324 ? 8.113 5.365 -25.265 1.00 93.69 324 SER A O 1
ATOM 2626 N N . CYS A 1 325 ? 7.723 4.843 -27.411 1.00 94.12 325 CYS A N 1
ATOM 2627 C CA . CYS A 1 325 ? 7.821 6.219 -27.901 1.00 94.12 325 CYS A CA 1
ATOM 2628 C C . CYS A 1 325 ? 6.791 7.157 -27.248 1.00 94.12 325 CYS A C 1
ATOM 2630 O O . CYS A 1 325 ? 7.073 8.336 -27.044 1.00 94.12 325 CYS A O 1
ATOM 2632 N N . ASN A 1 326 ? 5.647 6.635 -26.797 1.00 93.50 326 ASN A N 1
ATOM 2633 C CA . ASN A 1 326 ? 4.633 7.406 -26.069 1.00 93.50 326 ASN A CA 1
ATOM 2634 C C . ASN A 1 326 ? 4.999 7.667 -24.602 1.00 93.50 326 ASN A C 1
ATOM 2636 O O . ASN A 1 326 ? 4.428 8.550 -23.963 1.00 93.50 326 ASN A O 1
ATOM 2640 N N . SER A 1 327 ? 5.959 6.926 -24.049 1.00 94.75 327 SER A N 1
ATOM 2641 C CA . SER A 1 327 ? 6.394 7.120 -22.672 1.00 94.75 327 SER A CA 1
ATOM 2642 C C . SER A 1 327 ? 7.169 8.439 -22.516 1.00 94.75 327 SER A C 1
ATOM 2644 O O . SER A 1 327 ? 7.980 8.778 -23.391 1.00 94.75 327 SER A O 1
ATOM 2646 N N . PRO A 1 328 ? 6.970 9.170 -21.402 1.00 96.12 328 PRO A N 1
ATOM 2647 C CA . PRO A 1 328 ? 7.729 10.383 -21.100 1.00 96.12 328 PRO A CA 1
ATOM 2648 C C . PRO A 1 328 ? 9.216 10.075 -20.865 1.00 96.12 328 PRO A C 1
ATOM 2650 O O . PRO A 1 328 ? 9.624 8.909 -20.799 1.00 96.12 328 PRO A O 1
ATOM 2653 N N . ILE A 1 329 ? 10.033 11.118 -20.742 1.00 96.31 329 ILE A N 1
ATOM 2654 C CA . ILE A 1 329 ? 11.436 11.022 -20.335 1.00 96.31 329 ILE A CA 1
ATOM 2655 C C . ILE A 1 329 ? 11.525 10.366 -18.951 1.00 96.31 329 ILE A C 1
ATOM 2657 O O . ILE A 1 329 ? 10.705 10.594 -18.056 1.00 96.31 329 ILE A O 1
ATOM 2661 N N . GLU A 1 330 ? 12.526 9.507 -18.769 1.00 94.69 330 GLU A N 1
ATOM 2662 C CA . GLU A 1 330 ? 12.742 8.818 -17.502 1.00 94.69 330 GLU A CA 1
ATOM 2663 C C . GLU A 1 330 ? 13.038 9.823 -16.388 1.00 94.69 330 GLU A C 1
ATOM 2665 O O . GLU A 1 330 ? 13.924 10.658 -16.498 1.00 94.69 330 GLU A O 1
ATOM 2670 N N . ILE A 1 331 ? 12.351 9.698 -15.254 1.00 93.06 331 ILE A N 1
ATOM 2671 C CA . ILE A 1 331 ? 12.533 10.607 -14.111 1.00 93.06 331 ILE A CA 1
ATOM 2672 C C . ILE A 1 331 ? 13.991 10.664 -13.628 1.00 93.06 331 ILE A C 1
ATOM 2674 O O . ILE A 1 331 ? 14.460 11.710 -13.181 1.00 93.06 331 ILE A O 1
ATOM 2678 N N . LEU A 1 332 ? 14.714 9.546 -13.739 1.00 92.81 332 LEU A N 1
ATOM 2679 C CA . LEU A 1 332 ? 16.113 9.452 -13.326 1.00 92.81 332 LEU A CA 1
ATOM 2680 C C . LEU A 1 332 ? 17.045 10.314 -14.188 1.00 92.81 332 LEU A C 1
ATOM 2682 O O . LEU A 1 332 ? 18.092 10.712 -13.684 1.00 92.81 332 LEU A O 1
ATOM 2686 N N . TYR A 1 333 ? 16.649 10.672 -15.416 1.00 93.69 333 TYR A N 1
ATOM 2687 C CA . TYR A 1 333 ? 17.361 11.647 -16.247 1.00 93.69 333 TYR A CA 1
ATOM 2688 C C . TYR A 1 333 ? 17.524 12.981 -15.507 1.00 93.69 333 TYR A C 1
ATOM 2690 O O . TYR A 1 333 ? 18.633 13.490 -15.381 1.00 93.69 333 TYR A O 1
ATOM 2698 N N . TYR A 1 334 ? 16.437 13.494 -14.924 1.00 91.69 334 TYR A N 1
ATOM 2699 C CA . TYR A 1 334 ? 16.412 14.785 -14.223 1.00 91.69 334 TYR A CA 1
ATOM 2700 C C . TYR A 1 334 ? 17.156 14.776 -12.891 1.00 91.69 334 TYR A C 1
ATOM 2702 O O . TYR A 1 334 ? 17.552 15.820 -12.388 1.00 91.69 334 TYR A O 1
ATOM 2710 N N . SER A 1 335 ? 17.316 13.597 -12.292 1.00 89.75 335 SER A N 1
ATOM 2711 C CA . SER A 1 335 ? 18.109 13.429 -11.071 1.00 89.75 335 SER A CA 1
ATOM 2712 C C . SER A 1 335 ? 19.589 13.169 -11.367 1.00 89.75 335 SER A C 1
ATOM 2714 O O . SER A 1 335 ? 20.398 13.132 -10.444 1.00 89.75 335 SER A O 1
ATOM 2716 N N . SER A 1 336 ? 19.949 12.945 -12.633 1.00 86.19 336 SER A N 1
ATOM 2717 C CA . SER A 1 336 ? 21.323 12.714 -13.059 1.00 86.19 336 SER A CA 1
ATOM 2718 C C . SER A 1 336 ? 22.052 14.042 -13.246 1.00 86.19 336 SER A C 1
ATOM 2720 O O . SER A 1 336 ? 21.575 14.940 -13.935 1.00 86.19 336 SER A O 1
ATOM 2722 N N . HIS A 1 337 ? 23.246 14.147 -12.665 1.00 77.19 337 HIS A N 1
ATOM 2723 C CA . HIS A 1 337 ? 24.154 15.288 -12.830 1.00 77.19 337 HIS A CA 1
ATOM 2724 C C . HIS A 1 337 ? 25.307 14.964 -13.794 1.00 77.19 337 HIS A C 1
ATOM 2726 O O . HIS A 1 337 ? 26.421 15.461 -13.638 1.00 77.19 337 HIS A O 1
ATOM 2732 N N . LYS A 1 338 ? 25.072 14.075 -14.767 1.00 80.06 338 LYS A N 1
ATOM 2733 C CA . LYS A 1 338 ? 26.055 13.762 -15.813 1.00 80.06 338 LYS A CA 1
ATOM 2734 C C . LYS A 1 338 ? 26.386 15.020 -16.621 1.00 80.06 338 LYS A C 1
ATOM 2736 O O . LYS A 1 338 ? 25.498 15.796 -16.968 1.00 80.06 338 LYS A O 1
ATOM 2741 N N . SER A 1 339 ? 27.665 15.197 -16.940 1.00 73.06 339 SER A N 1
ATOM 2742 C CA . SER A 1 339 ? 28.134 16.239 -17.852 1.00 73.06 339 SER A CA 1
ATOM 2743 C C . SER A 1 339 ? 27.415 16.126 -19.201 1.00 73.06 339 SER A C 1
ATOM 2745 O O . SER A 1 339 ? 27.302 15.034 -19.755 1.00 73.06 339 SER A O 1
ATOM 2747 N N . GLY A 1 340 ? 26.888 17.250 -19.697 1.00 71.81 340 GLY A N 1
ATOM 2748 C CA . GLY A 1 340 ? 26.065 17.299 -20.911 1.00 71.81 340 GLY A CA 1
ATOM 2749 C C . GLY A 1 340 ? 24.558 17.125 -20.682 1.00 71.81 340 GLY A C 1
ATOM 2750 O O . GLY A 1 340 ? 23.798 17.214 -21.643 1.00 71.81 340 GLY A O 1
ATOM 2751 N N . ASN A 1 341 ? 24.100 16.920 -19.440 1.00 84.38 341 ASN A N 1
ATOM 2752 C CA . ASN A 1 341 ? 22.675 17.008 -19.126 1.00 84.38 341 ASN A CA 1
ATOM 2753 C C . ASN A 1 341 ? 22.180 18.448 -19.226 1.00 84.38 341 ASN A C 1
ATOM 2755 O O . ASN A 1 341 ? 22.741 19.353 -18.612 1.00 84.38 341 ASN A O 1
ATOM 2759 N N . TYR A 1 342 ? 21.066 18.623 -19.924 1.00 89.19 342 TYR A N 1
ATOM 2760 C CA . TYR A 1 342 ? 20.319 19.872 -19.988 1.00 89.19 342 TYR A CA 1
ATOM 2761 C C . TYR A 1 342 ? 18.838 19.613 -19.721 1.00 89.19 342 TYR A C 1
ATOM 2763 O O . TYR A 1 342 ? 18.357 18.473 -19.788 1.00 89.19 342 TYR A O 1
ATOM 2771 N N . LEU A 1 343 ? 18.125 20.679 -19.364 1.00 91.44 343 LEU A N 1
ATOM 2772 C CA . LEU A 1 343 ? 16.693 20.619 -19.107 1.00 91.44 343 LEU A CA 1
ATOM 2773 C C . LEU A 1 343 ? 15.947 20.333 -20.409 1.00 91.44 343 LEU A C 1
ATOM 2775 O O . LEU A 1 343 ? 16.174 20.989 -21.417 1.00 91.44 343 LEU A O 1
ATOM 2779 N N . ILE A 1 344 ? 15.059 19.344 -20.353 1.00 94.81 344 ILE A N 1
ATOM 2780 C CA . ILE A 1 344 ? 14.188 18.952 -21.458 1.00 94.81 344 ILE A CA 1
ATOM 2781 C C . ILE A 1 344 ? 12.773 18.709 -20.951 1.00 94.81 344 ILE A C 1
ATOM 2783 O O . ILE A 1 344 ? 12.582 18.279 -19.808 1.00 94.81 344 ILE A O 1
ATOM 2787 N N . CYS A 1 345 ? 11.783 18.941 -21.803 1.00 96.75 345 CYS A N 1
ATOM 2788 C CA . CYS A 1 345 ? 10.380 18.683 -21.527 1.00 96.75 345 CYS A CA 1
ATOM 2789 C C . CYS A 1 345 ? 10.159 17.217 -21.131 1.00 96.75 345 CYS A C 1
ATOM 2791 O O . CYS A 1 345 ? 10.610 16.294 -21.809 1.00 96.75 345 CYS A O 1
ATOM 2793 N N . TYR A 1 346 ? 9.409 17.004 -20.050 1.00 96.69 346 TYR A N 1
ATOM 2794 C CA . TYR A 1 346 ? 9.085 15.688 -19.503 1.00 96.69 346 TYR A CA 1
ATOM 2795 C C . TYR A 1 346 ? 8.418 14.759 -20.513 1.00 96.69 346 TYR A C 1
ATOM 2797 O O . TYR A 1 346 ? 8.683 13.559 -20.517 1.00 96.69 346 TYR A O 1
ATOM 2805 N N . TYR A 1 347 ? 7.563 15.292 -21.382 1.00 96.31 347 TYR A N 1
ATOM 2806 C CA . TYR A 1 347 ? 6.765 14.469 -22.285 1.00 96.31 347 TYR A CA 1
ATOM 2807 C C . TYR A 1 347 ? 7.468 14.183 -23.610 1.00 96.31 347 TYR A C 1
ATOM 2809 O O . TYR A 1 347 ? 7.492 13.023 -24.031 1.00 96.31 347 TYR A O 1
ATOM 2817 N N . CYS A 1 348 ? 8.020 15.209 -24.262 1.00 94.44 348 CYS A N 1
ATOM 2818 C CA . CYS A 1 348 ? 8.586 15.099 -25.610 1.00 94.44 348 CYS A CA 1
ATOM 2819 C C . CYS A 1 348 ? 10.118 15.099 -25.658 1.00 94.44 348 CYS A C 1
ATOM 2821 O O . CYS A 1 348 ? 10.664 14.593 -26.626 1.00 94.44 348 CYS A O 1
ATOM 2823 N N . GLY A 1 349 ? 10.809 15.589 -24.626 1.00 93.56 349 GLY A N 1
ATOM 2824 C CA . GLY A 1 349 ? 12.267 15.706 -24.635 1.00 93.56 349 GLY A CA 1
ATOM 2825 C C . GLY A 1 349 ? 12.818 16.968 -25.309 1.00 93.56 349 GLY A C 1
ATOM 2826 O O . GLY A 1 349 ? 14.035 17.069 -25.426 1.00 93.56 349 GLY A O 1
ATOM 2827 N N . GLU A 1 350 ? 11.968 17.927 -25.689 1.00 93.75 350 GLU A N 1
ATOM 2828 C CA . GLU A 1 350 ? 12.419 19.205 -26.259 1.00 93.75 350 GLU A CA 1
ATOM 2829 C C . GLU A 1 350 ? 13.122 20.089 -25.233 1.00 93.75 350 GLU A C 1
ATOM 2831 O O . GLU A 1 350 ? 12.666 20.201 -24.092 1.00 93.75 350 GLU A O 1
ATOM 2836 N N . SER A 1 351 ? 14.226 20.717 -25.634 1.00 92.31 351 SER A N 1
ATOM 2837 C CA . SER A 1 351 ? 14.968 21.677 -24.802 1.00 92.31 351 SER A CA 1
ATOM 2838 C C . SER A 1 351 ? 14.536 23.123 -24.988 1.00 92.31 351 SER A C 1
ATOM 2840 O O . SER A 1 351 ? 14.841 23.955 -24.136 1.00 92.31 351 SER A O 1
ATOM 2842 N N . GLU A 1 352 ? 13.866 23.418 -26.096 1.00 92.06 352 GLU A N 1
ATOM 2843 C CA . GLU A 1 352 ? 13.419 24.763 -26.446 1.00 92.06 352 GLU A CA 1
ATOM 2844 C C . GLU A 1 352 ? 11.990 25.012 -25.945 1.00 92.06 352 GLU A C 1
ATOM 2846 O O . GLU A 1 352 ? 11.269 24.079 -25.569 1.00 92.06 352 GLU A O 1
ATOM 2851 N N . ASP A 1 353 ? 11.618 26.292 -25.867 1.00 92.81 353 ASP A N 1
ATOM 2852 C CA . ASP A 1 353 ? 10.280 26.763 -25.487 1.00 92.81 353 ASP A CA 1
ATOM 2853 C C . ASP A 1 353 ? 9.744 26.135 -24.192 1.00 92.81 353 ASP A C 1
ATOM 2855 O O . ASP A 1 353 ? 8.583 25.728 -24.077 1.00 92.81 353 ASP A O 1
ATOM 2859 N N . LEU A 1 354 ? 10.622 26.003 -23.191 1.00 95.00 354 LEU A N 1
ATOM 2860 C CA . LEU A 1 354 ? 10.241 25.512 -21.873 1.00 95.00 354 LEU A CA 1
ATOM 2861 C C . LEU A 1 354 ? 9.423 26.568 -21.129 1.00 95.00 354 LEU A C 1
ATOM 2863 O O . LEU A 1 354 ? 9.877 27.679 -20.856 1.00 95.00 354 LEU A O 1
ATOM 2867 N N . VAL A 1 355 ? 8.223 26.170 -20.727 1.00 94.06 355 VAL A N 1
ATOM 2868 C CA . VAL A 1 355 ? 7.273 27.001 -19.999 1.00 94.06 355 VAL A CA 1
ATOM 2869 C C . VAL A 1 355 ? 7.814 27.284 -18.603 1.00 94.06 355 VAL A C 1
ATOM 2871 O O . VAL A 1 355 ? 8.239 26.383 -17.870 1.00 94.06 355 VAL A O 1
ATOM 2874 N N . THR A 1 356 ? 7.734 28.548 -18.195 1.00 92.00 356 THR A N 1
ATOM 2875 C CA . THR A 1 356 ? 8.113 28.951 -16.840 1.00 92.00 356 THR A CA 1
ATOM 2876 C C . THR A 1 356 ? 7.187 28.293 -15.823 1.00 92.00 356 THR A C 1
ATOM 2878 O O . THR A 1 356 ? 5.971 28.465 -15.860 1.00 92.00 356 THR A O 1
ATOM 2881 N N . THR A 1 357 ? 7.763 27.548 -14.879 1.00 89.56 357 THR A N 1
ATOM 2882 C CA . THR A 1 357 ? 6.993 26.880 -13.828 1.00 89.56 357 THR A CA 1
ATOM 2883 C C . THR A 1 357 ? 6.249 27.894 -12.946 1.00 89.56 357 THR A C 1
ATOM 2885 O O . THR A 1 357 ? 6.911 28.727 -12.312 1.00 89.56 357 THR A O 1
ATOM 2888 N N . PRO A 1 358 ? 4.911 27.791 -12.822 1.00 90.62 358 PRO A N 1
ATOM 2889 C CA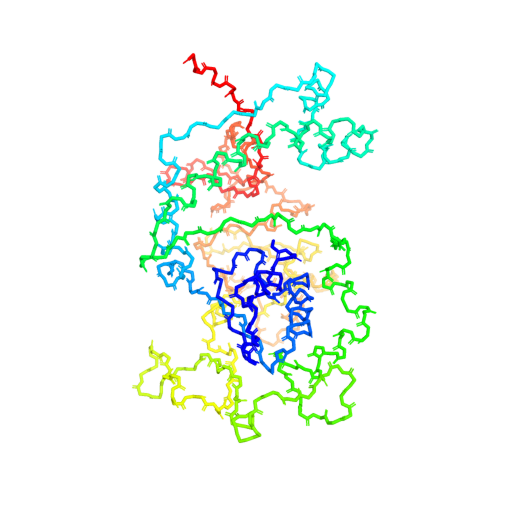 . PRO A 1 358 ? 4.112 28.637 -11.943 1.00 90.62 358 PRO A CA 1
ATOM 2890 C C . PRO A 1 358 ? 4.577 28.578 -10.486 1.00 90.62 358 PRO A C 1
ATOM 2892 O O . PRO A 1 358 ? 4.884 27.505 -9.959 1.00 90.62 358 PRO A O 1
ATOM 2895 N N . GLN A 1 359 ? 4.579 29.731 -9.813 1.00 88.31 359 GLN A N 1
ATOM 2896 C CA . GLN A 1 359 ? 4.996 29.837 -8.412 1.00 88.31 359 GLN A CA 1
ATOM 2897 C C . GLN A 1 359 ? 4.116 28.990 -7.479 1.00 88.31 359 GLN A C 1
ATOM 2899 O O . GLN A 1 359 ? 4.635 28.320 -6.589 1.00 88.31 359 GLN A O 1
ATOM 2904 N N . SER A 1 360 ? 2.811 28.923 -7.759 1.00 87.88 360 SER A N 1
ATOM 2905 C CA . SER A 1 360 ? 1.861 28.085 -7.023 1.00 87.88 360 SER A CA 1
ATOM 2906 C C . SER A 1 360 ? 2.295 26.619 -6.977 1.00 87.88 360 SER A C 1
ATOM 2908 O O . SER A 1 360 ? 2.270 26.003 -5.918 1.00 87.88 360 SER A O 1
ATOM 2910 N N . LEU A 1 361 ? 2.775 26.051 -8.087 1.00 88.12 361 LEU A N 1
ATOM 2911 C CA . LEU A 1 361 ? 3.233 24.662 -8.104 1.00 88.12 361 LEU A CA 1
ATOM 2912 C C . LEU A 1 361 ? 4.501 24.466 -7.265 1.00 88.12 361 LEU A C 1
ATOM 2914 O O . LEU A 1 361 ? 4.613 23.450 -6.581 1.00 88.12 361 LEU A O 1
ATOM 2918 N N . LYS A 1 362 ? 5.434 25.429 -7.271 1.00 86.81 362 LYS A N 1
ATOM 2919 C CA . LYS A 1 362 ? 6.681 25.358 -6.479 1.00 86.81 362 LYS A CA 1
ATOM 2920 C C . LYS A 1 362 ? 6.415 25.323 -4.977 1.00 86.81 362 LYS A C 1
ATOM 2922 O O . LYS A 1 362 ? 7.152 24.680 -4.239 1.00 86.81 362 LYS A O 1
ATOM 2927 N N . GLU A 1 363 ? 5.354 25.987 -4.536 1.00 86.06 363 GLU A N 1
ATOM 2928 C CA . GLU A 1 363 ? 4.932 26.001 -3.133 1.00 86.06 363 GLU A CA 1
ATOM 2929 C C . GLU A 1 363 ? 4.255 24.689 -2.711 1.00 86.06 363 GLU A C 1
ATOM 2931 O O . GLU A 1 363 ? 4.344 24.291 -1.550 1.00 86.06 363 GLU A O 1
ATOM 2936 N N . HIS A 1 364 ? 3.615 23.994 -3.655 1.00 87.00 364 HIS A N 1
ATOM 2937 C CA . HIS A 1 364 ? 2.814 22.800 -3.381 1.00 87.00 364 HIS A CA 1
ATOM 2938 C C . HIS A 1 364 ? 3.544 21.486 -3.667 1.00 87.00 364 HIS A C 1
ATOM 2940 O O . HIS A 1 364 ? 3.118 20.445 -3.175 1.00 87.00 364 HIS A O 1
ATOM 2946 N N . PHE A 1 365 ? 4.639 21.480 -4.431 1.00 89.69 365 PHE A N 1
ATOM 2947 C CA . PHE A 1 365 ? 5.300 20.244 -4.858 1.00 89.69 365 PHE A CA 1
ATOM 2948 C C . PHE A 1 365 ? 6.820 20.305 -4.716 1.00 89.69 365 PHE A C 1
ATOM 2950 O O . PHE A 1 365 ? 7.466 21.274 -5.095 1.00 89.69 365 PHE A O 1
ATOM 2957 N N . LYS A 1 366 ? 7.412 19.211 -4.218 1.00 88.12 366 LYS A N 1
ATOM 2958 C CA . LYS A 1 366 ? 8.871 19.075 -4.057 1.00 88.12 366 LYS A CA 1
ATOM 2959 C C . LYS A 1 366 ? 9.610 18.937 -5.383 1.00 88.12 366 LYS A C 1
ATOM 2961 O O . LYS A 1 366 ? 10.776 19.304 -5.472 1.00 88.12 366 LYS A O 1
ATOM 2966 N N . GLN A 1 367 ? 8.976 18.317 -6.373 1.00 89.75 367 GLN A N 1
ATOM 2967 C CA . GLN A 1 367 ? 9.564 18.064 -7.684 1.00 89.75 367 GLN A CA 1
ATOM 2968 C C . GLN A 1 367 ? 8.554 18.419 -8.767 1.00 89.75 367 GLN A C 1
ATOM 2970 O O . GLN A 1 367 ? 7.423 17.933 -8.748 1.00 89.75 367 GLN A O 1
ATOM 2975 N N . ILE A 1 368 ? 8.984 19.244 -9.715 1.00 92.69 368 ILE A N 1
ATOM 2976 C CA . ILE A 1 368 ? 8.201 19.664 -10.875 1.00 92.69 368 ILE A CA 1
ATOM 2977 C C . ILE A 1 368 ? 9.079 19.439 -12.094 1.00 92.69 368 ILE A C 1
ATOM 2979 O O . ILE A 1 368 ? 10.219 19.902 -12.124 1.00 92.69 368 ILE A O 1
ATOM 2983 N N . TYR A 1 369 ? 8.573 18.691 -13.067 1.00 94.50 369 TYR A N 1
ATOM 2984 C CA . TYR A 1 369 ? 9.337 18.364 -14.265 1.00 94.50 369 TYR A CA 1
ATOM 2985 C C . TYR A 1 369 ? 9.039 19.375 -15.381 1.00 94.50 369 TYR A C 1
ATOM 2987 O O . TYR A 1 369 ? 7.892 19.820 -15.482 1.00 94.50 369 TYR A O 1
ATOM 2995 N N . PRO A 1 370 ? 10.033 19.747 -16.212 1.00 95.75 370 PRO A N 1
ATOM 2996 C CA . PRO A 1 370 ? 9.849 20.758 -17.251 1.00 95.75 370 PRO A CA 1
ATOM 2997 C C . PRO A 1 370 ? 8.748 20.393 -18.254 1.00 95.75 370 PRO A C 1
ATOM 2999 O O . PRO A 1 370 ? 8.536 19.218 -18.560 1.00 95.75 370 PRO A O 1
ATOM 3002 N N . LEU A 1 371 ? 8.090 21.409 -18.804 1.00 96.94 371 LEU A N 1
ATOM 3003 C CA . LEU A 1 371 ? 7.049 21.306 -19.827 1.00 96.94 371 LEU A CA 1
ATOM 3004 C C . LEU A 1 371 ? 7.376 22.310 -20.935 1.00 96.94 371 LEU A C 1
ATOM 3006 O O . LEU A 1 371 ? 7.738 23.434 -20.610 1.00 96.94 371 LEU A O 1
ATOM 3010 N N . CYS A 1 372 ? 7.253 21.927 -22.207 1.00 96.75 372 CYS A N 1
ATOM 3011 C CA . CYS A 1 372 ? 7.364 22.865 -23.328 1.00 96.75 372 CYS A CA 1
ATOM 3012 C C . CYS A 1 372 ? 5.992 23.359 -23.802 1.00 96.75 372 CYS A C 1
ATOM 3014 O O . CYS A 1 372 ? 4.978 22.680 -23.594 1.00 96.75 372 CYS A O 1
ATOM 3016 N N . GLU A 1 373 ? 5.976 24.504 -24.483 1.00 95.94 373 GLU A N 1
ATOM 3017 C CA . GLU A 1 373 ? 4.765 25.129 -25.030 1.00 95.94 373 GLU A CA 1
ATOM 3018 C C . GLU A 1 373 ? 3.997 24.187 -25.963 1.00 95.94 373 GLU A C 1
ATOM 3020 O O . GLU A 1 373 ? 2.781 24.050 -25.839 1.00 95.94 373 GLU A O 1
ATOM 3025 N N . GLY A 1 374 ? 4.692 23.433 -26.823 1.00 94.88 374 GLY A N 1
ATOM 3026 C CA . GLY A 1 374 ? 4.050 22.466 -27.722 1.00 94.88 374 GLY A CA 1
ATOM 3027 C C . GLY A 1 374 ? 3.301 21.349 -26.982 1.00 94.88 374 GLY A C 1
ATOM 3028 O O . GLY A 1 374 ? 2.205 20.948 -27.375 1.00 94.88 374 GLY A O 1
ATOM 3029 N N . CYS A 1 375 ? 3.841 20.857 -25.863 1.00 95.75 375 CYS A N 1
ATOM 3030 C CA . CYS A 1 375 ? 3.129 19.884 -25.030 1.00 95.75 375 CYS A CA 1
ATOM 3031 C C . CYS A 1 375 ? 1.969 20.528 -24.266 1.00 95.75 375 CYS A C 1
ATOM 3033 O O . CYS A 1 375 ? 0.921 19.897 -24.124 1.00 95.75 375 CYS A O 1
ATOM 3035 N N . GLN A 1 376 ? 2.135 21.768 -23.805 1.00 95.38 376 GLN A N 1
ATOM 3036 C CA . GLN A 1 376 ? 1.070 22.519 -23.147 1.00 95.38 376 GLN A CA 1
ATOM 3037 C C . GLN A 1 376 ? -0.113 22.768 -24.094 1.00 95.38 376 GLN A C 1
ATOM 3039 O O . GLN A 1 376 ? -1.256 22.518 -23.717 1.00 95.38 376 GLN A O 1
ATOM 3044 N N . GLY A 1 377 ? 0.154 23.164 -25.343 1.00 93.31 377 GLY A N 1
ATOM 3045 C CA . GLY A 1 377 ? -0.860 23.335 -26.389 1.00 93.31 377 GLY A CA 1
ATOM 3046 C C . GLY A 1 377 ? -1.608 22.040 -26.725 1.00 93.31 377 GLY A C 1
ATOM 3047 O O . GLY A 1 377 ? -2.802 22.068 -27.004 1.00 93.31 377 GLY A O 1
ATOM 3048 N N . ASN A 1 378 ? -0.944 20.889 -26.581 1.00 93.44 378 ASN A N 1
ATOM 3049 C CA . ASN A 1 378 ? -1.551 19.558 -26.702 1.00 93.44 378 ASN A CA 1
ATOM 3050 C C . ASN A 1 378 ? -2.283 19.087 -25.425 1.00 93.44 378 ASN A C 1
ATOM 3052 O O . ASN A 1 378 ? -2.564 17.894 -25.268 1.00 93.44 378 ASN A O 1
ATOM 3056 N N . GLY A 1 379 ? -2.564 19.995 -24.485 1.00 93.69 379 GLY A N 1
ATOM 3057 C CA . GLY A 1 379 ? -3.319 19.717 -23.262 1.00 93.69 379 GLY A CA 1
ATOM 3058 C C . GLY A 1 379 ? -2.535 18.968 -22.181 1.00 93.69 379 GLY A C 1
ATOM 3059 O O . GLY A 1 379 ? -3.144 18.340 -21.314 1.00 93.69 379 GLY A O 1
ATOM 3060 N N . LYS A 1 380 ? -1.194 18.971 -22.218 1.00 94.94 380 LYS A N 1
ATOM 3061 C CA . LYS A 1 380 ? -0.377 18.426 -21.121 1.00 94.94 380 LYS A CA 1
ATOM 3062 C C . LYS A 1 380 ? -0.162 19.470 -20.033 1.00 94.94 380 LYS A C 1
ATOM 3064 O O . LYS A 1 380 ? 0.141 20.624 -20.309 1.00 94.94 380 LYS A O 1
ATOM 3069 N N . GLU A 1 381 ? -0.219 19.019 -18.787 1.00 95.25 381 GLU A N 1
ATOM 3070 C CA . GLU A 1 381 ? 0.108 19.825 -17.611 1.00 95.25 381 GLU A CA 1
ATOM 3071 C C . GLU A 1 381 ? 1.470 19.431 -17.029 1.00 95.25 381 GLU A C 1
ATOM 3073 O O . GLU A 1 381 ? 2.004 18.351 -17.318 1.00 95.25 381 GLU A O 1
ATOM 3078 N N . PHE A 1 382 ? 2.031 20.299 -16.181 1.00 94.56 382 PHE A N 1
ATOM 3079 C CA . PHE A 1 382 ? 3.260 20.008 -15.445 1.00 94.56 382 PHE A CA 1
ATOM 3080 C C . PHE A 1 382 ? 3.117 18.700 -14.669 1.00 94.56 382 PHE A C 1
ATOM 3082 O O . PHE A 1 382 ? 2.228 18.542 -13.834 1.00 94.56 382 PHE A O 1
ATOM 3089 N N . TYR A 1 383 ? 4.034 17.767 -14.905 1.00 94.94 383 TYR A N 1
ATOM 3090 C CA . TYR A 1 383 ? 4.110 16.573 -14.081 1.00 94.94 383 TYR A CA 1
ATOM 3091 C C . TYR A 1 383 ? 4.774 16.933 -12.746 1.00 94.94 383 TYR A C 1
ATOM 3093 O O . TYR A 1 383 ? 5.854 17.531 -12.724 1.00 94.94 383 TYR A O 1
ATOM 3101 N N . THR A 1 384 ? 4.138 16.579 -11.630 1.00 92.88 384 THR A N 1
ATOM 3102 C CA . THR A 1 384 ? 4.600 16.928 -10.280 1.00 92.88 384 THR A CA 1
ATOM 3103 C C . THR A 1 384 ? 4.738 15.695 -9.392 1.00 92.88 384 THR A C 1
ATOM 3105 O O . THR A 1 384 ? 4.080 14.667 -9.578 1.00 92.88 384 THR A O 1
ATOM 3108 N N . LYS A 1 385 ? 5.637 15.772 -8.407 1.00 89.25 385 LYS A N 1
ATOM 3109 C CA . LYS A 1 385 ? 5.847 14.729 -7.402 1.00 89.25 385 LYS A CA 1
ATOM 3110 C C . LYS A 1 385 ? 6.110 15.305 -6.021 1.00 89.25 385 LYS A C 1
ATOM 3112 O O . LYS A 1 385 ? 6.776 16.323 -5.855 1.00 89.25 385 LYS A O 1
ATOM 3117 N N . GLY A 1 386 ? 5.653 14.551 -5.021 1.00 84.19 386 GLY A N 1
ATOM 3118 C CA . GLY A 1 386 ? 5.906 14.836 -3.615 1.00 84.19 386 GLY A CA 1
ATOM 3119 C C . GLY A 1 386 ? 5.203 16.109 -3.176 1.00 84.19 386 GLY A C 1
ATOM 3120 O O . GLY A 1 386 ? 5.869 17.105 -2.919 1.00 84.19 386 GLY A O 1
ATOM 3121 N N . GLU A 1 387 ? 3.876 16.057 -3.099 1.00 85.44 387 GLU A N 1
ATOM 3122 C CA . GLU A 1 387 ? 3.063 17.145 -2.563 1.00 85.44 387 GLU A CA 1
ATOM 3123 C C . GLU A 1 387 ? 3.608 17.577 -1.193 1.00 85.44 387 GLU A C 1
ATOM 3125 O O . GLU A 1 387 ? 3.795 16.769 -0.270 1.00 85.44 387 GLU A O 1
ATOM 3130 N N . ILE A 1 388 ? 3.957 18.854 -1.098 1.00 79.81 388 ILE A N 1
ATOM 3131 C CA . ILE A 1 388 ? 4.332 19.506 0.139 1.00 79.81 388 ILE A CA 1
ATOM 3132 C C . ILE A 1 388 ? 3.021 19.668 0.880 1.00 79.81 388 ILE A C 1
ATOM 3134 O O . ILE A 1 388 ? 2.204 20.522 0.554 1.00 79.81 388 ILE A O 1
ATOM 3138 N N . LYS A 1 389 ? 2.819 18.824 1.890 1.00 62.34 389 LYS A N 1
ATOM 3139 C CA . LYS A 1 389 ? 1.811 19.096 2.904 1.00 62.34 389 LYS A CA 1
ATOM 3140 C C . LYS A 1 389 ? 2.248 20.358 3.630 1.00 62.34 389 LYS A C 1
ATOM 3142 O O . LYS A 1 389 ? 2.932 20.288 4.649 1.00 62.34 389 LYS A O 1
ATOM 3147 N N . THR A 1 390 ? 1.882 21.513 3.093 1.00 47.81 390 THR A N 1
ATOM 3148 C CA . THR A 1 390 ? 1.658 22.663 3.939 1.00 47.81 390 THR A CA 1
ATOM 3149 C C . THR A 1 390 ? 0.554 22.193 4.878 1.00 47.81 390 THR A C 1
ATOM 3151 O O . THR A 1 390 ? -0.541 21.817 4.459 1.00 47.81 390 THR A O 1
ATOM 3154 N N . ASN A 1 391 ? 0.851 22.108 6.175 1.00 42.47 391 ASN A N 1
ATOM 3155 C CA . ASN A 1 391 ? -0.219 22.341 7.127 1.00 42.47 391 ASN A CA 1
ATOM 3156 C C . ASN A 1 391 ? -0.674 23.740 6.753 1.00 42.47 391 ASN A C 1
ATOM 3158 O O . ASN A 1 391 ? 0.030 24.701 7.063 1.00 42.47 391 ASN A O 1
ATOM 3162 N N . GLY A 1 392 ? -1.725 23.824 5.932 1.00 34.25 392 GLY A N 1
ATOM 3163 C CA . GLY A 1 392 ? -2.283 25.092 5.528 1.00 34.25 392 GLY A CA 1
ATOM 3164 C C . GLY A 1 392 ? -2.370 25.917 6.793 1.00 34.25 392 GLY A C 1
ATOM 3165 O O . GLY A 1 392 ? -2.798 25.416 7.839 1.00 34.25 392 GLY A O 1
ATOM 3166 N N . CYS A 1 393 ? -1.885 27.149 6.713 1.00 35.84 393 CYS A N 1
ATOM 3167 C CA . CYS A 1 393 ? -2.357 28.174 7.606 1.00 35.84 393 CYS A CA 1
ATOM 3168 C C . CYS A 1 393 ? -3.873 28.132 7.422 1.00 35.84 393 CYS A C 1
ATOM 3170 O O . CYS A 1 393 ? -4.398 28.660 6.444 1.00 35.84 393 CYS A O 1
ATOM 3172 N N . SER A 1 394 ? -4.557 27.359 8.266 1.00 30.64 394 SER A N 1
ATOM 3173 C CA . SER A 1 394 ? -5.988 27.426 8.419 1.00 30.64 394 SER A CA 1
ATOM 3174 C C . SER A 1 394 ? -6.172 28.863 8.833 1.00 30.64 394 SER A C 1
ATOM 3176 O O . SER A 1 394 ? -5.940 29.214 9.992 1.00 30.64 394 SER A O 1
ATOM 3178 N N . SER A 1 395 ? -6.484 29.716 7.860 1.00 32.62 395 SER A N 1
ATOM 3179 C CA . SER A 1 395 ? -7.120 30.982 8.118 1.00 32.62 395 SER A CA 1
ATOM 3180 C C . SER A 1 395 ? -8.187 30.634 9.136 1.00 32.62 395 SER A C 1
ATOM 3182 O O . SER A 1 395 ? -9.099 29.845 8.873 1.00 32.62 395 SER A O 1
ATOM 3184 N N . LYS A 1 396 ? -7.969 31.097 10.369 1.00 36.44 396 LYS A N 1
ATOM 3185 C CA . LYS A 1 396 ? -8.971 31.059 11.416 1.00 36.44 396 LYS A CA 1
ATOM 3186 C C . LYS A 1 396 ? -10.105 31.891 10.839 1.00 36.44 396 LYS A C 1
ATOM 3188 O O . LYS A 1 396 ? -10.138 33.098 11.042 1.00 36.44 396 LYS A O 1
ATOM 3193 N N . HIS A 1 397 ? -10.992 31.272 10.066 1.00 29.00 397 HIS A N 1
ATOM 3194 C CA . HIS A 1 397 ? -12.271 31.854 9.737 1.00 29.00 397 HIS A CA 1
ATOM 3195 C C . HIS A 1 397 ? -12.982 31.952 11.077 1.00 29.00 397 HIS A C 1
ATOM 3197 O O . HIS A 1 397 ? -13.601 31.004 11.553 1.00 29.00 397 HIS A O 1
ATOM 3203 N N . HIS A 1 398 ? -12.805 33.101 11.724 1.00 32.59 398 HIS A N 1
ATOM 3204 C CA . HIS A 1 398 ? -13.761 33.613 12.677 1.00 32.59 398 HIS A CA 1
ATOM 3205 C C . HIS A 1 398 ? -15.043 33.802 11.873 1.00 32.59 398 HIS A C 1
ATOM 3207 O O . HIS A 1 398 ? -15.238 34.817 11.210 1.00 32.59 398 HIS A O 1
ATOM 3213 N N . LYS A 1 399 ? -15.870 32.759 11.839 1.00 31.25 399 LYS A N 1
ATOM 3214 C CA . LYS A 1 399 ? -17.297 32.972 11.687 1.00 31.25 399 LYS A CA 1
ATOM 3215 C C . LYS A 1 399 ? -17.788 33.334 13.080 1.00 31.25 399 LYS A C 1
ATOM 3217 O O . LYS A 1 399 ? -17.599 32.552 14.011 1.00 31.25 399 LYS A O 1
ATOM 3222 N N . ILE A 1 400 ? -18.256 34.575 13.168 1.00 33.38 400 ILE A N 1
ATOM 3223 C CA . ILE A 1 400 ? -19.028 35.136 14.278 1.00 33.38 400 ILE A CA 1
ATOM 3224 C C . ILE A 1 400 ? -20.132 34.155 14.668 1.00 33.38 400 ILE A C 1
ATOM 3226 O O . ILE A 1 400 ? -20.715 33.549 13.735 1.00 33.38 400 ILE A O 1
#